Protein 5V6B (pdb70)

Organism: Mus musculus (NCBI:txid10090)

CATH classification: 2.30.42.10

InterPro domains:
  IPR001478 PDZ domain [PF00595] (134-206)
  IPR001478 PDZ domain [PS50106] (133-213)
  IPR001478 PDZ domain [SM00228] (141-215)
  IPR017379 PDZ domain-containing protein GIPC1/2/3 [PIRSF038083] (1-332)
  IPR017379 PDZ domain-containing protein GIPC1/2/3 [PTHR12259] (1-332)
  IPR036034 PDZ superfamily [G3DSA:2.30.42.10] (126-219)
  IPR036034 PDZ superfamily [SSF50156] (103-218)
  IPR055349 GIPC, GH2 [PF25082] (239-328)
  IPR055349 GIPC, GH2 [cd21180] (261-325)
  IPR056814 GIPC1-3, GH1 domain [PF25083] (59-125)

Secondary structure (DSSP, 8-state):
--SGGGS-S---EEEEETTS---EEE---SSHHHHHHHHHHHTT--GGGEEEEEES-SS--GGGB--SEEEPPPPEEEEEEEEEEEEEEE--SS---EEEEE-SSS-EEEEEE-TTSTTTT-TT--TT-EEEEETTEE-TT--HHHHHHHHHTSPTT-EEEEEEEEEP-------EEEEE-SSS-EEEEEPPPHHHHHHHHHHHHHHHHHHSB--HHHHHHHHHHHTT-SSHHHHHHHHHHHHTTT---HHHHHHHHHHT--/--GGGS-S---EEEEETTS---EEE---SSHHHHHHHHHHHTT--GGGEEEEEES-SS--GGGB--SEEEPPPPEEEEEEEEEEEEEEE--SS---EEEEE-SSS-EEEEEE-TTSHHHH-TT--TT-EEEEETTEE-TT--HHHHHHHHHTS-TTSEEEEEEEEEP-------EEEE--TTS--EEEEPPPHHHHHHHHHHHHHHHHHHSB--HHHHHHHHHHHTT--SHHHHHHHHHHHHGGG---HHHHHHHHHHT--

Radius of gyration: 27.92 Å; Cα contacts (8 Å, |Δi|>4): 1097; chains: 2; bounding box: 44×64×89 Å

Sequence (523 aa):
GPHMAALRPRLVFHTQLAHGSPTGRRIEGFTNVKELYGKIAEAFRLPAAEVMFCTLNTHKVDMDKLLGGQIGLEDFIFAHVKGQRRKEVEVFKSEEALGLTITDNGAGYAFIKRIKEGSVIDHIQLISVGDMIEAINGQSLLGCRHYEVARLLKELPPRGRTFTLKLTEPRKAFGTGRGTLRLRSRGPATVEDLPSAFEEKAIEKVDDLLESYMGIRDTELAATMVELGKDKRNPDELAEALDERLGDFAFPDEFVFDVWGAIGDPHMAALRPRLVFHTQLAHGSPTGRIEGFTNVKELYGKIAEAFRLPAAEVMFCTLNTHKVDMDKLLGGQIGLEDFIFAHVKGQRKEVEVFKSEEALGLTITDNGAGYAFIKRIKEGSVIDHIQLISSVGDMIEAINGQSLLGCRHYEVARLLKELPRGRTFTLKLTEPRRKALGTGRGTLRLRSRGPATVEDLPSAFEEKAIEKVDDLLESYMGIRDTELAATMVELGKDKRNPDELAEALDERLGDFAFPDEFVFDVWGAIGD

Structure (mmCIF, N/CA/C/O backbone):
data_5V6B
#
_entry.id   5V6B
#
_cell.length_a   45.396
_cell.length_b   77.625
_cell.length_c   80.346
_cell.angle_alpha   90.00
_cell.angle_beta   89.95
_cell.angle_gamma   90.00
#
_symmetry.space_group_name_H-M   'P 1 21 1'
#
loop_
_entity.id
_entity.type
_entity.pdbx_description
1 polymer 'PDZ domain-containing protein GIPC1'
2 water water
#
loop_
_atom_site.group_PDB
_atom_site.id
_atom_site.type_symbol
_atom_site.label_atom_id
_atom_site.label_alt_id
_atom_site.label_comp_id
_atom_site.label_asym_id
_atom_site.label_entity_id
_atom_site.label_seq_id
_atom_site.pdbx_PDB_ins_code
_atom_site.Cartn_x
_atom_site.Cartn_y
_atom_site.Cartn_z
_atom_site.occupancy
_atom_site.B_iso_or_equiv
_atom_site.auth_seq_id
_atom_site.auth_comp_id
_atom_site.auth_asym_id
_atom_site.auth_atom_id
_atom_site.pdbx_PDB_model_num
ATOM 1 N N . GLY A 1 1 ? -28.697 18.615 -35.608 1.00 26.75 48 GLY A N 1
ATOM 2 C CA . GLY A 1 1 ? -27.305 18.820 -35.972 1.00 25.06 48 GLY A CA 1
ATOM 3 C C . GLY A 1 1 ? -26.338 18.463 -34.862 1.00 17.94 48 GLY A C 1
ATOM 4 O O . GLY A 1 1 ? -26.746 18.338 -33.712 1.00 18.43 48 GLY A O 1
ATOM 5 N N . PRO A 1 2 ? -25.048 18.298 -35.203 1.00 15.82 49 PRO A N 1
ATOM 6 C CA . PRO A 1 2 ? -24.036 17.834 -34.247 1.00 15.78 49 PRO A CA 1
ATOM 7 C C . PRO A 1 2 ? -23.401 18.940 -33.402 1.00 16.63 49 PRO A C 1
ATOM 8 O O . PRO A 1 2 ? -22.478 18.649 -32.631 1.00 11.30 49 PRO A O 1
ATOM 12 N N . HIS A 1 3 ? -23.884 20.173 -33.530 1.00 14.26 50 HIS A N 1
ATOM 13 C CA . HIS A 1 3 ? -23.397 21.243 -32.661 1.00 15.50 50 HIS A CA 1
ATOM 14 C C . HIS A 1 3 ? -23.702 20.878 -31.210 1.00 16.93 50 HIS A C 1
ATOM 15 O O . HIS A 1 3 ? -24.783 20.379 -30.900 1.00 16.01 50 HIS A O 1
ATOM 22 N N . MET A 1 4 ? -22.740 21.111 -30.329 1.00 15.65 51 MET A N 1
ATOM 23 C CA . MET A 1 4 ? -22.873 20.726 -28.929 1.00 17.64 51 MET A CA 1
ATOM 24 C C . MET A 1 4 ? -24.195 21.217 -28.337 1.00 17.23 51 MET A C 1
ATOM 25 O O . MET A 1 4 ? -24.802 20.536 -27.516 1.00 17.33 51 MET A O 1
ATOM 30 N N . ALA A 1 5 ? -24.651 22.388 -28.774 1.00 15.57 52 ALA A N 1
ATOM 31 C CA . ALA A 1 5 ? -25.860 22.985 -28.217 1.00 14.95 52 ALA A CA 1
ATOM 32 C C . ALA A 1 5 ? -27.140 22.319 -28.740 1.00 17.60 52 ALA A C 1
ATOM 33 O O . ALA A 1 5 ? -28.188 22.393 -28.095 1.00 21.59 52 ALA A O 1
ATOM 35 N N . ALA A 1 6 ? -27.048 21.666 -29.896 1.00 14.52 53 ALA A N 1
ATOM 36 C CA . ALA A 1 6 ? -28.219 21.084 -30.544 1.00 16.62 53 ALA A CA 1
ATOM 37 C C . ALA A 1 6 ? -28.321 19.567 -30.362 1.00 18.77 53 ALA A C 1
ATOM 38 O O . ALA A 1 6 ? -29.107 18.917 -31.054 1.00 20.45 53 ALA A O 1
ATOM 40 N N . LEU A 1 7 ? -27.540 19.010 -29.436 1.00 16.44 54 LEU A N 1
ATOM 41 C CA . LEU A 1 7 ? -27.476 17.558 -29.268 1.00 14.28 54 LEU A CA 1
ATOM 42 C C . LEU A 1 7 ? -28.664 16.991 -28.488 1.00 14.29 54 LEU A C 1
ATOM 43 O O . LEU A 1 7 ? -29.355 16.102 -28.971 1.00 16.83 54 LEU A O 1
ATOM 48 N N . ARG A 1 8 ? -28.901 17.508 -27.287 1.00 16.17 55 ARG A N 1
ATOM 49 C CA . ARG A 1 8 ? -29.977 17.006 -26.435 1.00 14.34 55 ARG A CA 1
ATOM 50 C C . ARG A 1 8 ? -30.902 18.114 -25.977 1.00 15.84 55 ARG A C 1
ATOM 51 O O . ARG A 1 8 ? -30.452 19.173 -25.531 1.00 16.17 55 ARG A O 1
ATOM 59 N N . PRO A 1 9 ? -32.209 17.871 -26.064 1.00 17.10 56 PRO A N 1
ATOM 60 C CA . PRO A 1 9 ? -33.154 18.869 -25.570 1.00 18.45 56 PRO A CA 1
ATOM 61 C C . PRO A 1 9 ? -33.150 18.940 -24.048 1.00 17.75 56 PRO A C 1
ATOM 62 O O . PRO A 1 9 ? -33.317 20.029 -23.501 1.00 18.39 56 PRO A O 1
ATOM 66 N N . ARG A 1 10 ? -32.971 17.797 -23.386 1.00 13.43 57 ARG A N 1
ATOM 67 C CA . ARG A 1 10 ? -32.987 17.720 -21.923 1.00 14.50 57 ARG A CA 1
ATOM 68 C C . ARG A 1 10 ? -31.892 16.791 -21.431 1.00 12.40 57 ARG A C 1
ATOM 69 O O . ARG A 1 10 ? -31.504 15.851 -22.125 1.00 15.42 57 ARG A O 1
ATOM 77 N N . LEU A 1 11 ? -31.401 17.054 -20.224 1.00 11.17 58 LEU A N 1
ATOM 78 C CA . LEU A 1 11 ? -30.421 16.188 -19.581 1.00 10.46 58 LEU A CA 1
ATOM 79 C C . LEU A 1 11 ? -31.052 15.513 -18.374 1.00 15.31 58 LEU A C 1
ATOM 80 O O . LEU A 1 11 ? -31.175 16.117 -17.306 1.00 13.49 58 LEU A O 1
ATOM 85 N N . VAL A 1 12 ? -31.456 14.264 -18.557 1.00 14.01 59 VAL A N 1
ATOM 86 C CA . VAL A 1 12 ? -32.087 13.478 -17.507 1.00 14.83 59 VAL A CA 1
ATOM 87 C C . VAL A 1 12 ? -31.048 12.592 -16.834 1.00 13.58 59 VAL A C 1
ATOM 88 O O . VAL A 1 12 ? -30.306 11.888 -17.508 1.00 10.29 59 VAL A O 1
ATOM 92 N N . PHE A 1 13 ? -31.014 12.622 -15.506 1.00 14.74 60 PHE A N 1
ATOM 93 C CA . PHE A 1 13 ? -30.134 11.762 -14.726 1.00 13.38 60 PHE A CA 1
ATOM 94 C C . PHE A 1 13 ? -30.890 10.844 -13.769 1.00 13.35 60 PHE A C 1
ATOM 95 O O . PHE A 1 13 ? -31.989 11.166 -13.320 1.00 16.57 60 PHE A O 1
ATOM 103 N N . HIS A 1 14 ? -30.300 9.691 -13.473 1.00 12.73 61 HIS A N 1
ATOM 104 C CA . HIS A 1 14 ? -30.875 8.757 -12.517 1.00 14.38 61 HIS A CA 1
ATOM 105 C C . HIS A 1 14 ? -30.215 8.956 -11.169 1.00 14.00 61 HIS A C 1
ATOM 106 O O . HIS A 1 14 ? -29.042 9.355 -11.097 1.00 13.55 61 HIS A O 1
ATOM 113 N N . THR A 1 15 ? -30.965 8.677 -10.107 1.00 11.31 62 THR A N 1
ATOM 114 C CA . THR A 1 15 ? -30.469 8.865 -8.744 1.00 11.35 62 THR A CA 1
ATOM 115 C C . THR A 1 15 ? -31.067 7.861 -7.744 1.00 16.53 62 THR A C 1
ATOM 116 O O . THR A 1 15 ? -32.209 7.403 -7.889 1.00 12.69 62 THR A O 1
ATOM 120 N N . GLN A 1 16 ? -30.263 7.501 -6.747 1.00 14.24 63 GLN A N 1
ATOM 121 C CA . GLN A 1 16 ? -30.713 6.719 -5.595 1.00 12.63 63 GLN A CA 1
ATOM 122 C C . GLN A 1 16 ? -30.197 7.361 -4.314 1.00 12.65 63 GLN A C 1
ATOM 123 O O . GLN A 1 16 ? -29.180 8.040 -4.335 1.00 15.99 63 GLN A O 1
ATOM 129 N N . LEU A 1 17 ? -30.904 7.171 -3.210 1.00 13.43 64 LEU A N 1
ATOM 130 C CA . LEU A 1 17 ? -30.353 7.523 -1.909 1.00 13.51 64 LEU A CA 1
ATOM 131 C C . LEU A 1 17 ? -29.290 6.493 -1.564 1.00 13.30 64 LEU A C 1
ATOM 132 O O . LEU A 1 17 ? -29.473 5.309 -1.812 1.00 13.59 64 LEU A O 1
ATOM 137 N N . ALA A 1 18 ? -28.176 6.934 -1.001 1.00 15.12 65 ALA A N 1
ATOM 138 C CA . ALA A 1 18 ? -27.024 6.052 -0.855 1.00 18.24 65 ALA A CA 1
ATOM 139 C C . ALA A 1 18 ? -27.245 4.914 0.141 1.00 19.88 65 ALA A C 1
ATOM 140 O O . ALA A 1 18 ? -26.556 3.895 0.079 1.00 18.89 65 ALA A O 1
ATOM 142 N N . HIS A 1 19 ? -28.205 5.079 1.049 1.00 20.88 66 HIS A N 1
ATOM 143 C CA . HIS A 1 19 ? -28.501 4.058 2.052 1.00 20.77 66 HIS A CA 1
ATOM 144 C C . HIS A 1 19 ? -29.554 3.050 1.568 1.00 19.73 66 HIS A C 1
ATOM 145 O O . HIS A 1 19 ? -29.953 2.156 2.308 1.00 19.82 66 HIS A O 1
ATOM 152 N N . GLY A 1 20 ? -30.002 3.214 0.328 1.00 17.99 67 GLY A N 1
ATOM 153 C CA . GLY A 1 20 ? -30.952 2.302 -0.279 1.00 18.59 67 GLY A CA 1
ATOM 154 C C . GLY A 1 20 ? -32.254 2.967 -0.681 1.00 19.09 67 GLY A C 1
ATOM 155 O O . GLY A 1 20 ? -32.982 3.514 0.159 1.00 19.42 67 GLY A O 1
ATOM 156 N N . SER A 1 21 ? -32.558 2.917 -1.971 1.00 16.25 68 SER A N 1
ATOM 157 C CA . SER A 1 21 ? -33.829 3.433 -2.448 1.00 16.37 68 SER A CA 1
ATOM 158 C C . SER A 1 21 ? -34.125 2.897 -3.827 1.00 23.34 68 SER A C 1
ATOM 159 O O . SER A 1 21 ? -33.254 2.326 -4.478 1.00 23.10 68 SER A O 1
ATOM 162 N N . PRO A 1 22 ? -35.367 3.065 -4.276 1.00 23.23 69 PRO A N 1
ATOM 163 C CA . PRO A 1 22 ? -35.624 2.865 -5.700 1.00 22.45 69 PRO A CA 1
ATOM 164 C C . PRO A 1 22 ? -34.931 3.945 -6.504 1.00 20.06 69 PRO A C 1
ATOM 165 O O . PRO A 1 22 ? -34.434 4.907 -5.931 1.00 19.76 69 PRO A O 1
ATOM 169 N N . THR A 1 23 ? -34.911 3.795 -7.818 1.00 15.03 70 THR A N 1
ATOM 170 C CA . THR A 1 23 ? -34.284 4.785 -8.673 1.00 19.91 70 THR A CA 1
ATOM 171 C C . THR A 1 23 ? -35.264 5.880 -9.060 1.00 21.95 70 THR A C 1
ATOM 172 O O . THR A 1 23 ? -36.398 5.598 -9.446 1.00 23.56 70 THR A O 1
ATOM 176 N N . GLY A 1 24 ? -34.829 7.130 -8.948 1.00 17.80 71 GLY A N 1
ATOM 177 C CA . GLY A 1 24 ? -35.633 8.251 -9.392 1.00 16.81 71 GLY A CA 1
ATOM 178 C C . GLY A 1 24 ? -34.989 8.951 -10.567 1.00 18.32 71 GLY A C 1
ATOM 179 O O . GLY A 1 24 ? -33.785 8.816 -10.788 1.00 20.67 71 GLY A O 1
ATOM 180 N N . ARG A 1 25 ? -35.780 9.704 -11.324 1.00 18.90 72 ARG A N 1
ATOM 181 C CA A ARG A 1 25 ? -35.255 10.450 -12.462 0.59 18.66 72 ARG A CA 1
ATOM 182 C CA B ARG A 1 25 ? -35.265 10.450 -12.468 0.41 18.67 72 ARG A CA 1
ATOM 183 C C . ARG A 1 25 ? -35.442 11.948 -12.263 1.00 17.60 72 ARG A C 1
ATOM 184 O O . ARG A 1 25 ? -36.539 12.413 -11.963 1.00 18.51 72 ARG A O 1
ATOM 199 N N . ILE A 1 26 ? -34.359 12.701 -12.424 1.00 15.92 73 ILE A N 1
ATOM 200 C CA . ILE A 1 26 ? -34.403 14.144 -12.227 1.00 16.95 73 ILE A CA 1
ATOM 201 C C . ILE A 1 26 ? -33.902 14.942 -13.439 1.00 17.28 73 ILE A C 1
ATOM 202 O O . ILE A 1 26 ? -33.055 14.480 -14.208 1.00 13.42 73 ILE A O 1
ATOM 207 N N . GLU A 1 27 ? -34.416 16.158 -13.582 1.00 16.19 74 GLU A N 1
ATOM 208 C CA . GLU A 1 27 ? -34.047 17.035 -14.681 1.00 17.16 74 GLU A CA 1
ATOM 209 C C . GLU A 1 27 ? -34.361 18.474 -14.294 1.00 17.13 74 GLU A C 1
ATOM 210 O O . GLU A 1 27 ? -35.268 18.712 -13.505 1.00 17.44 74 GLU A O 1
ATOM 216 N N . GLY A 1 28 ? -33.598 19.426 -14.823 1.00 21.26 75 GLY A N 1
ATOM 217 C CA . GLY A 1 28 ? -33.948 20.832 -14.693 1.00 26.78 75 GLY A CA 1
ATOM 218 C C . GLY A 1 28 ? -33.058 21.701 -13.820 1.00 28.39 75 GLY A C 1
ATOM 219 O O . GLY A 1 28 ? -33.183 22.924 -13.842 1.00 32.12 75 GLY A O 1
ATOM 220 N N . PHE A 1 29 ? -32.164 21.083 -13.053 1.00 25.71 76 PHE A N 1
ATOM 221 C CA . PHE A 1 29 ? -31.266 21.811 -12.154 1.00 20.50 76 PHE A CA 1
ATOM 222 C C . PHE A 1 29 ? -30.139 22.497 -12.902 1.00 18.34 76 PHE A C 1
ATOM 223 O O . PHE A 1 29 ? -29.629 21.973 -13.888 1.00 22.07 76 PHE A O 1
ATOM 231 N N . THR A 1 30 ? -29.751 23.675 -12.425 1.00 18.28 77 THR A N 1
ATOM 232 C CA . THR A 1 30 ? -28.681 24.442 -13.049 1.00 17.83 77 THR A CA 1
ATOM 233 C C . THR A 1 30 ? -27.550 24.721 -12.059 1.00 16.90 77 THR A C 1
ATOM 234 O O . THR A 1 30 ? -26.566 25.381 -12.398 1.00 14.71 77 THR A O 1
ATOM 238 N N . ASN A 1 31 ? -27.712 24.225 -10.832 1.00 17.81 78 ASN A N 1
ATOM 239 C CA . ASN A 1 31 ? -26.673 24.286 -9.805 1.00 17.55 78 ASN A CA 1
ATOM 240 C C . ASN A 1 31 ? -26.864 23.161 -8.779 1.00 15.75 78 ASN A C 1
ATOM 241 O O . ASN A 1 31 ? -27.866 22.448 -8.831 1.00 15.09 78 ASN A O 1
ATOM 246 N N . VAL A 1 32 ? -25.906 22.995 -7.865 1.00 16.29 79 VAL A N 1
ATOM 247 C CA . VAL A 1 32 ? -25.994 21.962 -6.820 1.00 16.22 79 VAL A CA 1
ATOM 248 C C . VAL A 1 32 ? -27.188 22.117 -5.887 1.00 15.11 79 VAL A C 1
ATOM 249 O O . VAL A 1 32 ? -27.797 21.119 -5.501 1.00 15.16 79 VAL A O 1
ATOM 253 N N . LYS A 1 33 ? -27.503 23.355 -5.504 1.00 15.91 80 LYS A N 1
ATOM 254 C CA . LYS A 1 33 ? -28.682 23.613 -4.694 1.00 16.22 80 LYS A CA 1
ATOM 255 C C . LYS A 1 33 ? -29.902 23.009 -5.374 1.00 15.73 80 LYS A C 1
ATOM 256 O O . LYS A 1 33 ? -30.623 22.225 -4.771 1.00 13.57 80 LYS A O 1
ATOM 262 N N . GLU A 1 34 ? -30.095 23.344 -6.646 1.00 18.87 81 GLU A N 1
ATOM 263 C CA . GLU A 1 34 ? -31.244 22.871 -7.404 1.00 15.14 81 GLU A CA 1
ATOM 264 C C . GLU A 1 34 ? -31.191 21.373 -7.624 1.00 12.65 81 GLU A C 1
ATOM 265 O O . GLU A 1 34 ? -32.212 20.713 -7.658 1.00 13.11 81 GLU A O 1
ATOM 271 N N . LEU A 1 35 ? -29.992 20.839 -7.773 1.00 11.88 82 LEU A N 1
ATOM 272 C CA . LEU A 1 35 ? -29.831 19.399 -7.866 1.00 15.25 82 LEU A CA 1
ATOM 273 C C . LEU A 1 35 ? -30.286 18.704 -6.580 1.00 11.85 82 LEU A C 1
ATOM 274 O O . LEU A 1 35 ? -31.012 17.724 -6.635 1.00 13.08 82 LEU A O 1
ATOM 279 N N . TYR A 1 36 ? -29.867 19.218 -5.430 1.00 11.87 83 TYR A N 1
ATOM 280 C CA . TYR A 1 36 ? -30.231 18.602 -4.162 1.00 12.22 83 TYR A CA 1
ATOM 281 C C . TYR A 1 36 ? -31.735 18.690 -3.946 1.00 13.12 83 TYR A C 1
ATOM 282 O O . TYR A 1 36 ? -32.339 17.770 -3.415 1.00 15.96 83 TYR A O 1
ATOM 291 N N . GLY A 1 37 ? -32.322 19.802 -4.375 1.00 13.51 84 GLY A N 1
ATOM 292 C CA . GLY A 1 37 ? -33.759 20.004 -4.310 1.00 14.46 84 GLY A CA 1
ATOM 293 C C . GLY A 1 37 ? -34.522 19.015 -5.168 1.00 14.69 84 GLY A C 1
ATOM 294 O O . GLY A 1 37 ? -35.506 18.440 -4.715 1.00 15.40 84 GLY A O 1
ATOM 295 N N . LYS A 1 38 ? -34.075 18.814 -6.405 1.00 17.93 85 LYS A N 1
ATOM 296 C CA . LYS A 1 38 ? -34.732 17.871 -7.314 1.00 17.12 85 LYS A CA 1
ATOM 297 C C . LYS A 1 38 ? -34.650 16.438 -6.810 1.00 15.49 85 LYS A C 1
ATOM 298 O O . LYS A 1 38 ? -35.555 15.642 -7.030 1.00 18.61 85 LYS A O 1
ATOM 304 N N . ILE A 1 39 ? -33.547 16.104 -6.153 1.00 16.35 86 ILE A N 1
ATOM 305 C CA . ILE A 1 39 ? -33.374 14.775 -5.584 1.00 15.68 86 ILE A CA 1
ATOM 306 C C . ILE A 1 39 ? -34.275 14.597 -4.373 1.00 16.09 86 ILE A C 1
ATOM 307 O O . ILE A 1 39 ? -34.921 13.566 -4.220 1.00 18.53 86 ILE A O 1
ATOM 312 N N . ALA A 1 40 ? -34.306 15.603 -3.506 1.00 18.93 87 ALA A N 1
ATOM 313 C CA . ALA A 1 40 ? -35.166 15.566 -2.334 1.00 21.06 87 ALA A CA 1
ATOM 314 C C . ALA A 1 40 ? -36.620 15.433 -2.763 1.00 24.46 87 ALA A C 1
ATOM 315 O O . ALA A 1 40 ? -37.365 14.626 -2.208 1.00 26.19 87 ALA A O 1
ATOM 317 N N . GLU A 1 41 ? -37.013 16.222 -3.759 1.00 24.79 88 GLU A N 1
ATOM 318 C CA . GLU A 1 41 ? -38.359 16.152 -4.310 1.00 25.74 88 GLU A CA 1
ATOM 319 C C . GLU A 1 41 ? -38.714 14.735 -4.761 1.00 25.27 88 GLU A C 1
ATOM 320 O O . GLU A 1 41 ? -39.786 14.220 -4.448 1.00 23.36 88 GLU A O 1
ATOM 326 N N . ALA A 1 42 ? -37.799 14.110 -5.494 1.00 26.36 89 ALA A N 1
ATOM 327 C CA . ALA A 1 42 ? -38.031 12.787 -6.075 1.00 23.84 89 ALA A CA 1
ATOM 328 C C . ALA A 1 42 ? -38.296 11.729 -5.006 1.00 23.63 89 ALA A C 1
ATOM 329 O O . ALA A 1 42 ? -39.029 10.768 -5.240 1.00 22.74 89 ALA A O 1
ATOM 331 N N . PHE A 1 43 ? -37.699 11.906 -3.833 1.00 23.80 90 PHE A N 1
ATOM 332 C CA . PHE A 1 43 ? -37.856 10.926 -2.768 1.00 23.72 90 PHE A CA 1
ATOM 333 C C . PHE A 1 43 ? -38.715 11.432 -1.605 1.00 25.47 90 PHE A C 1
ATOM 334 O O . PHE A 1 43 ? -38.777 10.797 -0.554 1.00 26.57 90 PHE A O 1
ATOM 342 N N . ARG A 1 44 ? -39.378 12.566 -1.813 1.00 19.06 91 ARG A N 1
ATOM 343 C CA . ARG A 1 44 ? -40.310 13.137 -0.842 1.00 22.49 91 ARG A CA 1
ATOM 344 C C . ARG A 1 44 ? -39.623 13.472 0.470 1.00 25.13 91 ARG A C 1
ATOM 345 O O . ARG A 1 44 ? -40.073 13.064 1.536 1.00 25.30 91 ARG A O 1
ATOM 353 N N . LEU A 1 45 ? -38.522 14.207 0.385 1.00 26.02 92 LEU A N 1
ATOM 354 C CA . LEU A 1 45 ? -37.788 14.620 1.570 1.00 26.22 92 LEU A CA 1
ATOM 355 C C . LEU A 1 45 ? -37.681 16.138 1.599 1.00 24.88 92 LEU A C 1
ATOM 356 O O . LEU A 1 45 ? -37.791 16.790 0.558 1.00 27.93 92 LEU A O 1
ATOM 361 N N . PRO A 1 46 ? -37.483 16.708 2.791 1.00 22.25 93 PRO A N 1
ATOM 362 C CA . PRO A 1 46 ? -37.076 18.110 2.871 1.00 23.67 93 PRO A CA 1
ATOM 363 C C . PRO A 1 46 ? -35.739 18.266 2.175 1.00 27.58 93 PRO A C 1
ATOM 364 O O . PRO A 1 46 ? -34.930 17.336 2.235 1.00 27.44 93 PRO A O 1
ATOM 368 N N . ALA A 1 47 ? -35.517 19.397 1.512 1.00 29.09 94 ALA A N 1
ATOM 369 C CA . ALA A 1 47 ? -34.271 19.621 0.786 1.00 25.17 94 ALA A CA 1
ATOM 370 C C . ALA A 1 47 ? -33.072 19.634 1.728 1.00 22.21 94 ALA A C 1
ATOM 371 O O . ALA A 1 47 ? -31.970 19.248 1.344 1.00 18.52 94 ALA A O 1
ATOM 373 N N . ALA A 1 48 ? -33.291 20.067 2.965 1.00 20.50 95 ALA A N 1
ATOM 374 C CA . ALA A 1 48 ? -32.208 20.156 3.934 1.00 21.01 95 ALA A CA 1
ATOM 375 C C . ALA A 1 48 ? -31.666 18.786 4.346 1.00 21.07 95 ALA A C 1
ATOM 376 O O . ALA A 1 48 ? -30.621 18.702 4.991 1.00 23.61 95 ALA A O 1
ATOM 378 N N . GLU A 1 49 ? -32.366 17.715 3.980 1.00 21.41 96 GLU A N 1
ATOM 379 C CA . GLU A 1 49 ? -31.913 16.363 4.327 1.00 21.75 96 GLU A CA 1
ATOM 380 C C . GLU A 1 49 ? -30.730 15.868 3.469 1.00 20.74 96 GLU A C 1
ATOM 381 O O . GLU A 1 49 ? -29.943 15.037 3.911 1.00 14.18 96 GLU A O 1
ATOM 387 N N . VAL A 1 50 ? -30.612 16.377 2.246 1.00 19.32 97 VAL A N 1
ATOM 388 C CA . VAL A 1 50 ? -29.533 15.968 1.350 1.00 18.03 97 VAL A CA 1
ATOM 389 C C . VAL A 1 50 ? -28.209 16.580 1.787 1.00 17.88 97 VAL A C 1
ATOM 390 O O . VAL A 1 50 ? -28.093 17.801 1.897 1.00 17.36 97 VAL A O 1
ATOM 394 N N . MET A 1 51 ? -27.216 15.734 2.036 1.00 12.17 98 MET A N 1
ATOM 395 C CA . MET A 1 51 ? -25.911 16.214 2.463 1.00 17.35 98 MET A CA 1
ATOM 396 C C . MET A 1 51 ? -24.974 16.421 1.278 1.00 14.84 98 MET A C 1
ATOM 397 O O . MET A 1 51 ? -24.501 17.529 1.037 1.00 11.44 98 MET A O 1
ATOM 402 N N . PHE A 1 52 ? -24.701 15.346 0.547 1.00 14.76 99 PHE A N 1
ATOM 403 C CA . PHE A 1 52 ? -23.855 15.420 -0.633 1.00 16.29 99 PHE A CA 1
ATOM 404 C C . PHE A 1 52 ? -24.120 14.256 -1.579 1.00 10.02 99 PHE A C 1
ATOM 405 O O . PHE A 1 52 ? -24.838 13.321 -1.237 1.00 10.42 99 PHE A O 1
ATOM 413 N N . CYS A 1 53 ? -23.528 14.330 -2.767 1.00 9.91 100 CYS A N 1
ATOM 414 C CA . CYS A 1 53 ? -23.695 13.310 -3.800 1.00 9.37 100 CYS A CA 1
ATOM 415 C C . CYS A 1 53 ? -22.373 12.659 -4.189 1.00 8.92 100 CYS A C 1
ATOM 416 O O . CYS A 1 53 ? -21.356 13.330 -4.311 1.00 8.60 100 CYS A O 1
ATOM 419 N N . THR A 1 54 ? -22.392 11.347 -4.386 1.00 13.13 101 THR A N 1
ATOM 420 C CA . THR A 1 54 ? -21.250 10.655 -4.972 1.00 11.42 101 THR A CA 1
ATOM 421 C C . THR A 1 54 ? -21.652 10.149 -6.357 1.00 12.00 101 THR A C 1
ATOM 422 O O . THR A 1 54 ? -22.830 9.936 -6.612 1.00 8.69 101 THR A O 1
ATOM 426 N N . LEU A 1 55 ? -20.691 9.988 -7.261 1.00 8.01 102 LEU A N 1
ATOM 427 C CA . LEU A 1 55 ? -21.018 9.513 -8.601 1.00 7.83 102 LEU A CA 1
ATOM 428 C C . LEU A 1 55 ? -20.665 8.041 -8.770 1.00 11.60 102 LEU A C 1
ATOM 429 O O . LEU A 1 55 ? -19.533 7.641 -8.503 1.00 11.85 102 LEU A O 1
ATOM 434 N N . ASN A 1 56 ? -21.653 7.254 -9.186 1.00 10.51 103 ASN A N 1
ATOM 435 C CA . ASN A 1 56 ? -21.459 5.858 -9.598 1.00 11.52 103 ASN A CA 1
ATOM 436 C C . ASN A 1 56 ? -21.080 4.893 -8.474 1.00 11.84 103 ASN A C 1
ATOM 437 O O . ASN A 1 56 ? -20.684 3.754 -8.732 1.00 11.68 103 ASN A O 1
ATOM 442 N N . THR A 1 57 ? -21.208 5.356 -7.232 1.00 12.88 104 THR A N 1
ATOM 443 C CA . THR A 1 57 ? -21.080 4.504 -6.053 1.00 11.18 104 THR A CA 1
ATOM 444 C C . THR A 1 57 ? -21.953 5.038 -4.930 1.00 15.16 104 THR A C 1
ATOM 445 O O . THR A 1 57 ? -22.137 6.244 -4.788 1.00 14.81 104 THR A O 1
ATOM 449 N N . HIS A 1 58 ? -22.502 4.123 -4.139 1.00 15.75 105 HIS A N 1
ATOM 450 C CA . HIS A 1 58 ? -23.309 4.471 -2.976 1.00 15.39 105 HIS A CA 1
ATOM 451 C C . HIS A 1 58 ? -22.430 4.688 -1.738 1.00 13.38 105 HIS A C 1
ATOM 452 O O . HIS A 1 58 ? -22.881 5.192 -0.711 1.00 11.99 105 HIS A O 1
ATOM 459 N N . LYS A 1 59 ? -21.169 4.293 -1.839 1.00 14.43 106 LYS A N 1
ATOM 460 C CA . LYS A 1 59 ? -20.273 4.354 -0.698 1.00 11.98 106 LYS A CA 1
ATOM 461 C C . LYS A 1 59 ? -19.827 5.791 -0.447 1.00 12.21 106 LYS A C 1
ATOM 462 O O . LYS A 1 59 ? -19.874 6.618 -1.355 1.00 12.12 106 LYS A O 1
ATOM 468 N N . VAL A 1 60 ? -19.402 6.098 0.777 1.00 12.26 107 VAL A N 1
ATOM 469 C CA . VAL A 1 60 ? -18.775 7.399 1.033 1.00 12.87 107 VAL A CA 1
ATOM 470 C C . VAL A 1 60 ? -17.346 7.402 0.469 1.00 13.05 107 VAL A C 1
ATOM 471 O O . VAL A 1 60 ? -16.369 7.260 1.198 1.00 14.43 107 VAL A O 1
ATOM 475 N N . ASP A 1 61 ? -17.251 7.551 -0.849 1.00 13.27 108 ASP A N 1
ATOM 476 C CA . ASP A 1 61 ? -15.990 7.505 -1.577 1.00 14.16 108 ASP A CA 1
ATOM 477 C C . ASP A 1 61 ? -15.692 8.911 -2.069 1.00 14.42 108 ASP A C 1
ATOM 478 O O . ASP A 1 61 ? -16.314 9.375 -3.024 1.00 15.91 108 ASP A O 1
ATOM 483 N N . MET A 1 62 ? -14.753 9.596 -1.424 1.00 17.15 109 MET A N 1
ATOM 484 C CA . MET A 1 62 ? -14.524 11.006 -1.741 1.00 13.99 109 MET A CA 1
ATOM 485 C C . MET A 1 62 ? -13.832 11.207 -3.086 1.00 14.93 109 MET A C 1
ATOM 486 O O . MET A 1 62 ? -13.906 12.290 -3.657 1.00 15.15 109 MET A O 1
ATOM 491 N N . ASP A 1 63 ? -13.181 10.167 -3.605 1.00 16.18 110 ASP A N 1
ATOM 492 C CA . ASP A 1 63 ? -12.603 10.215 -4.952 1.00 16.68 110 ASP A CA 1
ATOM 493 C C . ASP A 1 63 ? -13.687 10.321 -6.009 1.00 17.36 110 ASP A C 1
ATOM 494 O O . ASP A 1 63 ? -13.427 10.680 -7.159 1.00 14.86 110 ASP A O 1
ATOM 499 N N . LYS A 1 64 ? -14.904 9.962 -5.622 1.00 13.59 111 LYS A N 1
ATOM 500 C CA . LYS A 1 64 ? -16.009 9.947 -6.557 1.00 10.55 111 LYS A CA 1
ATOM 501 C C . LYS A 1 64 ? -17.082 10.902 -6.097 1.00 11.13 111 LYS A C 1
ATOM 502 O O . LYS A 1 64 ? -18.235 10.797 -6.489 1.00 13.41 111 LYS A O 1
ATOM 508 N N . LEU A 1 65 ? -16.685 11.832 -5.245 1.00 11.88 112 LEU A N 1
ATOM 509 C CA . LEU A 1 65 ? -17.579 12.869 -4.791 1.00 11.33 112 LEU A CA 1
ATOM 510 C C . LEU A 1 65 ? -17.876 13.790 -5.957 1.00 7.61 112 LEU A C 1
ATOM 511 O O . LEU A 1 65 ? -16.980 14.089 -6.744 1.00 7.87 112 LEU A O 1
ATOM 516 N N . LEU A 1 66 ? -19.123 14.229 -6.074 1.00 7.76 113 LEU A N 1
ATOM 517 C CA . LEU A 1 66 ? -19.475 15.267 -7.042 1.00 9.18 113 LEU A CA 1
ATOM 518 C C . LEU A 1 66 ? -18.478 16.426 -6.979 1.00 9.05 113 LEU A C 1
ATOM 519 O O . LEU A 1 66 ? -18.218 16.975 -5.915 1.00 10.88 113 LEU A O 1
ATOM 524 N N . GLY A 1 67 ? -17.913 16.797 -8.114 1.00 8.00 114 GLY A N 1
ATOM 525 C CA . GLY A 1 67 ? -16.948 17.873 -8.110 1.00 12.34 114 GLY A CA 1
ATOM 526 C C . GLY A 1 67 ? -17.072 18.780 -9.314 1.00 14.54 114 GLY A C 1
ATOM 527 O O . GLY A 1 67 ? -16.063 19.152 -9.911 1.00 12.82 114 GLY A O 1
ATOM 528 N N . GLY A 1 68 ? -18.304 19.128 -9.679 1.00 8.75 115 GLY A N 1
ATOM 529 C CA . GLY A 1 68 ? -18.530 20.076 -10.757 1.00 7.70 115 GLY A CA 1
ATOM 530 C C . GLY A 1 68 ? -18.811 19.479 -12.122 1.00 7.57 115 GLY A C 1
ATOM 531 O O . GLY A 1 68 ? -19.086 20.209 -13.076 1.00 8.90 115 GLY A O 1
ATOM 532 N N . GLN A 1 69 ? -18.744 18.153 -12.218 1.00 7.31 116 GLN A N 1
ATOM 533 C CA . GLN A 1 69 ? -18.941 17.460 -13.488 1.00 10.62 116 GLN A CA 1
ATOM 534 C C . GLN A 1 69 ? -19.928 16.305 -13.349 1.00 11.38 116 GLN A C 1
ATOM 535 O O . GLN A 1 69 ? -19.812 15.492 -12.440 1.00 10.32 116 GLN A O 1
ATOM 541 N N . ILE A 1 70 ? -20.904 16.228 -14.245 1.00 7.28 117 ILE A N 1
ATOM 542 C CA . ILE A 1 70 ? -21.736 15.029 -14.339 1.00 7.29 117 ILE A CA 1
ATOM 543 C C . ILE A 1 70 ? -21.727 14.539 -15.780 1.00 7.14 117 ILE A C 1
ATOM 544 O O . ILE A 1 70 ? -22.302 15.182 -16.657 1.00 7.32 117 ILE A O 1
ATOM 549 N N . GLY A 1 71 ? -21.073 13.401 -16.009 1.00 6.86 118 GLY A N 1
ATOM 550 C CA . GLY A 1 71 ? -20.832 12.892 -17.348 1.00 6.70 118 GLY A CA 1
ATOM 551 C C . GLY A 1 71 ? -22.071 12.392 -18.057 1.00 6.85 118 GLY A C 1
ATOM 552 O O . GLY A 1 71 ? -22.992 11.880 -17.428 1.00 8.89 118 GLY A O 1
ATOM 553 N N . LEU A 1 72 ? -22.100 12.538 -19.374 1.00 8.02 119 LEU A N 1
ATOM 554 C CA . LEU A 1 72 ? -23.237 12.053 -20.142 1.00 7.02 119 LEU A CA 1
ATOM 555 C C . LEU A 1 72 ? -22.919 10.726 -20.822 1.00 6.77 119 LEU A C 1
ATOM 556 O O . LEU A 1 72 ? -21.762 10.297 -20.890 1.00 7.26 119 LEU A O 1
ATOM 561 N N . GLU A 1 73 ? -23.970 10.083 -21.315 1.00 9.03 120 GLU A N 1
ATOM 562 C CA . GLU A 1 73 ? -23.862 8.889 -22.147 1.00 8.70 120 GLU A CA 1
ATOM 563 C C . GLU A 1 73 ? -23.320 9.212 -23.548 1.00 11.64 120 GLU A C 1
ATOM 564 O O . GLU A 1 73 ? -23.366 10.363 -23.990 1.00 11.32 120 GLU A O 1
ATOM 570 N N . ASP A 1 74 ? -22.822 8.188 -24.240 1.00 10.29 121 ASP A N 1
ATOM 571 C CA . ASP A 1 74 ? -22.338 8.329 -25.611 1.00 8.05 121 ASP A CA 1
ATOM 572 C C . ASP A 1 74 ? -23.450 8.735 -26.561 1.00 8.89 121 ASP A C 1
ATOM 573 O O . ASP A 1 74 ? -24.579 8.228 -26.471 1.00 9.46 121 ASP A O 1
ATOM 578 N N . PHE A 1 75 ? -23.127 9.645 -27.476 1.00 7.98 122 PHE A N 1
ATOM 579 C CA . PHE A 1 75 ? -24.067 10.083 -28.511 1.00 8.04 122 PHE A CA 1
ATOM 580 C C . PHE A 1 75 ? -23.826 9.252 -29.757 1.00 6.92 122 PHE A C 1
ATOM 581 O O . PHE A 1 75 ? -22.690 9.070 -30.176 1.00 7.22 122 PHE A O 1
ATOM 589 N N . ILE A 1 76 ? -24.899 8.742 -30.343 1.00 8.43 123 ILE A N 1
ATOM 590 C CA . ILE A 1 76 ? -24.782 7.780 -31.430 1.00 7.04 123 ILE A CA 1
ATOM 591 C C . ILE A 1 76 ? -25.070 8.439 -32.781 1.00 8.64 123 ILE A C 1
ATOM 592 O O . ILE A 1 76 ? -26.179 8.909 -33.017 1.00 7.79 123 ILE A O 1
ATOM 597 N N . PHE A 1 77 ? -24.072 8.477 -33.662 1.00 7.17 124 PHE A N 1
ATOM 598 C CA . PHE A 1 77 ? -24.294 8.956 -35.027 1.00 12.23 124 PHE A CA 1
ATOM 599 C C . PHE A 1 77 ? -24.381 7.778 -35.980 1.00 10.90 124 PHE A C 1
ATOM 600 O O . PHE A 1 77 ? -23.475 6.954 -36.047 1.00 12.37 124 PHE A O 1
ATOM 608 N N . ALA A 1 78 ? -25.488 7.715 -36.708 1.00 9.23 125 ALA A N 1
ATOM 609 C CA . ALA A 1 78 ? -25.730 6.652 -37.661 1.00 8.65 125 ALA A CA 1
ATOM 610 C C . ALA A 1 78 ? -25.349 7.100 -39.064 1.00 8.23 125 ALA A C 1
ATOM 611 O O . ALA A 1 78 ? -25.838 8.113 -39.561 1.00 8.40 125 ALA A O 1
ATOM 613 N N . HIS A 1 79 ? -24.475 6.337 -39.707 1.00 7.83 126 HIS A N 1
ATOM 614 C CA . HIS A 1 79 ? -24.094 6.622 -41.083 1.00 8.04 126 HIS A CA 1
ATOM 615 C C . HIS A 1 79 ? -24.934 5.786 -42.020 1.00 8.02 126 HIS A C 1
ATOM 616 O O . HIS A 1 79 ? -25.004 4.573 -41.862 1.00 11.52 126 HIS A O 1
ATOM 623 N N . VAL A 1 80 ? -25.571 6.437 -42.994 1.00 9.00 127 VAL A N 1
ATOM 624 C CA . VAL A 1 80 ? -26.523 5.759 -43.864 1.00 10.14 127 VAL A CA 1
ATOM 625 C C . VAL A 1 80 ? -26.087 5.761 -45.321 1.00 8.99 127 VAL A C 1
ATOM 626 O O . VAL A 1 80 ? -25.271 6.577 -45.729 1.00 11.49 127 VAL A O 1
ATOM 630 N N . LYS A 1 81 ? -26.636 4.831 -46.091 1.00 9.07 128 LYS A N 1
ATOM 631 C CA . LYS A 1 81 ? -26.218 4.621 -47.466 1.00 9.21 128 LYS A CA 1
ATOM 632 C C . LYS A 1 81 ? -26.323 5.878 -48.320 1.00 13.00 128 LYS A C 1
ATOM 633 O O . LYS A 1 81 ? -27.364 6.531 -48.365 1.00 12.70 128 LYS A O 1
ATOM 639 N N . GLY A 1 82 ? -25.241 6.196 -49.017 1.00 13.20 129 GLY A N 1
ATOM 640 C CA . GLY A 1 82 ? -25.215 7.342 -49.903 1.00 13.90 129 GLY A CA 1
ATOM 641 C C . GLY A 1 82 ? -24.875 6.932 -51.314 1.00 14.18 129 GLY A C 1
ATOM 642 O O . GLY A 1 82 ? -25.498 6.026 -51.855 1.00 15.26 129 GLY A O 1
ATOM 643 N N . GLN A 1 83 ? -23.869 7.584 -51.893 1.00 14.32 130 GLN A N 1
ATOM 644 C CA . GLN A 1 83 ? -23.555 7.439 -53.312 1.00 14.58 130 GLN A CA 1
ATOM 645 C C . GLN A 1 83 ? -23.004 6.065 -53.679 1.00 10.94 130 GLN A C 1
ATOM 646 O O . GLN A 1 83 ? -22.126 5.533 -53.014 1.00 11.66 130 GLN A O 1
ATOM 652 N N . ARG A 1 84 ? -23.527 5.487 -54.748 1.00 15.39 131 ARG A N 1
ATOM 653 C CA A ARG A 1 84 ? -23.038 4.202 -55.226 0.48 16.51 131 ARG A CA 1
ATOM 654 C CA B ARG A 1 84 ? -23.028 4.203 -55.215 0.52 16.50 131 ARG A CA 1
ATOM 655 C C . ARG A 1 84 ? -21.923 4.389 -56.257 1.00 16.65 131 ARG A C 1
ATOM 656 O O . ARG A 1 84 ? -21.984 5.290 -57.097 1.00 17.39 131 ARG A O 1
ATOM 671 N N . LYS A 1 85 ? -20.907 3.536 -56.179 1.00 13.88 132 LYS A N 1
ATOM 672 C CA . LYS A 1 85 ? -19.756 3.579 -57.075 1.00 16.40 132 LYS A CA 1
ATOM 673 C C . LYS A 1 85 ? -19.415 2.184 -57.574 1.00 14.40 132 LYS A C 1
ATOM 674 O O . LYS A 1 85 ? -19.569 1.209 -56.842 1.00 16.37 132 LYS A O 1
ATOM 680 N N . GLU A 1 86 ? -18.953 2.099 -58.819 1.00 15.21 133 GLU A N 1
ATOM 681 C CA . GLU A 1 86 ? -18.320 0.888 -59.328 1.00 18.17 133 GLU A CA 1
ATOM 682 C C . GLU A 1 86 ? -16.875 1.207 -59.692 1.00 15.47 133 GLU A C 1
ATOM 683 O O . GLU A 1 86 ? -16.606 2.176 -60.407 1.00 19.51 133 GLU A O 1
ATOM 689 N N . VAL A 1 87 ? -15.948 0.400 -59.188 1.00 14.75 134 VAL A N 1
ATOM 690 C CA . VAL A 1 87 ? -14.524 0.667 -59.345 1.00 18.29 134 VAL A CA 1
ATOM 691 C C . VAL A 1 87 ? -13.770 -0.573 -59.819 1.00 18.39 134 VAL A C 1
ATOM 692 O O . VAL A 1 87 ? -13.766 -1.590 -59.145 1.00 17.13 134 VAL A O 1
ATOM 696 N N . GLU A 1 88 ? -13.133 -0.481 -60.980 1.00 19.21 135 GLU A N 1
ATOM 697 C CA . GLU A 1 88 ? -12.367 -1.599 -61.524 1.00 23.19 135 GLU A CA 1
ATOM 698 C C . GLU A 1 88 ? -10.889 -1.504 -61.149 1.00 22.41 135 GLU A C 1
ATOM 699 O O . GLU A 1 88 ? -10.267 -0.447 -61.286 1.00 22.89 135 GLU A O 1
ATOM 705 N N . VAL A 1 89 ? -10.333 -2.617 -60.678 1.00 20.38 136 VAL A N 1
ATOM 706 C CA . VAL A 1 89 ? -8.974 -2.642 -60.152 1.00 16.43 136 VAL A CA 1
ATOM 707 C C . VAL A 1 89 ? -8.207 -3.859 -60.659 1.00 17.30 136 VAL A C 1
ATOM 708 O O . VAL A 1 89 ? -8.757 -4.947 -60.766 1.00 22.45 136 VAL A O 1
ATOM 712 N N . PHE A 1 90 ? -6.935 -3.669 -60.985 1.00 18.05 137 PHE A N 1
ATOM 713 C CA . PHE A 1 90 ? -6.070 -4.791 -61.317 1.00 22.76 137 PHE A CA 1
ATOM 714 C C . PHE A 1 90 ? -5.573 -5.453 -60.055 1.00 21.86 137 PHE A C 1
ATOM 715 O O . PHE A 1 90 ? -5.008 -4.791 -59.189 1.00 24.75 137 PHE A O 1
ATOM 723 N N . LYS A 1 91 ? -5.782 -6.758 -59.948 1.00 21.02 138 LYS A N 1
ATOM 724 C CA . LYS A 1 91 ? -5.191 -7.515 -58.862 1.00 18.46 138 LYS A CA 1
ATOM 725 C C . LYS A 1 91 ? -3.765 -7.867 -59.257 1.00 20.53 138 LYS A C 1
ATOM 726 O O . LYS A 1 91 ? -3.524 -8.448 -60.310 1.00 24.31 138 LYS A O 1
ATOM 732 N N . SER A 1 92 ? -2.825 -7.481 -58.409 1.00 21.66 139 SER A N 1
ATOM 733 C CA . SER A 1 92 ? -1.418 -7.792 -58.607 1.00 24.36 139 SER A CA 1
ATOM 734 C C . SER A 1 92 ? -0.996 -8.788 -57.539 1.00 23.37 139 SER A C 1
ATOM 735 O O . SER A 1 92 ? -1.805 -9.182 -56.706 1.00 20.33 139 SER A O 1
ATOM 738 N N . GLU A 1 93 ? 0.261 -9.207 -57.569 1.00 22.54 140 GLU A N 1
ATOM 739 C CA . GLU A 1 93 ? 0.760 -10.130 -56.565 1.00 25.73 140 GLU A CA 1
ATOM 740 C C . GLU A 1 93 ? 0.675 -9.529 -55.172 1.00 27.38 140 GLU A C 1
ATOM 741 O O . GLU A 1 93 ? 0.276 -10.199 -54.225 1.00 32.66 140 GLU A O 1
ATOM 747 N N . GLU A 1 94 ? 1.049 -8.265 -55.039 1.00 25.65 141 GLU A N 1
ATOM 748 C CA . GLU A 1 94 ? 1.145 -7.671 -53.714 1.00 24.37 141 GLU A CA 1
ATOM 749 C C . GLU A 1 94 ? -0.237 -7.418 -53.112 1.00 26.24 141 GLU A C 1
ATOM 750 O O . GLU A 1 94 ? -1.238 -7.373 -53.831 1.00 28.24 14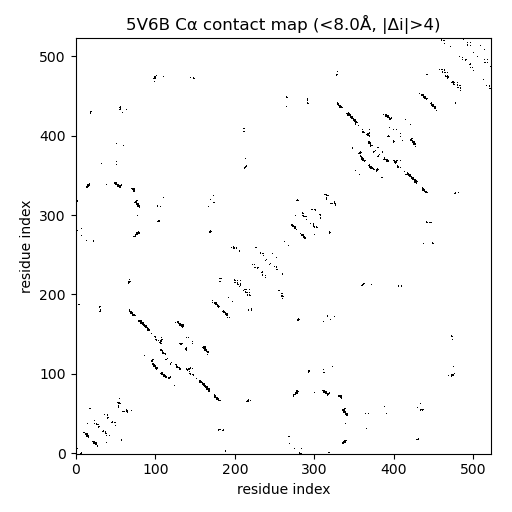1 GLU A O 1
ATOM 756 N N . ALA A 1 95 ? -0.281 -7.268 -51.788 1.00 24.39 142 ALA A N 1
ATOM 757 C CA . ALA A 1 95 ? -1.518 -6.977 -51.066 1.00 21.75 142 ALA A CA 1
ATOM 758 C C . ALA A 1 95 ? -2.108 -5.646 -51.503 1.00 19.52 142 ALA A C 1
ATOM 759 O O . ALA A 1 95 ? -1.382 -4.686 -51.748 1.00 20.83 142 ALA A O 1
ATOM 761 N N . LEU A 1 96 ? -3.429 -5.590 -51.589 1.00 15.44 143 LEU A N 1
ATOM 762 C CA . LEU A 1 96 ? -4.109 -4.388 -52.032 1.00 14.69 143 LEU A CA 1
ATOM 763 C C . LEU A 1 96 ? -3.882 -3.214 -51.080 1.00 14.51 143 LEU A C 1
ATOM 764 O O . LEU A 1 96 ? -3.901 -2.069 -51.512 1.00 19.28 143 LEU A O 1
ATOM 769 N N . GLY A 1 97 ? -3.655 -3.504 -49.799 1.00 14.43 144 GLY A N 1
ATOM 770 C CA . GLY A 1 97 ? -3.411 -2.473 -48.796 1.00 14.40 144 GLY A CA 1
ATOM 771 C C . GLY A 1 97 ? -4.694 -1.990 -48.125 1.00 14.21 144 GLY A C 1
ATOM 772 O O . GLY A 1 97 ? -4.890 -0.797 -47.896 1.00 15.19 144 GLY A O 1
ATOM 773 N N . LEU A 1 98 ? -5.556 -2.940 -47.796 1.00 16.02 145 LEU A N 1
ATOM 774 C CA . LEU A 1 98 ? -6.918 -2.666 -47.352 1.00 18.39 145 LEU A CA 1
ATOM 775 C C . LEU A 1 98 ? -7.215 -3.393 -46.045 1.00 17.74 145 LEU A C 1
ATOM 776 O O . LEU A 1 98 ? -6.910 -4.580 -45.927 1.00 17.03 145 LEU A O 1
ATOM 781 N N . THR A 1 99 ? -7.804 -2.702 -45.069 1.00 14.47 146 THR A N 1
ATOM 782 C CA . THR A 1 99 ? -8.266 -3.368 -43.847 1.00 11.31 146 THR A CA 1
ATOM 783 C C . THR A 1 99 ? -9.790 -3.282 -43.734 1.00 10.41 146 THR A C 1
ATOM 784 O O . THR A 1 99 ? -10.375 -2.193 -43.785 1.00 9.97 146 THR A O 1
ATOM 788 N N . ILE A 1 100 ? -10.423 -4.443 -43.595 1.00 11.46 147 ILE A N 1
ATOM 789 C CA . ILE A 1 100 ? -11.874 -4.563 -43.634 1.00 9.66 147 ILE A CA 1
ATOM 790 C C . ILE A 1 100 ? -12.467 -4.737 -42.244 1.00 12.89 147 ILE A C 1
ATOM 791 O O . ILE A 1 100 ? -11.912 -5.449 -41.414 1.00 11.17 147 ILE A O 1
ATOM 796 N N . THR A 1 101 ? -13.588 -4.075 -41.982 1.00 9.14 148 THR A N 1
ATOM 797 C CA . THR A 1 101 ? -14.342 -4.330 -40.765 1.00 9.23 148 THR A CA 1
ATOM 798 C C . THR A 1 101 ? -15.789 -4.597 -41.181 1.00 8.75 148 THR A C 1
ATOM 799 O O . THR A 1 101 ? -16.068 -4.716 -42.375 1.00 8.49 148 THR A O 1
ATOM 803 N N . ASP A 1 102 ? -16.698 -4.737 -40.224 1.00 8.81 149 ASP A N 1
ATOM 804 C CA . ASP A 1 102 ? -18.113 -4.828 -40.578 1.00 8.49 149 ASP A CA 1
ATOM 805 C C . ASP A 1 102 ? -18.988 -4.284 -39.464 1.00 11.63 149 ASP A C 1
ATOM 806 O O . ASP A 1 102 ? -18.510 -3.999 -38.364 1.00 14.02 149 ASP A O 1
ATOM 811 N N . ASN A 1 103 ? -20.271 -4.129 -39.752 1.00 11.20 150 ASN A N 1
ATOM 812 C CA . ASN A 1 103 ? -21.157 -3.503 -38.795 1.00 11.24 150 ASN A CA 1
ATOM 813 C C . ASN A 1 103 ? -21.800 -4.516 -37.860 1.00 12.22 150 ASN A C 1
ATOM 814 O O . ASN A 1 103 ? -22.719 -4.192 -37.133 1.00 13.56 150 ASN A O 1
ATOM 819 N N . GLY A 1 104 ? -21.303 -5.749 -37.896 1.00 11.02 151 GLY A N 1
ATOM 820 C CA . GLY A 1 104 ? -21.789 -6.807 -37.032 1.00 10.06 151 GLY A CA 1
ATOM 821 C C . GLY A 1 104 ? -23.155 -7.313 -37.434 1.00 14.76 151 GLY A C 1
ATOM 822 O O . GLY A 1 104 ? -23.755 -8.116 -36.718 1.00 17.08 151 GLY A O 1
ATOM 823 N N . ALA A 1 105 ? -23.627 -6.858 -38.594 1.00 13.01 152 ALA A N 1
ATOM 824 C CA . ALA A 1 105 ? -24.956 -7.189 -39.089 1.00 15.41 152 ALA A CA 1
ATOM 825 C C . ALA A 1 105 ? -25.006 -7.376 -40.605 1.00 15.86 152 ALA A C 1
ATOM 826 O O . ALA A 1 105 ? -26.053 -7.175 -41.207 1.00 15.29 152 ALA A O 1
ATOM 828 N N . GLY A 1 106 ? -23.893 -7.740 -41.229 1.00 14.42 153 GLY A N 1
ATOM 829 C CA . GLY A 1 106 ? -23.942 -8.126 -42.630 1.00 15.00 153 GLY A CA 1
ATOM 830 C C . GLY A 1 106 ? -23.383 -7.152 -43.649 1.00 13.76 153 GLY A C 1
ATOM 831 O O . GLY A 1 106 ? -23.393 -7.435 -44.847 1.00 14.74 153 GLY A O 1
ATOM 832 N N . TYR A 1 107 ? -22.911 -6.001 -43.191 1.00 12.31 154 TYR A N 1
ATOM 833 C CA . TYR A 1 107 ? -22.257 -5.052 -44.084 1.00 8.87 154 TYR A CA 1
ATOM 834 C C . TYR A 1 107 ? -20.786 -4.949 -43.790 1.00 9.45 154 TYR A C 1
ATOM 835 O O . TYR A 1 107 ? -20.426 -4.542 -42.695 1.00 10.62 154 TYR A O 1
ATOM 844 N N . ALA A 1 108 ? -19.941 -5.276 -44.762 1.00 8.01 155 ALA A N 1
ATOM 845 C CA . ALA A 1 108 ? -18.506 -5.088 -44.618 1.00 7.74 155 ALA A CA 1
ATOM 846 C C . ALA A 1 108 ? -18.099 -3.740 -45.199 1.00 8.92 155 ALA A C 1
ATOM 847 O O . ALA A 1 108 ? -18.588 -3.336 -46.250 1.00 14.10 155 ALA A O 1
ATOM 849 N N . PHE A 1 109 ? -17.189 -3.044 -44.532 1.00 9.10 156 PHE A N 1
ATOM 850 C CA . PHE A 1 109 ? -16.740 -1.776 -45.069 1.00 7.07 156 PHE A CA 1
ATOM 851 C C . PHE A 1 109 ? -15.265 -1.530 -44.779 1.00 7.26 156 PHE A C 1
ATOM 852 O O . PHE A 1 109 ? -14.638 -2.243 -43.992 1.00 8.78 156 PHE A O 1
ATOM 860 N N . ILE A 1 110 ? -14.707 -0.543 -45.467 1.00 7.77 157 ILE A N 1
ATOM 861 C CA . ILE A 1 110 ? -13.280 -0.275 -45.405 1.00 7.70 157 ILE A CA 1
ATOM 862 C C . ILE A 1 110 ? -12.939 0.563 -44.180 1.00 8.88 157 ILE A C 1
ATOM 863 O O . ILE A 1 110 ? -13.430 1.678 -44.020 1.00 8.51 157 ILE A O 1
ATOM 868 N N . LYS A 1 111 ? -12.109 0.021 -43.300 1.00 9.74 158 LYS A N 1
ATOM 869 C CA . LYS A 1 111 ? -11.727 0.764 -42.098 1.00 11.20 158 LYS A CA 1
ATOM 870 C C . LYS A 1 111 ? -10.391 1.501 -42.269 1.00 12.66 158 LYS A C 1
ATOM 871 O O . LYS A 1 111 ? -10.192 2.583 -41.720 1.00 17.23 158 LYS A O 1
ATOM 877 N N . ARG A 1 112 ? -9.470 0.896 -43.009 1.00 10.10 159 ARG A N 1
ATOM 878 C CA . ARG A 1 112 ? -8.161 1.495 -43.251 1.00 11.00 159 ARG A CA 1
ATOM 879 C C . ARG A 1 112 ? -7.707 1.279 -44.692 1.00 17.49 159 ARG A C 1
ATOM 880 O O . ARG A 1 112 ? -8.074 0.286 -45.326 1.00 10.23 159 ARG A O 1
ATOM 888 N N . ILE A 1 113 ? -6.921 2.226 -45.204 1.00 13.96 160 ILE A N 1
ATOM 889 C CA . ILE A 1 113 ? -6.223 2.079 -46.479 1.00 12.19 160 ILE A CA 1
ATOM 890 C C . ILE A 1 113 ? -4.765 2.486 -46.300 1.00 13.62 160 ILE A C 1
ATOM 891 O O . ILE A 1 113 ? -4.474 3.589 -45.853 1.00 14.55 160 ILE A O 1
ATOM 896 N N . LYS A 1 114 ? -3.859 1.584 -46.644 1.00 15.67 161 LYS A N 1
ATOM 897 C CA . LYS A 1 114 ? -2.428 1.801 -46.477 1.00 17.22 161 LYS A CA 1
ATOM 898 C C . LYS A 1 114 ? -1.937 2.842 -47.469 1.00 16.69 161 LYS A C 1
ATOM 899 O O . LYS A 1 114 ? -2.166 2.712 -48.668 1.00 19.12 161 LYS A O 1
ATOM 905 N N . GLU A 1 115 ? -1.294 3.891 -46.962 1.00 24.75 162 GLU A N 1
ATOM 906 C CA . GLU A 1 115 ? -0.648 4.885 -47.821 1.00 31.03 162 GLU A CA 1
ATOM 907 C C . GLU A 1 115 ? 0.307 4.211 -48.789 1.00 20.54 162 GLU A C 1
ATOM 908 O O . GLU A 1 115 ? 1.127 3.399 -48.382 1.00 20.89 162 GLU A O 1
ATOM 914 N N . GLY A 1 116 ? 0.190 4.546 -50.067 1.00 21.04 163 GLY A N 1
ATOM 915 C CA . GLY A 1 116 ? 1.105 4.027 -51.069 1.00 22.93 163 GLY A CA 1
ATOM 916 C C . GLY A 1 116 ? 0.641 2.722 -51.682 1.00 20.83 163 GLY A C 1
ATOM 917 O O . GLY A 1 116 ? 1.265 2.197 -52.598 1.00 23.92 163 GLY A O 1
ATOM 918 N N . SER A 1 117 ? -0.474 2.203 -51.184 1.00 21.35 164 SER A N 1
ATOM 919 C CA . SER A 1 117 ? -0.980 0.922 -51.656 1.00 19.80 164 SER A CA 1
ATOM 920 C C . SER A 1 117 ? -1.656 1.022 -53.011 1.00 19.70 164 SER A C 1
ATOM 921 O O . SER A 1 117 ? -1.962 2.112 -53.487 1.00 19.90 164 SER A O 1
ATOM 924 N N . VAL A 1 118 ? -1.872 -0.136 -53.626 1.00 20.41 165 VAL A N 1
ATOM 925 C CA . VAL A 1 118 ? -2.720 -0.256 -54.806 1.00 16.82 165 VAL A CA 1
ATOM 926 C C . VAL A 1 118 ? -4.026 0.512 -54.611 1.00 17.64 165 VAL A C 1
ATOM 927 O O . VAL A 1 118 ? -4.464 1.249 -55.490 1.00 18.36 165 VAL A O 1
ATOM 931 N N . ILE A 1 119 ? -4.637 0.351 -53.445 1.00 18.04 166 ILE A N 1
ATOM 932 C CA . ILE A 1 119 ? -5.929 0.974 -53.176 1.00 17.62 166 ILE A CA 1
ATOM 933 C C . ILE A 1 119 ? -5.792 2.478 -52.921 1.00 16.59 166 ILE A C 1
ATOM 934 O O . ILE A 1 119 ? -6.618 3.265 -53.372 1.00 19.18 166 ILE A O 1
ATOM 939 N N . ASP A 1 120 ? -4.737 2.877 -52.222 1.00 16.84 167 ASP A N 1
ATOM 940 C CA . ASP A 1 120 ? -4.501 4.287 -51.928 1.00 17.56 167 ASP A CA 1
ATOM 941 C C . ASP A 1 120 ? -4.297 5.107 -53.195 1.00 19.95 167 ASP A C 1
ATOM 942 O O . ASP A 1 120 ? -4.616 6.287 -53.229 1.00 22.57 167 ASP A O 1
ATOM 947 N N . HIS A 1 121 ? -3.777 4.470 -54.239 1.00 19.79 168 HIS A N 1
ATOM 948 C CA . HIS A 1 121 ? -3.501 5.153 -55.492 1.00 25.39 168 HIS A CA 1
ATOM 949 C C . HIS A 1 121 ? -4.707 5.132 -56.421 1.00 27.67 168 HIS A C 1
ATOM 950 O O . HIS A 1 121 ? -4.620 5.534 -57.580 1.00 31.70 168 HIS A O 1
ATOM 957 N N . ILE A 1 122 ? -5.832 4.665 -55.894 1.00 27.98 169 ILE A N 1
ATOM 958 C CA . ILE A 1 122 ? -7.114 4.725 -56.587 1.00 28.76 169 ILE A CA 1
ATOM 959 C C . ILE A 1 122 ? -8.049 5.595 -55.760 1.00 31.36 169 ILE A C 1
ATOM 960 O O . ILE A 1 122 ? -8.774 5.102 -54.895 1.00 30.12 169 ILE A O 1
ATOM 965 N N . GLN A 1 123 ? -8.035 6.896 -56.009 1.00 34.75 170 GLN A N 1
ATOM 966 C CA . GLN A 1 123 ? -8.711 7.817 -55.103 1.00 38.16 170 GLN A CA 1
ATOM 967 C C . GLN A 1 123 ? -10.232 7.648 -55.100 1.00 34.03 170 GLN A C 1
ATOM 968 O O . GLN A 1 123 ? -10.918 8.234 -54.265 1.00 37.72 170 GLN A O 1
ATOM 974 N N . LEU A 1 124 ? -10.751 6.828 -56.010 1.00 27.13 171 LEU A N 1
ATOM 975 C CA . LEU A 1 124 ? -12.184 6.523 -56.068 1.00 23.83 171 LEU A CA 1
ATOM 976 C C . LEU A 1 124 ? -12.692 5.704 -54.879 1.00 22.29 171 LEU A C 1
ATOM 977 O O . LEU A 1 124 ? -13.904 5.599 -54.656 1.00 22.77 171 LEU A O 1
ATOM 982 N N . ILE A 1 125 ? -11.761 5.117 -54.131 1.00 16.43 172 ILE A N 1
ATOM 983 C CA . ILE A 1 125 ? -12.085 4.264 -52.987 1.00 11.82 172 ILE A CA 1
ATOM 984 C C . ILE A 1 125 ? -11.757 4.990 -51.688 1.00 12.40 172 ILE A C 1
ATOM 985 O O . ILE A 1 125 ? -10.678 5.575 -51.563 1.00 15.85 172 ILE A O 1
ATOM 990 N N . SER A 1 126 ? -12.685 4.974 -50.732 1.00 12.20 173 SER A N 1
ATOM 991 C CA . SER A 1 126 ? -12.486 5.690 -49.471 1.00 14.96 173 SER A CA 1
ATOM 992 C C . SER A 1 126 ? -12.762 4.839 -48.231 1.00 12.93 173 SER A C 1
ATOM 993 O O . SER A 1 126 ? -13.576 3.911 -48.258 1.00 11.51 173 SER A O 1
ATOM 996 N N . VAL A 1 127 ? -12.089 5.183 -47.137 1.00 13.37 174 VAL A N 1
ATOM 997 C CA . VAL A 1 127 ? -12.441 4.657 -45.815 1.00 12.19 174 VAL A CA 1
ATOM 998 C C . VAL A 1 127 ? -13.923 4.931 -45.529 1.00 9.99 174 VAL A C 1
ATOM 999 O O . VAL A 1 127 ? -14.409 6.037 -45.749 1.00 10.74 174 VAL A O 1
ATOM 1003 N N . GLY A 1 128 ? -14.642 3.915 -45.064 1.00 9.17 175 GLY A N 1
ATOM 1004 C CA . GLY A 1 128 ? -16.061 4.056 -44.781 1.00 9.09 175 GLY A CA 1
ATOM 1005 C C . GLY A 1 128 ? -16.949 3.455 -45.847 1.00 10.04 175 GLY A C 1
ATOM 1006 O O . GLY A 1 128 ? -18.119 3.165 -45.600 1.00 9.76 175 GLY A O 1
ATOM 1007 N N . ASP A 1 129 ? -16.398 3.284 -47.045 1.00 12.17 176 ASP A N 1
ATOM 1008 C CA . ASP A 1 129 ? -17.128 2.658 -48.137 1.00 11.99 176 ASP A CA 1
ATOM 1009 C C . ASP A 1 129 ? -17.448 1.218 -47.799 1.00 7.57 176 ASP A C 1
ATOM 1010 O O . ASP A 1 129 ? -16.552 0.466 -47.416 1.00 7.66 176 ASP A O 1
ATOM 1015 N N . MET A 1 130 ? -18.704 0.817 -47.965 1.00 7.38 177 MET A N 1
ATOM 1016 C CA . MET A 1 130 ? -19.046 -0.592 -47.804 1.00 9.85 177 MET A CA 1
ATOM 1017 C C . MET A 1 130 ? -18.985 -1.305 -49.140 1.00 7.27 177 MET A C 1
ATOM 1018 O O . MET A 1 130 ? -19.259 -0.721 -50.192 1.00 7.26 177 MET A O 1
ATOM 1023 N N . ILE A 1 131 ? -18.601 -2.572 -49.086 1.00 9.45 178 ILE A N 1
ATOM 1024 C CA . ILE A 1 131 ? -18.437 -3.355 -50.292 1.00 9.24 178 ILE A CA 1
ATOM 1025 C C . ILE A 1 131 ? -19.662 -4.217 -50.518 1.00 9.58 178 ILE A C 1
ATOM 1026 O O . ILE A 1 131 ? -19.895 -5.175 -49.797 1.00 8.38 178 ILE A O 1
ATOM 1031 N N . GLU A 1 132 ? -20.445 -3.869 -51.525 1.00 7.79 179 GLU A N 1
ATOM 1032 C CA . GLU A 1 132 ? -21.678 -4.585 -51.774 1.00 13.07 179 GLU A CA 1
ATOM 1033 C C . GLU A 1 132 ? -21.448 -5.795 -52.668 1.00 15.79 179 GLU A C 1
ATOM 1034 O O . GLU A 1 132 ? -22.170 -6.790 -52.560 1.00 15.09 179 GLU A O 1
ATOM 1040 N N . ALA A 1 133 ? -20.454 -5.704 -53.552 1.00 13.30 180 ALA A N 1
ATOM 1041 C CA . ALA A 1 133 ? -20.150 -6.784 -54.496 1.00 10.21 180 ALA A CA 1
ATOM 1042 C C . ALA A 1 133 ? -18.689 -6.801 -54.936 1.00 10.22 180 ALA A C 1
ATOM 1043 O O . ALA A 1 133 ? -18.028 -5.765 -54.984 1.00 10.41 180 ALA A O 1
ATOM 1045 N N . ILE A 1 134 ? -18.196 -7.999 -55.247 1.00 12.21 181 ILE A N 1
ATOM 1046 C CA . ILE A 1 134 ? -16.933 -8.183 -55.955 1.00 9.75 181 ILE A CA 1
ATOM 1047 C C . ILE A 1 134 ? -17.248 -8.943 -57.224 1.00 12.93 181 ILE A C 1
ATOM 1048 O O . ILE A 1 134 ? -17.820 -10.038 -57.158 1.00 14.70 181 ILE A O 1
ATOM 1053 N N . ASN A 1 135 ? -16.885 -8.368 -58.367 1.00 11.26 182 ASN A N 1
ATOM 1054 C CA . ASN A 1 135 ? -17.193 -8.960 -59.663 1.00 15.10 182 ASN A CA 1
ATOM 1055 C C . ASN A 1 135 ? -18.687 -9.302 -59.807 1.00 15.97 182 ASN A C 1
ATOM 1056 O O . ASN A 1 135 ? -19.055 -10.315 -60.402 1.00 17.02 182 ASN A O 1
ATOM 1061 N N . GLY A 1 136 ? -19.542 -8.450 -59.249 1.00 12.10 183 GLY A N 1
ATOM 1062 C CA . GLY A 1 136 ? -20.984 -8.655 -59.318 1.00 15.52 183 GLY A CA 1
ATOM 1063 C C . GLY A 1 136 ? -21.580 -9.610 -58.290 1.00 14.11 183 GLY A C 1
ATOM 1064 O O . GLY A 1 136 ? -22.794 -9.665 -58.129 1.00 16.00 183 GLY A O 1
ATOM 1065 N N . GLN A 1 137 ? -20.735 -10.360 -57.591 1.00 12.21 184 GLN A N 1
ATOM 1066 C CA . GLN A 1 137 ? -21.200 -11.293 -56.570 1.00 12.43 184 GLN A CA 1
ATOM 1067 C C . GLN A 1 137 ? -21.475 -10.558 -55.271 1.00 11.44 184 GLN A C 1
ATOM 1068 O O . GLN A 1 137 ? -20.575 -9.959 -54.696 1.00 11.77 184 GLN A O 1
ATOM 1074 N N . SER A 1 138 ? -22.720 -10.609 -54.813 1.00 13.03 185 SER A N 1
ATOM 1075 C CA . SER A 1 138 ? -23.138 -9.880 -53.618 1.00 14.30 185 SER A CA 1
ATOM 1076 C C . SER A 1 138 ? -22.399 -10.340 -52.368 1.00 12.72 185 SER A C 1
ATOM 1077 O O . SER A 1 138 ? -22.205 -11.534 -52.147 1.00 13.67 185 SER A O 1
ATOM 1080 N N . LEU A 1 139 ? -21.985 -9.373 -51.557 1.00 11.60 186 LEU A N 1
ATOM 1081 C CA . LEU A 1 139 ? -21.266 -9.645 -50.321 1.00 11.77 186 LEU A CA 1
ATOM 1082 C C . LEU A 1 139 ? -22.105 -9.230 -49.135 1.00 16.11 186 LEU A C 1
ATOM 1083 O O . LEU A 1 139 ? -21.639 -9.217 -48.000 1.00 18.33 186 LEU A O 1
ATOM 1088 N N . LEU A 1 140 ? -23.349 -8.877 -49.413 1.00 18.93 187 LEU A N 1
ATOM 1089 C CA . LEU A 1 140 ? -24.285 -8.544 -48.367 1.00 18.02 187 LEU A CA 1
ATOM 1090 C C . LEU A 1 140 ? -24.482 -9.790 -47.510 1.00 17.82 187 LEU A C 1
ATOM 1091 O O . LEU A 1 140 ? -24.774 -10.868 -48.033 1.00 18.67 187 LEU A O 1
ATOM 1096 N N . GLY A 1 141 ? -24.294 -9.646 -46.200 1.00 15.75 188 GLY A N 1
ATOM 1097 C CA . GLY A 1 141 ? -24.391 -10.772 -45.282 1.00 17.50 188 GLY A CA 1
ATOM 1098 C C . GLY A 1 141 ? -23.053 -11.436 -44.969 1.00 17.35 188 GLY A C 1
ATOM 1099 O O . GLY A 1 141 ? -22.971 -12.293 -44.096 1.00 18.72 188 GLY A O 1
ATOM 1100 N N . CYS A 1 142 ? -22.005 -11.043 -45.685 1.00 15.78 189 CYS A N 1
ATOM 1101 C CA . CYS A 1 142 ? -20.657 -11.533 -45.417 1.00 15.15 189 CYS A CA 1
ATOM 1102 C C . CYS A 1 142 ? -20.065 -10.889 -44.188 1.00 15.84 189 CYS A C 1
ATOM 1103 O O . CYS A 1 142 ? -20.433 -9.770 -43.821 1.00 14.28 189 CYS A O 1
ATOM 1106 N N . ARG A 1 143 ? -19.143 -11.605 -43.554 1.00 13.16 190 ARG A N 1
ATOM 1107 C CA . ARG A 1 143 ? -18.365 -11.044 -42.464 1.00 16.76 190 ARG A CA 1
ATOM 1108 C C . ARG A 1 143 ? -17.071 -10.449 -43.004 1.00 14.28 190 ARG A C 1
ATOM 1109 O O . ARG A 1 143 ? -16.628 -10.818 -44.092 1.00 12.53 190 ARG A O 1
ATOM 1117 N N . HIS A 1 144 ? -16.493 -9.523 -42.242 1.00 13.92 191 HIS A N 1
ATOM 1118 C CA . HIS A 1 144 ? -15.249 -8.849 -42.604 1.00 14.94 191 HIS A CA 1
ATOM 1119 C C . HIS A 1 144 ? -14.105 -9.801 -42.985 1.00 14.00 191 HIS A C 1
ATOM 1120 O O . HIS A 1 144 ? -13.423 -9.579 -43.982 1.00 13.98 191 HIS A O 1
ATOM 1127 N N . TYR A 1 145 ? -13.909 -10.866 -42.216 1.00 15.51 192 TYR A N 1
ATOM 1128 C CA . TYR A 1 145 ? -12.788 -11.774 -42.464 1.00 17.57 192 TYR A CA 1
ATOM 1129 C C . TYR A 1 145 ? -13.000 -12.554 -43.751 1.00 17.29 192 TYR A C 1
ATOM 1130 O O . TYR A 1 145 ? -12.044 -12.996 -44.381 1.00 14.98 192 TYR A O 1
ATOM 1139 N N . GLU A 1 146 ? -14.262 -12.712 -44.133 1.00 13.19 193 GLU A N 1
ATOM 1140 C CA . GLU A 1 146 ? -14.611 -13.408 -45.359 1.00 15.24 193 GLU A CA 1
ATOM 1141 C C . GLU A 1 146 ? -14.353 -12.511 -46.562 1.00 15.51 193 GLU A C 1
ATOM 1142 O O . GLU A 1 146 ? -13.911 -12.977 -47.611 1.00 17.86 193 GLU A O 1
ATOM 1148 N N . VAL A 1 147 ? -14.641 -11.222 -46.417 1.00 13.70 194 VAL A N 1
ATOM 1149 C CA . VAL A 1 147 ? -14.381 -10.281 -47.494 1.00 11.56 194 VAL A CA 1
ATOM 1150 C C . VAL A 1 147 ? -12.872 -10.083 -47.639 1.00 13.68 194 VAL A C 1
ATOM 1151 O O . VAL A 1 147 ? -12.347 -10.075 -48.755 1.00 12.19 194 VAL A O 1
ATOM 1155 N N . ALA A 1 148 ? -12.177 -9.953 -46.512 1.00 14.58 195 ALA A N 1
ATOM 1156 C CA . ALA A 1 148 ? -10.716 -9.821 -46.521 1.00 16.08 195 ALA A CA 1
ATOM 1157 C C . ALA A 1 148 ? -10.069 -10.989 -47.248 1.00 17.65 195 ALA A C 1
ATOM 1158 O O . ALA A 1 148 ? -9.137 -10.807 -48.028 1.00 17.81 195 ALA A O 1
ATOM 1160 N N . ARG A 1 149 ? -10.585 -12.187 -46.990 1.00 17.51 196 ARG A N 1
ATOM 1161 C CA . ARG A 1 149 ? -10.057 -13.408 -47.583 1.00 20.86 196 ARG A CA 1
ATOM 1162 C C . ARG A 1 149 ? -10.330 -13.463 -49.082 1.00 19.30 196 ARG A C 1
ATOM 1163 O O . ARG A 1 149 ? -9.470 -13.863 -49.856 1.00 21.35 196 ARG A O 1
ATOM 1171 N N . LEU A 1 150 ? -11.524 -13.061 -49.493 1.00 20.20 197 LEU A N 1
ATOM 1172 C CA . LEU A 1 150 ? -11.846 -13.019 -50.915 1.00 20.28 197 LEU A CA 1
ATOM 1173 C C . LEU A 1 150 ? -10.921 -12.063 -51.652 1.00 16.75 197 LEU A C 1
ATOM 1174 O O . LEU A 1 150 ? -10.435 -12.377 -5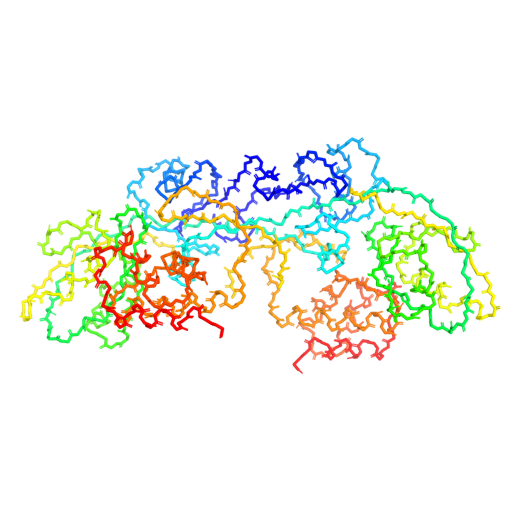2.733 1.00 16.78 197 LEU A O 1
ATOM 1179 N N . LEU A 1 151 ? -10.682 -10.900 -51.056 1.00 11.19 198 LEU A N 1
ATOM 1180 C CA . LEU A 1 151 ? -9.831 -9.890 -51.661 1.00 10.97 198 LEU A CA 1
ATOM 1181 C C . LEU A 1 151 ? -8.399 -10.402 -51.741 1.00 20.01 198 LEU A C 1
ATOM 1182 O O . LEU A 1 151 ? -7.712 -10.190 -52.738 1.00 19.62 198 LEU A O 1
ATOM 1187 N N . LYS A 1 152 ? -7.971 -11.111 -50.701 1.00 18.86 199 LYS A N 1
ATOM 1188 C CA . LYS A 1 152 ? -6.641 -11.701 -50.683 1.00 21.51 199 LYS A CA 1
ATOM 1189 C C . LYS A 1 152 ? -6.468 -12.726 -51.803 1.00 21.71 199 LYS A C 1
ATOM 1190 O O . LYS A 1 152 ? -5.430 -12.768 -52.452 1.00 23.07 199 LYS A O 1
ATOM 1196 N N . GLU A 1 153 ? -7.498 -13.529 -52.046 1.00 21.33 200 GLU A N 1
ATOM 1197 C CA . GLU A 1 153 ? -7.366 -14.678 -52.934 1.00 22.34 200 GLU A CA 1
ATOM 1198 C C . GLU A 1 153 ? -7.732 -14.389 -54.385 1.00 17.03 200 GLU A C 1
ATOM 1199 O O . GLU A 1 153 ? -7.763 -15.305 -55.215 1.00 19.47 200 GLU A O 1
ATOM 1205 N N . LEU A 1 154 ? -8.002 -13.128 -54.699 1.00 20.38 201 LEU A N 1
ATOM 1206 C CA . LEU A 1 154 ? -8.366 -12.761 -56.060 1.00 16.32 201 LEU A CA 1
ATOM 1207 C C . LEU A 1 154 ? -7.266 -13.158 -57.019 1.00 17.46 201 LEU A C 1
ATOM 1208 O O . LEU A 1 154 ? -6.093 -12.993 -56.705 1.00 23.37 201 LEU A O 1
ATOM 1213 N N A PRO A 1 155 ? -7.643 -13.686 -58.192 0.19 21.89 202 PRO A N 1
ATOM 1214 N N B PRO A 1 155 ? -7.641 -13.687 -58.193 0.81 22.11 202 PRO A N 1
ATOM 1215 C CA A PRO A 1 155 ? -6.671 -14.115 -59.202 0.19 22.81 202 PRO A CA 1
ATOM 1216 C CA B PRO A 1 155 ? -6.649 -14.136 -59.176 0.81 22.82 202 PRO A CA 1
ATOM 1217 C C A PRO A 1 155 ? -5.751 -12.978 -59.634 0.19 19.25 202 PRO A C 1
ATOM 1218 C C B PRO A 1 155 ? -5.752 -12.991 -59.627 0.81 19.25 202 PRO A C 1
ATOM 1219 O O A PRO A 1 155 ? -6.230 -11.923 -60.046 0.19 18.83 202 PRO A O 1
ATOM 1220 O O B PRO A 1 155 ? -6.245 -11.943 -60.034 0.81 18.69 202 PRO A O 1
ATOM 1227 N N . ARG A 1 156 ? -4.446 -13.197 -59.524 1.00 21.03 203 ARG A N 1
ATOM 1228 C CA . ARG A 1 156 ? -3.454 -12.201 -59.926 1.00 26.21 203 ARG A CA 1
ATOM 1229 C C . ARG A 1 156 ? -3.570 -11.812 -61.395 1.00 26.57 203 ARG A C 1
ATOM 1230 O O . ARG A 1 156 ? -3.773 -12.667 -62.255 1.00 24.42 203 ARG A O 1
ATOM 1238 N N . GLY A 1 157 ? -3.419 -10.523 -61.684 1.00 27.25 204 GLY A N 1
ATOM 1239 C CA . GLY A 1 157 ? -3.395 -10.055 -63.059 1.00 32.05 204 GLY A CA 1
ATOM 1240 C C . GLY A 1 157 ? -4.761 -9.736 -63.644 1.00 35.30 204 GLY A C 1
ATOM 1241 O O . GLY A 1 157 ? -4.878 -8.952 -64.589 1.00 38.23 204 GLY A O 1
ATOM 1242 N N . ARG A 1 158 ? -5.802 -10.351 -63.098 1.00 29.84 205 ARG A N 1
ATOM 1243 C CA .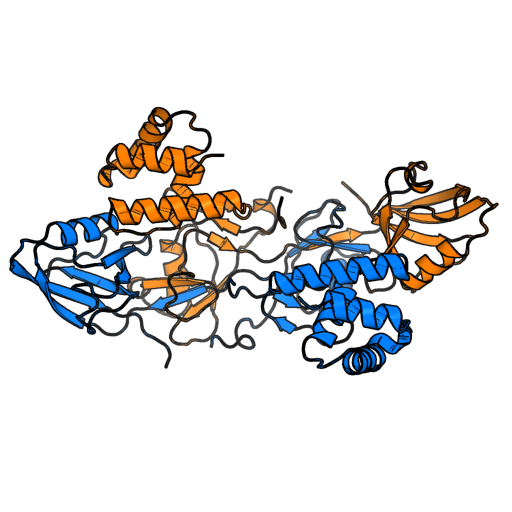 ARG A 1 158 ? -7.141 -10.086 -63.591 1.00 26.28 205 ARG A CA 1
ATOM 1244 C C . ARG A 1 158 ? -7.684 -8.829 -62.932 1.00 23.20 205 ARG A C 1
ATOM 1245 O O . ARG A 1 158 ? -7.391 -8.552 -61.767 1.00 20.01 205 ARG A O 1
ATOM 1253 N N . THR A 1 159 ? -8.459 -8.057 -63.684 1.00 23.20 206 THR A N 1
ATOM 1254 C CA . THR A 1 159 ? -9.198 -6.955 -63.087 1.00 24.08 206 THR A CA 1
ATOM 1255 C C . THR A 1 159 ? -10.305 -7.520 -62.229 1.00 23.31 206 THR A C 1
ATOM 1256 O O . THR A 1 159 ? -10.834 -8.591 -62.516 1.00 25.57 206 THR A O 1
ATOM 1260 N N . PHE A 1 160 ? -10.652 -6.805 -61.171 1.00 22.24 207 PHE A N 1
ATOM 1261 C CA . PHE A 1 160 ? -11.887 -7.089 -60.462 1.00 21.08 207 PHE A CA 1
ATOM 1262 C C . PHE A 1 160 ? -12.651 -5.795 -60.327 1.00 13.76 207 PHE A C 1
ATOM 1263 O O . PHE A 1 160 ? -12.065 -4.726 -60.368 1.00 15.14 207 PHE A O 1
ATOM 1271 N N . THR A 1 161 ? -13.964 -5.884 -60.206 1.00 13.20 208 THR A N 1
ATOM 1272 C CA . THR A 1 161 ? -14.760 -4.685 -60.007 1.00 15.76 208 THR A CA 1
ATOM 1273 C C . THR A 1 161 ? -15.423 -4.670 -58.621 1.00 14.27 208 THR A C 1
ATOM 1274 O O . THR A 1 161 ? -16.052 -5.646 -58.209 1.00 15.17 208 THR A O 1
ATOM 1278 N N . LEU A 1 162 ? -15.270 -3.558 -57.907 1.00 14.07 209 LEU A N 1
ATOM 1279 C CA . LEU A 1 162 ? -15.950 -3.356 -56.634 1.00 14.09 209 LEU A CA 1
ATOM 1280 C C . LEU A 1 162 ? -17.215 -2.510 -56.800 1.00 16.76 209 LEU A C 1
ATOM 1281 O O . LEU A 1 162 ? -17.178 -1.410 -57.349 1.00 17.55 209 LEU A O 1
ATOM 1286 N N . LYS A 1 163 ? -18.329 -3.050 -56.331 1.00 10.61 210 LYS A N 1
ATOM 1287 C CA . LYS A 1 163 ? -19.563 -2.297 -56.138 1.00 10.41 210 LYS A CA 1
ATOM 1288 C C . LYS A 1 163 ? -19.566 -1.726 -54.710 1.00 9.99 210 LYS A C 1
ATOM 1289 O O . LYS A 1 163 ? -19.613 -2.473 -53.731 1.00 9.64 210 LYS A O 1
ATOM 1295 N N . LEU A 1 164 ? -19.484 -0.405 -54.601 1.00 10.12 211 LEU A N 1
ATOM 1296 C CA . LEU A 1 164 ? -19.308 0.256 -53.311 1.00 12.54 211 LEU A CA 1
ATOM 1297 C C . LEU A 1 164 ? -20.416 1.263 -53.023 1.00 12.93 211 LEU A C 1
ATOM 1298 O O . LEU A 1 164 ? -20.982 1.864 -53.937 1.00 17.19 211 LEU A O 1
ATOM 1303 N N . THR A 1 165 ? -20.720 1.439 -51.742 1.00 9.49 212 THR A N 1
ATOM 1304 C CA . THR A 1 165 ? -21.657 2.466 -51.319 1.00 11.53 212 THR A CA 1
ATOM 1305 C C . THR A 1 165 ? -21.033 3.324 -50.239 1.00 10.69 212 THR A C 1
ATOM 1306 O O . THR A 1 165 ? -20.707 2.830 -49.161 1.00 9.15 212 THR A O 1
ATOM 1310 N N . GLU A 1 166 ? -20.843 4.603 -50.555 1.00 11.00 213 GLU A N 1
ATOM 1311 C CA . GLU A 1 166 ? -20.388 5.597 -49.581 1.00 11.13 213 GLU A CA 1
ATOM 1312 C C . GLU A 1 166 ? -21.476 5.966 -48.601 1.00 10.04 213 GLU A C 1
ATOM 1313 O O . GLU A 1 166 ? -22.620 6.146 -49.006 1.00 10.22 213 GLU A O 1
ATOM 1319 N N . PRO A 1 167 ? -21.119 6.146 -47.317 1.00 9.81 214 PRO A N 1
ATOM 1320 C CA . PRO A 1 167 ? -22.103 6.775 -46.432 1.00 9.85 214 PRO A CA 1
ATOM 1321 C C . PRO A 1 167 ? -22.385 8.213 -46.864 1.00 10.64 214 PRO A C 1
ATOM 1322 O O . PRO A 1 167 ? -21.497 8.876 -47.388 1.00 20.09 214 PRO A O 1
ATOM 1326 N N . ARG A 1 168 ? -23.609 8.684 -46.663 1.00 10.88 215 ARG A N 1
ATOM 1327 C CA . ARG A 1 168 ? -23.899 10.091 -46.856 1.00 11.74 215 ARG A CA 1
ATOM 1328 C C . ARG A 1 168 ? -23.059 10.893 -45.872 1.00 19.69 215 ARG A C 1
ATOM 1329 O O . ARG A 1 168 ? -22.973 10.543 -44.695 1.00 16.96 215 ARG A O 1
ATOM 1337 N N . LYS A 1 169 ? -22.431 11.961 -46.348 1.00 12.74 216 LYS A N 1
ATOM 1338 C CA . LYS A 1 169 ? -21.589 12.769 -45.483 1.00 15.78 216 LYS A CA 1
ATOM 1339 C C . LYS A 1 169 ? -22.111 14.199 -45.364 1.00 18.18 216 LYS A C 1
ATOM 1340 O O . LYS A 1 169 ? -22.814 14.674 -46.240 1.00 17.97 216 LYS A O 1
ATOM 1346 N N . ALA A 1 170 ? -21.779 14.861 -44.257 1.00 21.32 217 ALA A N 1
ATOM 1347 C CA . ALA A 1 170 ? -22.057 16.284 -44.071 1.00 27.12 217 ALA A CA 1
ATOM 1348 C C . ALA A 1 170 ? -21.053 17.141 -44.855 1.00 33.56 217 ALA A C 1
ATOM 1349 O O . ALA A 1 170 ? -19.909 16.732 -45.045 1.00 33.35 217 ALA A O 1
ATOM 1351 N N . PHE A 1 171 ? -21.480 18.324 -45.294 1.00 42.69 218 PHE A N 1
ATOM 1352 C CA . PHE A 1 171 ? -20.658 19.212 -46.136 1.00 48.90 218 PHE A CA 1
ATOM 1353 C C . PHE A 1 171 ? -19.197 19.324 -45.698 1.00 51.75 218 PHE A C 1
ATOM 1354 O O . PHE A 1 171 ? -18.495 20.264 -46.080 1.00 53.70 218 PHE A O 1
ATOM 1362 N N . GLY A 1 190 ? -9.437 12.883 -27.519 1.00 23.93 237 GLY A N 1
ATOM 1363 C CA . GLY A 1 190 ? -10.377 12.293 -26.581 1.00 22.87 237 GLY A CA 1
ATOM 1364 C C . GLY A 1 190 ? -11.523 11.580 -27.272 1.00 23.52 237 GLY A C 1
ATOM 1365 O O . GLY A 1 190 ? -11.537 11.451 -28.495 1.00 24.06 237 GLY A O 1
ATOM 1366 N N . THR A 1 191 ? -12.494 11.120 -26.491 1.00 23.23 238 THR A N 1
ATOM 1367 C CA . THR A 1 191 ? -13.652 10.417 -27.050 1.00 20.25 238 THR A CA 1
ATOM 1368 C C . THR A 1 191 ? -14.685 11.365 -27.642 1.00 18.52 238 THR A C 1
ATOM 1369 O O . THR A 1 191 ? -15.440 10.989 -28.529 1.00 20.73 238 THR A O 1
ATOM 1373 N N . GLY A 1 192 ? -14.733 12.588 -27.138 1.00 15.87 239 GLY A N 1
ATOM 1374 C CA . GLY A 1 192 ? -15.724 13.536 -27.599 1.00 17.20 239 GLY A CA 1
ATOM 1375 C C . GLY A 1 192 ? -17.020 13.418 -26.817 1.00 13.03 239 GLY A C 1
ATOM 1376 O O . GLY A 1 192 ? -17.972 14.139 -27.096 1.00 14.61 239 GLY A O 1
ATOM 1377 N N . ARG A 1 193 ? -17.053 12.512 -25.841 1.00 11.45 240 ARG A N 1
ATOM 1378 C CA . ARG A 1 193 ? -18.235 12.322 -24.992 1.00 13.82 240 ARG A CA 1
ATOM 1379 C C . ARG A 1 193 ? -18.466 13.548 -24.124 1.00 11.92 240 ARG A C 1
ATOM 1380 O O . ARG A 1 193 ? -17.518 14.123 -23.594 1.00 12.77 240 ARG A O 1
ATOM 1388 N N . GLY A 1 194 ? -19.724 13.959 -23.985 1.00 12.53 241 GLY A N 1
ATOM 1389 C CA . GLY A 1 194 ? -20.025 15.191 -23.290 1.00 10.16 241 GLY A CA 1
ATOM 1390 C C . GLY A 1 194 ? -20.108 15.050 -21.788 1.00 9.80 241 GLY A C 1
ATOM 1391 O O . GLY A 1 194 ? -20.165 13.950 -21.245 1.00 10.14 241 GLY A O 1
ATOM 1392 N N . THR A 1 195 ? -20.156 16.190 -21.117 1.00 10.62 242 THR A N 1
ATOM 1393 C CA . THR A 1 195 ? -20.237 16.227 -19.669 1.00 8.97 242 THR A CA 1
ATOM 1394 C C . THR A 1 195 ? -20.959 17.501 -19.266 1.00 11.55 242 THR A C 1
ATOM 1395 O O . THR A 1 195 ? -20.846 18.523 -19.940 1.00 14.05 242 THR A O 1
ATOM 1399 N N . LEU A 1 196 ? -21.726 17.437 -18.193 1.00 11.37 243 LEU A N 1
ATOM 1400 C CA . LEU A 1 196 ? -22.375 18.633 -17.679 1.00 8.04 243 LEU A CA 1
ATOM 1401 C C . LEU A 1 196 ? -21.487 19.300 -16.653 1.00 7.97 243 LEU A C 1
ATOM 1402 O O . LEU A 1 196 ? -21.210 18.749 -15.594 1.00 8.02 243 LEU A O 1
ATOM 1407 N N . ARG A 1 197 ? -21.027 20.495 -16.986 1.00 8.01 244 ARG A N 1
ATOM 1408 C CA . ARG A 1 197 ? -20.178 21.250 -16.097 1.00 8.08 244 ARG A CA 1
ATOM 1409 C C . ARG A 1 197 ? -21.046 22.115 -15.207 1.00 8.41 244 ARG A C 1
ATOM 1410 O O . ARG A 1 197 ? -21.653 23.074 -15.679 1.00 9.40 244 ARG A O 1
ATOM 1418 N N . LEU A 1 198 ? -21.111 21.770 -13.923 1.00 8.89 245 LEU A N 1
ATOM 1419 C CA . LEU A 1 198 ? -21.894 22.543 -12.972 1.00 11.82 245 LEU A CA 1
ATOM 1420 C C . LEU A 1 198 ? -21.018 23.569 -12.273 1.00 13.47 245 LEU A C 1
ATOM 1421 O O . LEU A 1 198 ? -20.483 23.295 -11.200 1.00 11.77 245 LEU A O 1
ATOM 1426 N N . ARG A 1 199 ? -20.891 24.745 -12.882 1.00 10.75 246 ARG A N 1
ATOM 1427 C CA . ARG A 1 199 ? -20.073 25.824 -12.345 1.00 13.52 246 ARG A CA 1
ATOM 1428 C C . ARG A 1 199 ? -20.712 26.492 -11.140 1.00 14.91 246 ARG A C 1
ATOM 1429 O O . ARG A 1 199 ? -21.915 26.756 -11.116 1.00 16.42 246 ARG A O 1
ATOM 1437 N N . SER A 1 200 ? -19.893 26.784 -10.144 1.00 15.09 247 SER A N 1
ATOM 1438 C CA . SER A 1 200 ? -20.356 27.543 -8.997 1.00 17.07 247 SER A CA 1
ATOM 1439 C C . SER A 1 200 ? -20.382 29.040 -9.320 1.00 22.37 247 SER A C 1
ATOM 1440 O O . SER A 1 200 ? -21.241 29.776 -8.829 1.00 23.43 247 SER A O 1
ATOM 1443 N N . ARG A 1 201 ? -19.446 29.488 -10.154 1.00 22.86 248 ARG A N 1
ATOM 1444 C CA . ARG A 1 201 ? -19.351 30.906 -10.504 1.00 24.92 248 ARG A CA 1
ATOM 1445 C C . ARG A 1 201 ? -19.580 31.137 -12.002 1.00 25.62 248 ARG A C 1
ATOM 1446 O O . ARG A 1 201 ? -18.810 31.834 -12.664 1.00 28.63 248 ARG A O 1
ATOM 1454 N N . GLY A 1 202 ? -20.654 30.558 -12.523 1.00 22.90 249 GLY A N 1
ATOM 1455 C CA . GLY A 1 202 ? -20.950 30.632 -13.940 1.00 19.90 249 GLY A CA 1
ATOM 1456 C C . GLY A 1 202 ? -22.100 29.702 -14.257 1.00 18.80 249 GLY A C 1
ATOM 1457 O O . GLY A 1 202 ? -22.681 29.099 -13.351 1.00 15.91 249 GLY A O 1
ATOM 1458 N N . PRO A 1 203 ? -22.439 29.572 -15.546 1.00 18.08 250 PRO A N 1
ATOM 1459 C CA . PRO A 1 203 ? -23.586 28.760 -15.959 1.00 17.93 250 PRO A CA 1
ATOM 1460 C C . PRO A 1 203 ? -23.298 27.277 -15.981 1.00 10.24 250 PRO A C 1
ATOM 1461 O O . PRO A 1 203 ? -22.156 26.875 -16.092 1.00 12.66 250 PRO A O 1
ATOM 1465 N N . ALA A 1 204 ? -24.342 26.470 -15.894 1.00 18.61 251 ALA A N 1
ATOM 1466 C CA . ALA A 1 204 ? -24.215 25.046 -16.158 1.00 16.41 251 ALA A CA 1
ATOM 1467 C C . ALA A 1 204 ? -24.314 24.816 -17.661 1.00 15.83 251 ALA A C 1
ATOM 1468 O O . ALA A 1 204 ? -25.312 25.169 -18.281 1.00 16.76 251 ALA A O 1
ATOM 1470 N N . THR A 1 205 ? -23.264 24.246 -18.251 1.00 16.47 252 THR A N 1
ATOM 1471 C CA . THR A 1 205 ? -23.211 24.037 -19.694 1.00 14.84 252 THR A CA 1
ATOM 1472 C C . THR A 1 205 ? -22.722 22.638 -20.015 1.00 11.56 252 THR A C 1
ATOM 1473 O O . THR A 1 205 ? -22.043 22.015 -19.196 1.00 10.16 252 THR A O 1
ATOM 1477 N N . VAL A 1 206 ? -23.058 22.159 -21.213 1.00 12.15 253 VAL A N 1
ATOM 1478 C CA . VAL A 1 206 ? -22.490 20.916 -21.731 1.00 10.84 253 VAL A CA 1
ATOM 1479 C C . VAL A 1 206 ? -21.144 21.203 -22.407 1.00 11.22 253 VAL A C 1
ATOM 1480 O O . VAL A 1 206 ? -21.058 22.020 -23.317 1.00 12.51 253 VAL A O 1
ATOM 1484 N N . GLU A 1 207 ? -20.098 20.530 -21.943 1.00 11.25 254 GLU A N 1
ATOM 1485 C CA . GLU A 1 207 ? -18.737 20.764 -22.407 1.00 13.15 254 GLU A CA 1
ATOM 1486 C C . GLU A 1 207 ? -18.095 19.453 -22.814 1.00 12.58 254 GLU A C 1
ATOM 1487 O O . GLU A 1 207 ? -18.668 18.385 -22.612 1.00 12.66 254 GLU A O 1
ATOM 1493 N N . ASP A 1 208 ? -16.897 19.545 -23.382 1.00 12.68 255 ASP A N 1
ATOM 1494 C CA . ASP A 1 208 ? -16.045 18.387 -23.579 1.00 14.44 255 ASP A CA 1
ATOM 1495 C C . ASP A 1 208 ? -15.417 17.992 -22.245 1.00 14.52 255 ASP A C 1
ATOM 1496 O O . ASP A 1 208 ? -15.330 18.803 -21.315 1.00 11.46 255 ASP A O 1
ATOM 1501 N N . LEU A 1 209 ? -14.999 16.735 -22.147 1.00 16.02 256 LEU A N 1
ATOM 1502 C CA . LEU A 1 209 ? -14.337 16.246 -20.947 1.00 19.14 256 LEU A CA 1
ATOM 1503 C C . LEU A 1 209 ? -13.010 16.980 -20.781 1.00 21.98 256 LEU A C 1
ATOM 1504 O O . LEU A 1 209 ? -12.393 17.378 -21.763 1.00 13.18 256 LEU A O 1
ATOM 1509 N N . PRO A 1 210 ? -12.583 17.186 -19.534 1.00 12.20 257 PRO A N 1
ATOM 1510 C CA . PRO A 1 210 ? -11.264 17.784 -19.341 1.00 12.97 257 PRO A CA 1
ATOM 1511 C C . PRO A 1 210 ? -10.171 16.890 -19.911 1.00 15.48 257 PRO A C 1
ATOM 1512 O O . PRO A 1 210 ? -10.288 15.660 -19.877 1.00 15.07 257 PRO A O 1
ATOM 1516 N N . SER A 1 211 ? -9.127 17.501 -20.450 1.00 17.51 258 SER A N 1
ATOM 1517 C CA . SER A 1 211 ? -7.997 16.740 -20.959 1.00 19.88 258 SER A CA 1
ATOM 1518 C C . SER A 1 211 ? -7.249 16.143 -19.781 1.00 20.78 258 SER A C 1
ATOM 1519 O O . SER A 1 211 ? -7.542 16.476 -18.643 1.00 17.12 258 SER A O 1
ATOM 1522 N N . ALA A 1 212 ? -6.287 15.260 -20.041 1.00 24.33 259 ALA A N 1
ATOM 1523 C CA . ALA A 1 212 ? -5.515 14.658 -18.954 1.00 22.76 259 ALA A CA 1
ATOM 1524 C C . ALA A 1 212 ? -4.702 15.724 -18.226 1.00 23.89 259 ALA A C 1
ATOM 1525 O O . ALA A 1 212 ? -4.513 15.654 -17.015 1.00 24.14 259 ALA A O 1
ATOM 1527 N N . PHE A 1 213 ? -4.222 16.701 -18.987 1.00 23.27 260 PHE A N 1
ATOM 1528 C CA . PHE A 1 213 ? -3.494 17.845 -18.452 1.00 24.01 260 PHE A CA 1
ATOM 1529 C C . PHE A 1 213 ? -4.356 18.639 -17.468 1.00 22.87 260 PHE A C 1
ATOM 1530 O O . PHE A 1 213 ? -3.911 18.999 -16.381 1.00 22.08 260 PHE A O 1
ATOM 1538 N N . GLU A 1 214 ? -5.598 18.908 -17.859 1.00 21.70 261 GLU A N 1
ATOM 1539 C CA . GLU A 1 214 ? -6.512 19.663 -17.010 1.00 20.35 261 GLU A CA 1
ATOM 1540 C C . GLU A 1 214 ? -6.848 18.917 -15.729 1.00 18.72 261 GLU A C 1
ATOM 1541 O O . GLU A 1 214 ? -6.877 19.515 -14.664 1.00 18.91 261 GLU A O 1
ATOM 1547 N N . GLU A 1 215 ? -7.091 17.615 -15.821 1.00 20.31 262 GLU A N 1
ATOM 1548 C CA . GLU A 1 215 ? -7.379 16.833 -14.620 1.00 22.22 262 GLU A CA 1
ATOM 1549 C C . GLU A 1 215 ? -6.194 16.865 -13.651 1.00 19.95 262 GLU A C 1
ATOM 1550 O O . GLU A 1 215 ? -6.368 16.909 -12.439 1.00 17.40 262 GLU A O 1
ATOM 1556 N N . LYS A 1 216 ? -4.986 16.862 -14.195 1.00 21.55 263 LYS A N 1
ATOM 1557 C CA . LYS A 1 216 ? -3.800 16.867 -13.358 1.00 26.61 263 LYS A CA 1
ATOM 1558 C C . LYS A 1 216 ? -3.612 18.240 -12.727 1.00 26.70 263 LYS A C 1
ATOM 1559 O O . LYS A 1 216 ? -3.177 18.347 -11.585 1.00 17.83 263 LYS A O 1
ATOM 1565 N N . ALA A 1 217 ? -3.958 19.282 -13.474 1.00 17.37 264 ALA A N 1
ATOM 1566 C CA . ALA A 1 217 ? -3.808 20.647 -12.991 1.00 22.42 264 ALA A CA 1
ATOM 1567 C C . ALA A 1 217 ? -4.795 20.905 -11.854 1.00 21.17 264 ALA A C 1
ATOM 1568 O O . ALA A 1 217 ? -4.461 21.539 -10.848 1.00 19.71 264 ALA A O 1
ATOM 1570 N N . ILE A 1 218 ? -6.006 20.389 -12.035 1.00 18.31 265 ILE A N 1
ATOM 1571 C CA . ILE A 1 218 ? -7.080 20.471 -11.053 1.00 13.59 265 ILE A CA 1
ATOM 1572 C C . ILE A 1 218 ? -6.649 19.823 -9.747 1.00 13.80 265 ILE A C 1
ATOM 1573 O O . ILE A 1 218 ? -6.754 20.420 -8.674 1.00 13.51 265 ILE A O 1
ATOM 1578 N N . GLU A 1 219 ? -6.144 18.601 -9.849 1.00 14.50 266 GLU A N 1
ATOM 1579 C CA . GLU A 1 219 ? -5.610 17.897 -8.690 1.00 19.90 266 GLU A CA 1
ATOM 1580 C C . GLU A 1 219 ? -4.503 18.687 -8.003 1.00 17.81 266 GLU A C 1
ATOM 1581 O O . GLU A 1 219 ? -4.409 18.687 -6.776 1.00 15.68 266 GLU A O 1
ATOM 1587 N N . LYS A 1 220 ? -3.681 19.375 -8.787 1.00 16.43 267 LYS A N 1
ATOM 1588 C CA . LYS A 1 220 ? -2.580 20.151 -8.214 1.00 17.30 267 LYS A CA 1
ATOM 1589 C C . LYS A 1 220 ? -3.098 21.386 -7.491 1.00 16.52 267 LYS A C 1
ATOM 1590 O O . LYS A 1 220 ? -2.601 21.753 -6.424 1.00 17.39 267 LYS A O 1
ATOM 1596 N N . VAL A 1 221 ? -4.090 22.032 -8.086 1.00 15.83 268 VAL A N 1
ATOM 1597 C CA . VAL A 1 221 ? -4.768 23.150 -7.446 1.00 15.00 268 VAL A CA 1
ATOM 1598 C C . VAL A 1 221 ? -5.497 22.712 -6.170 1.00 21.17 268 VAL A C 1
ATOM 1599 O O . VAL A 1 221 ? -5.488 23.437 -5.175 1.00 22.18 268 VAL A O 1
ATOM 1603 N N . ASP A 1 222 ? -6.115 21.531 -6.189 1.00 19.73 269 ASP A N 1
ATOM 1604 C CA . ASP A 1 222 ? -6.808 21.015 -5.005 1.00 17.34 269 ASP A CA 1
ATOM 1605 C C . ASP A 1 222 ? -5.808 20.839 -3.865 1.00 15.24 269 ASP A C 1
ATOM 1606 O O . ASP A 1 222 ? -6.106 21.132 -2.706 1.00 15.25 269 ASP A O 1
ATOM 1611 N N . ASP A 1 223 ? -4.617 20.362 -4.202 1.00 15.07 270 ASP A N 1
ATOM 1612 C CA . ASP A 1 223 ? -3.556 20.213 -3.216 1.00 16.01 270 ASP A CA 1
ATOM 1613 C C . ASP A 1 223 ? -3.225 21.552 -2.555 1.00 16.11 270 ASP A C 1
ATOM 1614 O O . ASP A 1 223 ? -2.994 21.618 -1.349 1.00 22.83 270 ASP A O 1
ATOM 1619 N N . LEU A 1 224 ? -3.224 22.618 -3.345 1.00 17.62 271 LEU A N 1
ATOM 1620 C CA . LEU A 1 224 ? -2.891 23.952 -2.858 1.00 18.72 271 LEU A CA 1
ATOM 1621 C C . LEU A 1 224 ? -3.977 24.517 -1.962 1.00 17.50 271 LEU A C 1
ATOM 1622 O O . LEU A 1 224 ? -3.697 25.264 -1.030 1.00 16.00 271 LEU A O 1
ATOM 1627 N N . LEU A 1 225 ? -5.222 24.164 -2.261 1.00 14.60 272 LEU A N 1
ATOM 1628 C CA . LEU A 1 225 ? -6.343 24.568 -1.428 1.00 17.62 272 LEU A CA 1
ATOM 1629 C C . LEU A 1 225 ? -6.184 23.958 -0.042 1.00 17.81 272 LEU A C 1
ATOM 1630 O O . LEU A 1 225 ? -6.548 24.564 0.961 1.00 19.31 272 LEU A O 1
ATOM 1635 N N . GLU A 1 226 ? -5.626 22.757 0.010 1.00 15.71 273 GLU A N 1
ATOM 1636 C CA . GLU A 1 226 ? -5.460 22.062 1.279 1.00 14.98 273 GLU A CA 1
ATOM 1637 C C . GLU A 1 226 ? -4.303 22.643 2.088 1.00 27.25 273 GLU A C 1
ATOM 1638 O O . GLU A 1 226 ? -4.402 22.791 3.305 1.00 16.13 273 GLU A O 1
ATOM 1644 N N . SER A 1 227 ? -3.212 22.991 1.406 1.00 29.13 274 SER A N 1
ATOM 1645 C CA . SER A 1 227 ? -2.007 23.456 2.085 1.00 27.13 274 SER A CA 1
ATOM 1646 C C . SER A 1 227 ? -2.184 24.881 2.599 1.00 26.00 274 SER A C 1
ATOM 1647 O O . SER A 1 227 ? -1.685 25.219 3.668 1.00 22.83 274 SER A O 1
ATOM 1650 N N . TYR A 1 228 ? -2.927 25.700 1.855 1.00 26.13 275 TYR A N 1
ATOM 1651 C CA . TYR A 1 228 ? -3.181 27.086 2.246 1.00 25.84 275 TYR A CA 1
ATOM 1652 C C . TYR A 1 228 ? -4.426 27.277 3.115 1.00 21.93 275 TYR A C 1
ATOM 1653 O O . TYR A 1 228 ? -4.444 28.134 3.995 1.00 22.20 275 TYR A O 1
ATOM 1662 N N . MET A 1 229 ? -5.473 26.498 2.872 1.00 17.21 276 MET A N 1
ATOM 1663 C CA . MET A 1 229 ? -6.741 26.735 3.553 1.00 17.08 276 MET A CA 1
ATOM 1664 C C . MET A 1 229 ? -7.264 25.571 4.377 1.00 20.16 276 MET A C 1
ATOM 1665 O O . MET A 1 229 ? -8.268 25.715 5.072 1.00 22.62 276 MET A O 1
ATOM 1670 N N . GLY A 1 230 ? -6.611 24.419 4.281 1.00 20.24 277 GLY A N 1
ATOM 1671 C CA . GLY A 1 230 ? -7.068 23.245 4.997 1.00 22.07 277 GLY A CA 1
ATOM 1672 C C . GLY A 1 230 ? -8.376 22.696 4.450 1.00 14.63 277 GLY A C 1
ATOM 1673 O O . GLY A 1 230 ? -9.133 22.034 5.161 1.00 14.79 277 GLY A O 1
ATOM 1674 N N . ILE A 1 231 ? -8.641 22.970 3.178 1.00 13.99 278 ILE A N 1
ATOM 1675 C CA . ILE A 1 231 ? -9.859 22.502 2.539 1.00 15.14 278 ILE A CA 1
ATOM 1676 C C . ILE A 1 231 ? -9.566 21.776 1.234 1.00 13.02 278 ILE A C 1
ATOM 1677 O O . ILE A 1 231 ? -8.477 21.874 0.689 1.00 13.28 278 ILE A O 1
ATOM 1682 N N . ARG A 1 232 ? -10.549 21.034 0.747 1.00 13.90 279 ARG A N 1
ATOM 1683 C CA . ARG A 1 232 ? -10.554 20.556 -0.630 1.00 15.13 279 ARG A CA 1
ATOM 1684 C C . ARG A 1 232 ? -11.902 20.837 -1.290 1.00 15.86 279 ARG A C 1
ATOM 1685 O O . ARG A 1 232 ? -12.935 20.830 -0.638 1.00 12.81 279 ARG A O 1
ATOM 1693 N N . ASP A 1 233 ? -11.880 21.096 -2.591 1.00 17.59 280 ASP A N 1
ATOM 1694 C CA . ASP A 1 233 ? -13.080 21.511 -3.298 1.00 15.73 280 ASP A CA 1
ATOM 1695 C C . ASP A 1 233 ? -12.805 21.380 -4.776 1.00 12.72 280 ASP A C 1
ATOM 1696 O O . ASP A 1 233 ? -12.347 22.324 -5.394 1.00 15.06 280 ASP A O 1
ATOM 1701 N N . THR A 1 234 ? -13.084 20.213 -5.341 1.00 12.92 281 THR A N 1
ATOM 1702 C CA . THR A 1 234 ? -12.642 19.914 -6.703 1.00 11.94 281 THR A CA 1
ATOM 1703 C C . THR A 1 234 ? -13.271 20.849 -7.719 1.00 9.79 281 THR A C 1
ATOM 1704 O O . THR A 1 234 ? -12.659 21.190 -8.723 1.00 9.93 281 THR A O 1
ATOM 1708 N N . GLU A 1 235 ? -14.501 21.264 -7.455 1.00 13.49 282 GLU A N 1
ATOM 1709 C CA . GLU A 1 235 ? -15.188 22.162 -8.368 1.00 10.68 282 GLU A CA 1
ATOM 1710 C C . GLU A 1 235 ? -14.531 23.531 -8.361 1.00 10.53 282 GLU A C 1
ATOM 1711 O O . GLU A 1 235 ? -14.378 24.158 -9.410 1.00 11.31 282 GLU A O 1
ATOM 1717 N N . LEU A 1 236 ? -14.168 24.006 -7.179 1.00 11.95 283 LEU A N 1
ATOM 1718 C CA . LEU A 1 236 ? -13.463 25.277 -7.057 1.00 13.34 283 LEU A CA 1
ATOM 1719 C C . LEU A 1 236 ? -12.106 25.207 -7.759 1.00 12.43 283 LEU A C 1
ATOM 1720 O O . LEU A 1 236 ? -11.669 26.165 -8.387 1.00 11.28 283 LEU A O 1
ATOM 1725 N N . ALA A 1 237 ? -11.437 24.068 -7.649 1.00 11.26 284 ALA A N 1
ATOM 1726 C CA . ALA A 1 237 ? -10.175 23.868 -8.356 1.00 11.34 284 ALA A CA 1
ATOM 1727 C C . ALA A 1 237 ? -10.387 23.937 -9.871 1.00 11.34 284 ALA A C 1
ATOM 1728 O O . ALA A 1 237 ? -9.632 24.581 -10.584 1.00 17.92 284 ALA A O 1
ATOM 1730 N N . ALA A 1 238 ? -11.423 23.266 -10.360 1.00 10.69 285 ALA A N 1
ATOM 1731 C CA . ALA A 1 238 ? -11.756 23.318 -11.782 1.00 12.68 285 ALA A CA 1
ATOM 1732 C C . ALA A 1 238 ? -12.013 24.748 -12.236 1.00 12.23 285 ALA A C 1
ATOM 1733 O O . ALA A 1 238 ? -11.610 25.152 -13.327 1.00 12.55 285 ALA A O 1
ATOM 1735 N N . THR A 1 239 ? -12.692 25.510 -11.389 1.00 11.71 286 THR A N 1
ATOM 1736 C CA . THR A 1 239 ? -13.009 26.891 -11.694 1.00 11.30 286 THR A CA 1
ATOM 1737 C C . THR A 1 239 ? -11.733 27.710 -11.860 1.00 13.94 286 THR A C 1
ATOM 1738 O O . THR A 1 239 ? -11.589 28.446 -12.833 1.00 16.35 286 THR A O 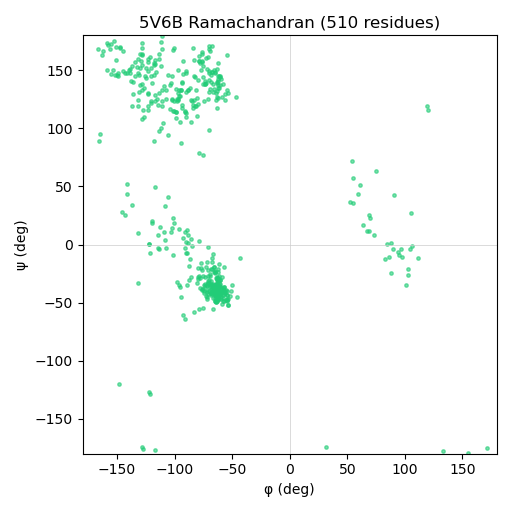1
ATOM 1742 N N . MET A 1 240 ? -10.800 27.552 -10.926 1.00 13.37 287 MET A N 1
ATOM 1743 C CA . MET A 1 240 ? -9.530 28.277 -10.986 1.00 15.08 287 MET A CA 1
ATOM 1744 C C . MET A 1 240 ? -8.734 27.884 -12.224 1.00 14.44 287 MET A C 1
ATOM 1745 O O . MET A 1 240 ? -8.104 28.726 -12.852 1.00 18.05 287 MET A O 1
ATOM 1750 N N . VAL A 1 241 ? -8.771 26.606 -12.580 1.00 13.84 288 VAL A N 1
ATOM 1751 C CA . VAL A 1 241 ? -8.030 26.128 -13.738 1.00 18.86 288 VAL A CA 1
ATOM 1752 C C . VAL A 1 241 ? -8.624 26.709 -15.022 1.00 14.81 288 VAL A C 1
ATOM 1753 O O . VAL A 1 241 ? -7.896 27.081 -15.946 1.00 16.00 288 VAL A O 1
ATOM 1757 N N . GLU A 1 242 ? -9.948 26.813 -15.056 1.00 13.87 289 GLU A N 1
ATOM 1758 C CA . GLU A 1 242 ? -10.668 27.386 -16.186 1.00 15.28 289 GLU A CA 1
ATOM 1759 C C . GLU A 1 242 ? -10.488 28.906 -16.277 1.00 16.71 289 GLU A C 1
ATOM 1760 O O . GLU A 1 242 ? -10.339 29.464 -17.371 1.00 16.27 289 GLU A O 1
ATOM 1766 N N . LEU A 1 243 ? -10.494 29.572 -15.128 1.00 15.30 290 LEU A N 1
ATOM 1767 C CA . LEU A 1 243 ? -10.194 31.002 -15.073 1.00 19.64 290 LEU A CA 1
ATOM 1768 C C . LEU A 1 243 ? -8.786 31.336 -15.561 1.00 22.03 290 LEU A C 1
ATOM 1769 O O . LEU A 1 243 ? -8.544 32.440 -16.038 1.00 22.55 290 LEU A O 1
ATOM 1774 N N . GLY A 1 244 ? -7.857 30.395 -15.448 1.00 18.11 291 GLY A N 1
ATOM 1775 C CA . GLY A 1 244 ? -6.468 30.699 -15.747 1.00 19.77 291 GLY A CA 1
ATOM 1776 C C . GLY A 1 244 ? -5.963 30.226 -17.095 1.00 26.25 291 GLY A C 1
ATOM 1777 O O . GLY A 1 244 ? -4.866 30.595 -17.498 1.00 22.31 291 GLY A O 1
ATOM 1778 N N . LYS A 1 245 ? -6.768 29.428 -17.792 1.00 26.89 292 LYS A N 1
ATOM 1779 C CA . LYS A 1 245 ? -6.348 28.757 -19.031 1.00 32.12 292 LYS A CA 1
ATOM 1780 C C . LYS A 1 245 ? -5.868 29.695 -20.136 1.00 31.29 292 LYS A C 1
ATOM 1781 O O . LYS A 1 245 ? -4.910 29.390 -20.851 1.00 31.47 292 LYS A O 1
ATOM 1787 N N . ASP A 1 246 ? -6.545 30.826 -20.279 1.00 30.20 293 ASP A N 1
ATOM 1788 C CA . ASP A 1 246 ? -6.245 31.780 -21.344 1.00 31.40 293 ASP A CA 1
ATOM 1789 C C . ASP A 1 246 ? -5.457 32.995 -20.848 1.00 25.78 293 ASP A C 1
ATOM 1790 O O . ASP A 1 246 ? -5.298 33.975 -21.568 1.00 29.41 293 ASP A O 1
ATOM 1795 N N . LYS A 1 247 ? -4.964 32.923 -19.617 1.00 21.68 294 LYS A N 1
ATOM 1796 C CA . LYS A 1 247 ? -4.255 34.037 -18.990 1.00 24.01 294 LYS A CA 1
ATOM 1797 C C . LYS A 1 247 ? -2.766 34.030 -19.333 1.00 23.29 294 LYS A C 1
ATOM 1798 O O . LYS A 1 247 ? -2.117 32.991 -19.282 1.00 19.09 294 LYS A O 1
ATOM 1804 N N . ARG A 1 248 ? -2.231 35.196 -19.679 1.00 20.17 295 ARG A N 1
ATOM 1805 C CA . ARG A 1 248 ? -0.861 35.295 -20.169 1.00 20.73 295 ARG A CA 1
ATOM 1806 C C . ARG A 1 248 ? 0.176 35.222 -19.052 1.00 21.21 295 ARG A C 1
ATOM 1807 O O . ARG A 1 248 ? 1.303 34.775 -19.271 1.00 21.62 295 ARG A O 1
ATOM 1815 N N . ASN A 1 249 ? -0.208 35.667 -17.860 1.00 21.46 296 ASN A N 1
ATOM 1816 C CA . ASN A 1 249 ? 0.718 35.781 -16.735 1.00 22.45 296 ASN A CA 1
ATOM 1817 C C . ASN A 1 249 ? -0.040 35.737 -15.399 1.00 23.01 296 ASN A C 1
ATOM 1818 O O . ASN A 1 249 ? -1.271 35.807 -15.397 1.00 22.15 296 ASN A O 1
ATOM 1823 N N . PRO A 1 250 ? 0.680 35.588 -14.263 1.00 25.33 297 PRO A N 1
ATOM 1824 C CA . PRO A 1 250 ? 0.048 35.535 -12.933 1.00 24.75 297 PRO A CA 1
ATOM 1825 C C . PRO A 1 250 ? -0.836 36.738 -12.594 1.00 26.65 297 PRO A C 1
ATOM 1826 O O . PRO A 1 250 ? -1.891 36.566 -11.979 1.00 24.92 297 PRO A O 1
ATOM 1830 N N . ASP A 1 251 ? -0.404 37.936 -12.979 1.00 28.35 298 ASP A N 1
ATOM 1831 C CA . ASP A 1 251 ? -1.199 39.139 -12.760 1.00 28.44 298 ASP A CA 1
ATOM 1832 C C . ASP A 1 251 ? -2.576 39.025 -13.415 1.00 28.09 298 ASP A C 1
ATOM 1833 O O . ASP A 1 251 ? -3.585 39.410 -12.822 1.00 29.36 298 ASP A O 1
ATOM 1838 N N . GLU A 1 252 ? -2.618 38.494 -14.634 1.00 25.98 299 GLU A N 1
ATOM 1839 C CA . GLU A 1 252 ? -3.892 38.273 -15.310 1.00 22.86 299 GLU A CA 1
ATOM 1840 C C . GLU A 1 252 ? -4.726 37.238 -14.569 1.00 21.78 299 GLU A C 1
ATOM 1841 O O . GLU A 1 252 ? -5.946 37.360 -14.463 1.00 21.72 299 GLU A O 1
ATOM 1847 N N . LEU A 1 253 ? -4.065 36.211 -14.058 1.00 23.41 300 LEU A N 1
ATOM 1848 C CA . LEU A 1 253 ? -4.753 35.219 -13.247 1.00 22.95 300 LEU A CA 1
ATOM 1849 C C . LEU A 1 253 ? -5.305 35.881 -11.987 1.00 25.38 300 LEU A C 1
ATOM 1850 O O . LEU A 1 253 ? -6.484 35.715 -11.665 1.00 23.67 300 LEU A O 1
ATOM 1855 N N . ALA A 1 254 ? -4.459 36.651 -11.299 1.00 25.78 301 ALA A N 1
ATOM 1856 C CA . ALA A 1 254 ? -4.839 37.293 -10.041 1.00 24.15 301 ALA A CA 1
ATOM 1857 C C . ALA A 1 254 ? -6.031 38.222 -10.220 1.00 24.64 301 ALA A C 1
ATOM 1858 O O . ALA A 1 254 ? -6.814 38.428 -9.295 1.00 32.54 301 ALA A O 1
ATOM 1860 N N . GLU A 1 255 ? -6.165 38.762 -11.425 1.00 25.02 302 GLU A N 1
ATOM 1861 C CA . GLU A 1 255 ? -7.265 39.650 -11.780 1.00 27.19 302 GLU A CA 1
ATOM 1862 C C . GLU A 1 255 ? -8.578 38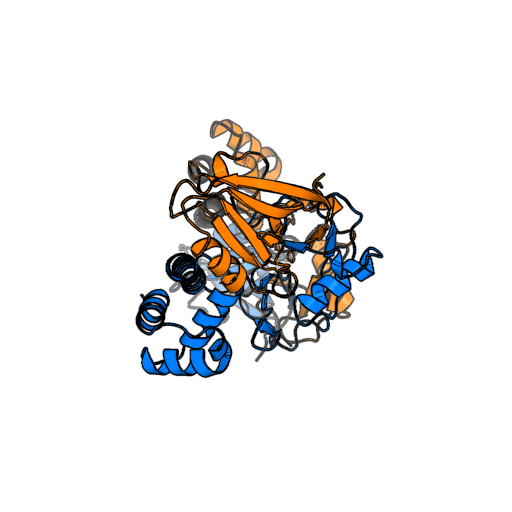.892 -11.961 1.00 24.24 302 GLU A C 1
ATOM 1863 O O . GLU A 1 255 ? -9.640 39.361 -11.557 1.00 25.50 302 GLU A O 1
ATOM 1869 N N . ALA A 1 256 ? -8.505 37.717 -12.574 1.00 23.51 303 ALA A N 1
ATOM 1870 C CA . ALA A 1 256 ? -9.692 36.902 -12.780 1.00 23.33 303 ALA A CA 1
ATOM 1871 C C . ALA A 1 256 ? -10.180 36.336 -11.457 1.00 21.74 303 ALA A C 1
ATOM 1872 O O . ALA A 1 256 ? -11.384 36.278 -11.204 1.00 23.37 303 ALA A O 1
ATOM 1874 N N . LEU A 1 257 ? -9.242 35.917 -10.614 1.00 21.56 304 LEU A N 1
ATOM 1875 C CA . LEU A 1 257 ? -9.582 35.389 -9.297 1.00 22.38 304 LEU A CA 1
ATOM 1876 C C . LEU A 1 257 ? -10.292 36.439 -8.448 1.00 23.25 304 LEU A C 1
ATOM 1877 O O . LEU A 1 257 ? -11.215 36.124 -7.699 1.00 23.46 304 LEU A O 1
ATOM 1882 N N . ASP A 1 258 ? -9.867 37.691 -8.573 1.00 24.56 305 ASP A N 1
ATOM 1883 C CA . ASP A 1 258 ? -10.483 38.773 -7.815 1.00 31.14 305 ASP A CA 1
ATOM 1884 C C . ASP A 1 258 ? -11.900 39.073 -8.287 1.00 31.14 305 ASP A C 1
ATOM 1885 O O . ASP A 1 258 ? -12.758 39.430 -7.486 1.00 31.46 305 ASP A O 1
ATOM 1890 N N . GLU A 1 259 ? -12.142 38.944 -9.586 1.00 31.46 306 GLU A N 1
ATOM 1891 C CA . GLU A 1 259 ? -13.477 39.142 -10.140 1.00 35.11 306 GLU A CA 1
ATOM 1892 C C . GLU A 1 259 ? -14.431 38.067 -9.651 1.00 36.14 306 GLU A C 1
ATOM 1893 O O . GLU A 1 259 ? -15.476 38.366 -9.070 1.00 38.28 306 GLU A O 1
ATOM 1899 N N . ARG A 1 260 ? -14.054 36.813 -9.884 1.00 34.67 307 ARG A N 1
ATOM 1900 C CA . ARG A 1 260 ? -14.929 35.671 -9.630 1.00 34.34 307 ARG A CA 1
ATOM 1901 C C . ARG A 1 260 ? -14.878 35.151 -8.202 1.00 23.44 307 ARG A C 1
ATOM 1902 O O . ARG A 1 260 ? -15.843 34.577 -7.718 1.00 23.97 307 ARG A O 1
ATOM 1910 N N . LEU A 1 261 ? -13.746 35.336 -7.538 1.00 23.40 308 LEU A N 1
ATOM 1911 C CA . LEU A 1 261 ? -13.492 34.673 -6.263 1.00 26.04 308 LEU A CA 1
ATOM 1912 C C . LEU A 1 261 ? -12.863 35.636 -5.250 1.00 28.32 308 LEU A C 1
ATOM 1913 O O . LEU A 1 261 ? -12.045 35.241 -4.422 1.00 25.08 308 LEU A O 1
ATOM 1918 N N . GLY A 1 262 ? -13.255 36.904 -5.328 1.00 31.23 309 GLY A N 1
ATOM 1919 C CA . GLY A 1 262 ? -12.722 37.939 -4.455 1.00 31.67 309 GLY A CA 1
ATOM 1920 C C . GLY A 1 262 ? -13.074 37.747 -2.994 1.00 33.14 309 GLY A C 1
ATOM 1921 O O . GLY A 1 262 ? -12.381 38.246 -2.108 1.00 37.39 309 GLY A O 1
ATOM 1922 N N . ASP A 1 263 ? -14.159 37.022 -2.736 1.00 30.70 310 ASP A N 1
ATOM 1923 C CA . ASP A 1 263 ? -14.561 36.711 -1.372 1.00 31.59 310 ASP A CA 1
ATOM 1924 C C . ASP A 1 263 ? -13.553 35.816 -0.643 1.00 31.34 310 ASP A C 1
ATOM 1925 O O . ASP A 1 263 ? -13.511 35.793 0.588 1.00 33.97 310 ASP A O 1
ATOM 1930 N N . PHE A 1 264 ? -12.745 35.083 -1.400 1.00 27.90 311 PHE A N 1
ATOM 1931 C CA . PHE A 1 264 ? -11.766 34.169 -0.819 1.00 29.69 311 PHE A CA 1
ATOM 1932 C C . PHE A 1 264 ? -10.510 34.881 -0.329 1.00 34.59 311 PHE A C 1
ATOM 1933 O O . PHE A 1 264 ? -9.854 34.418 0.605 1.00 37.78 311 PHE A O 1
ATOM 1941 N N . ALA A 1 265 ? -10.180 35.996 -0.975 1.00 35.23 312 ALA A N 1
ATOM 1942 C CA . ALA A 1 265 ? -9.013 36.795 -0.619 1.00 41.83 312 ALA A CA 1
ATOM 1943 C C . ALA A 1 265 ? -7.746 35.944 -0.612 1.00 44.02 312 ALA A C 1
ATOM 1944 O O . ALA A 1 265 ? -7.202 35.627 0.448 1.00 48.07 312 ALA A O 1
ATOM 1946 N N . PHE A 1 266 ? -7.290 35.570 -1.803 1.00 40.08 313 PHE A N 1
ATOM 1947 C CA . PHE A 1 266 ? -6.126 34.703 -1.947 1.00 37.94 313 PHE A CA 1
ATOM 1948 C C . PHE A 1 266 ? -4.816 35.476 -1.833 1.00 39.93 313 PHE A C 1
ATOM 1949 O O . PHE A 1 266 ? -4.653 36.528 -2.452 1.00 42.37 313 PHE A O 1
ATOM 1957 N N . PRO A 1 267 ? -3.875 34.952 -1.038 1.00 39.82 314 PRO A N 1
ATOM 1958 C CA . PRO A 1 267 ? -2.526 35.528 -0.954 1.00 42.40 314 PRO A CA 1
ATOM 1959 C C . PRO A 1 267 ? -1.821 35.462 -2.311 1.00 43.88 314 PRO A C 1
ATOM 1960 O O . PRO A 1 267 ? -2.182 34.621 -3.137 1.00 43.55 314 PRO A O 1
ATOM 1964 N N . ASP A 1 268 ? -0.835 36.325 -2.545 1.00 43.85 315 ASP A N 1
ATOM 1965 C CA . ASP A 1 268 ? -0.188 36.377 -3.852 1.00 43.32 315 ASP A CA 1
ATOM 1966 C C . ASP A 1 268 ? 0.682 35.160 -4.153 1.00 40.23 315 ASP A C 1
ATOM 1967 O O . ASP A 1 268 ? 0.829 34.779 -5.312 1.00 38.66 315 ASP A O 1
ATOM 1972 N N . GLU A 1 269 ? 1.257 34.555 -3.119 1.00 40.81 316 GLU A N 1
ATOM 1973 C CA . GLU A 1 269 ? 2.060 33.349 -3.293 1.00 40.06 316 GLU A CA 1
ATOM 1974 C C . GLU A 1 269 ? 1.182 32.164 -3.682 1.00 36.38 316 GLU A C 1
ATOM 1975 O O . GLU A 1 269 ? 1.647 31.229 -4.329 1.00 34.15 316 GLU A O 1
ATOM 1981 N N . PHE A 1 270 ? -0.086 32.209 -3.278 1.00 35.26 317 PHE A N 1
ATOM 1982 C CA . PHE A 1 270 ? -1.048 31.182 -3.653 1.00 29.37 317 PHE A CA 1
ATOM 1983 C C . PHE A 1 270 ? -1.385 31.347 -5.122 1.00 29.91 317 PHE A C 1
ATOM 1984 O O . PHE A 1 270 ? -1.383 30.381 -5.881 1.00 28.36 317 PHE A O 1
ATOM 1992 N N . VAL A 1 271 ? -1.666 32.585 -5.514 1.00 31.49 318 VAL A N 1
ATOM 1993 C CA . VAL A 1 271 ? -1.977 32.908 -6.899 1.00 30.59 318 VAL A CA 1
ATOM 1994 C C . VAL A 1 271 ? -0.822 32.540 -7.831 1.00 29.01 318 VAL A C 1
ATOM 1995 O O . VAL A 1 271 ? -1.034 32.013 -8.922 1.00 27.37 318 VAL A O 1
ATOM 1999 N N . PHE A 1 272 ? 0.403 32.806 -7.393 1.00 31.17 319 PHE A N 1
ATOM 2000 C CA . PHE A 1 272 ? 1.574 32.422 -8.170 1.00 31.83 319 PHE A CA 1
ATOM 2001 C C . PHE A 1 272 ? 1.707 30.898 -8.212 1.00 31.33 319 PHE A C 1
ATOM 2002 O O . PHE A 1 272 ? 1.996 30.325 -9.261 1.00 28.93 319 PHE A O 1
ATO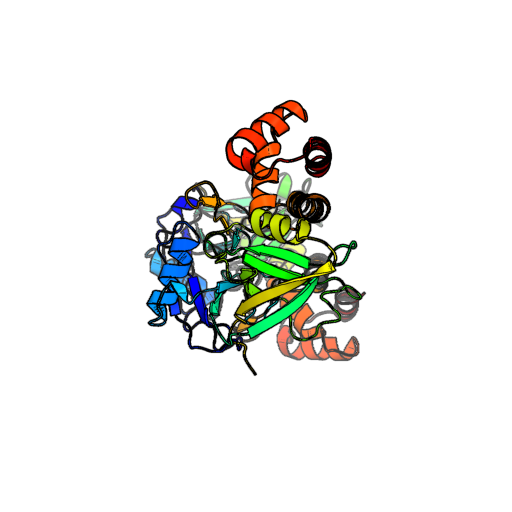M 2010 N N . ASP A 1 273 ? 1.480 30.246 -7.073 1.00 31.52 320 ASP A N 1
ATOM 2011 C CA . ASP A 1 273 ? 1.554 28.789 -6.989 1.00 30.19 320 ASP A CA 1
ATOM 2012 C C . ASP A 1 273 ? 0.477 28.106 -7.807 1.00 29.66 320 ASP A C 1
ATOM 2013 O O . ASP A 1 273 ? 0.694 27.027 -8.345 1.00 25.58 320 ASP A O 1
ATOM 2018 N N . VAL A 1 274 ? -0.696 28.728 -7.869 1.00 30.75 321 VAL A N 1
ATOM 2019 C CA . VAL A 1 274 ? -1.768 28.244 -8.727 1.00 29.87 321 VAL A CA 1
ATOM 2020 C C . VAL A 1 274 ? -1.351 28.377 -10.192 1.00 27.70 321 VAL A C 1
ATOM 2021 O O . VAL A 1 274 ? -1.589 27.477 -10.999 1.00 25.21 321 VAL A O 1
ATOM 2025 N N . TRP A 1 275 ? -0.713 29.495 -10.528 1.00 28.27 322 TRP A N 1
ATOM 2026 C CA . TRP A 1 275 ? -0.234 29.717 -11.891 1.00 26.42 322 TRP A CA 1
ATOM 2027 C C . TRP A 1 275 ? 0.705 28.596 -12.323 1.00 26.49 322 TRP A C 1
ATOM 2028 O O . TRP A 1 275 ? 0.691 28.170 -13.474 1.00 29.19 322 TRP A O 1
ATOM 2039 N N . GLY A 1 276 ? 1.507 28.104 -11.389 1.00 24.66 323 GLY A N 1
ATOM 2040 C CA . GLY A 1 276 ? 2.416 27.010 -11.679 1.00 27.92 323 GLY A CA 1
ATOM 2041 C C . GLY A 1 276 ? 1.684 25.689 -11.812 1.00 27.67 323 GLY A C 1
ATOM 2042 O O . GLY A 1 276 ? 2.056 24.824 -12.607 1.00 27.91 323 GLY A O 1
ATOM 2043 N N . ALA A 1 277 ? 0.627 25.536 -11.026 1.00 28.75 324 ALA A N 1
ATOM 2044 C CA . ALA A 1 277 ? -0.161 24.314 -11.054 1.00 26.15 324 ALA A CA 1
ATOM 2045 C C . ALA A 1 277 ? -0.760 24.067 -12.439 1.00 23.89 324 ALA A C 1
ATOM 2046 O O . ALA A 1 277 ? -0.869 22.923 -12.872 1.00 23.04 324 ALA A O 1
ATOM 2048 N N . ILE A 1 278 ? -1.118 25.135 -13.145 1.00 22.48 325 ILE A N 1
ATOM 2049 C CA . ILE A 1 278 ? -1.847 24.987 -14.405 1.00 27.25 325 ILE A CA 1
ATOM 2050 C C . ILE A 1 278 ? -0.951 25.018 -15.640 1.00 29.82 325 ILE A C 1
ATOM 2051 O O . ILE A 1 278 ? -1.436 25.143 -16.758 1.00 30.54 325 ILE A O 1
ATOM 2056 N N . GLY A 1 279 ? 0.354 24.891 -15.440 1.00 34.17 326 GLY A N 1
ATOM 2057 C CA . GLY A 1 279 ? 1.283 24.847 -16.554 1.00 34.58 326 GLY A CA 1
ATOM 2058 C C . GLY A 1 279 ? 2.049 23.539 -16.668 1.00 35.21 326 GLY A C 1
ATOM 2059 O O . GLY A 1 279 ? 1.819 22.605 -15.895 1.00 29.45 326 GLY A O 1
ATOM 2060 N N . ASP A 1 280 ? 2.962 23.484 -17.639 1.00 38.10 327 ASP A N 1
ATOM 2061 C CA . ASP A 1 280 ? 3.823 22.319 -17.862 1.00 45.14 327 ASP A CA 1
ATOM 2062 C C . ASP A 1 280 ? 4.938 22.237 -16.821 1.00 51.03 327 ASP A C 1
ATOM 2063 O O . ASP A 1 280 ? 5.507 23.263 -16.439 1.00 53.83 327 ASP A O 1
ATOM 2069 N N . PRO B 1 2 ? -26.269 -2.387 -4.654 1.00 44.32 49 PRO B N 1
ATOM 2070 C CA . PRO B 1 2 ? -27.009 -2.396 -5.922 1.00 41.39 49 PRO B CA 1
ATOM 2071 C C . PRO B 1 2 ? -26.194 -2.988 -7.066 1.00 36.07 49 PRO B C 1
ATOM 2072 O O . PRO B 1 2 ? -25.107 -2.493 -7.358 1.00 35.55 49 PRO B O 1
ATOM 2076 N N . HIS B 1 3 ? -26.705 -4.041 -7.695 1.00 48.26 50 HIS B N 1
ATOM 2077 C CA . HIS B 1 3 ? -26.114 -4.535 -8.932 1.00 42.30 50 HIS B CA 1
ATOM 2078 C C . HIS B 1 3 ? -26.402 -3.524 -10.034 1.00 35.75 50 HIS B C 1
ATOM 2079 O O . HIS B 1 3 ? -27.492 -2.949 -10.093 1.00 32.27 50 HIS B O 1
ATOM 2086 N N . MET B 1 4 ? -25.420 -3.319 -10.904 1.00 32.50 51 MET B N 1
ATOM 2087 C CA . MET B 1 4 ? -25.453 -2.240 -11.884 1.00 29.06 51 MET B CA 1
ATOM 2088 C C . MET B 1 4 ? -26.661 -2.273 -12.820 1.00 30.05 51 MET B C 1
ATOM 2089 O O . MET B 1 4 ? -27.209 -1.225 -13.162 1.00 29.89 51 MET B O 1
ATOM 2094 N N . ALA B 1 5 ? -27.080 -3.469 -13.224 1.00 30.29 52 ALA B N 1
ATOM 2095 C CA . ALA B 1 5 ? -28.170 -3.608 -14.192 1.00 31.65 52 ALA B CA 1
ATOM 2096 C C . ALA B 1 5 ? -29.532 -3.253 -13.603 1.00 31.92 52 ALA B C 1
ATOM 2097 O O . ALA B 1 5 ? -30.493 -3.047 -14.338 1.00 33.30 52 ALA B O 1
ATOM 2099 N N . ALA B 1 6 ? -29.611 -3.176 -12.279 1.00 31.11 53 ALA B N 1
ATOM 2100 C CA . ALA B 1 6 ? -30.874 -2.895 -11.603 1.00 29.41 53 ALA B CA 1
ATOM 2101 C C . ALA B 1 6 ? -31.118 -1.396 -11.417 1.00 28.17 53 ALA B C 1
ATOM 2102 O O . ALA B 1 6 ? -32.199 -0.986 -10.975 1.00 29.08 53 ALA B O 1
ATOM 2104 N N . LEU B 1 7 ? -30.110 -0.592 -11.751 1.00 24.86 54 LEU B N 1
ATOM 2105 C CA . LEU B 1 7 ? -30.127 0.843 -11.481 1.00 20.84 54 LEU B CA 1
ATOM 2106 C C . LEU B 1 7 ? -31.056 1.618 -12.415 1.00 21.36 54 LEU B C 1
ATOM 2107 O O . LEU B 1 7 ? -31.753 2.527 -11.978 1.00 24.06 54 LEU B O 1
ATOM 2112 N N . ARG B 1 8 ? -31.055 1.273 -13.697 1.00 16.92 55 ARG B N 1
ATOM 2113 C CA . ARG B 1 8 ? -31.861 1.992 -14.684 1.00 16.12 55 ARG B CA 1
ATOM 2114 C C . ARG B 1 8 ? -32.848 1.064 -15.359 1.00 21.50 55 ARG B C 1
ATOM 2115 O O . ARG B 1 8 ? -32.445 0.075 -15.970 1.00 26.71 55 ARG B O 1
ATOM 2123 N N . PRO B 1 9 ? -34.147 1.382 -15.262 1.00 23.35 56 PRO B N 1
ATOM 2124 C CA . PRO B 1 9 ? -35.178 0.582 -15.923 1.00 22.86 56 PRO B CA 1
ATOM 2125 C C . PRO B 1 9 ? -35.110 0.705 -17.445 1.00 22.31 56 PRO B C 1
ATOM 2126 O O . PRO B 1 9 ? -35.456 -0.241 -18.156 1.00 22.82 56 PRO B O 1
ATOM 2130 N N . ARG B 1 10 ? -34.677 1.866 -17.929 1.00 16.67 57 ARG B N 1
ATOM 2131 C CA . ARG B 1 10 ? -34.538 2.110 -19.359 1.00 16.63 57 ARG B CA 1
ATOM 2132 C C . ARG B 1 10 ? -33.138 2.634 -19.644 1.00 13.87 57 ARG B C 1
ATOM 2133 O O . ARG B 1 10 ? -32.623 3.460 -18.898 1.00 14.83 57 ARG B O 1
ATOM 2141 N N . LEU B 1 11 ? -32.526 2.140 -20.715 1.00 14.67 58 LEU B N 1
ATOM 2142 C CA . LEU B 1 11 ? -31.286 2.713 -21.212 1.00 14.97 58 LEU B CA 1
ATOM 2143 C C . LEU B 1 11 ? -31.601 3.485 -22.474 1.00 16.63 58 LEU B C 1
ATOM 2144 O O . LEU B 1 11 ? -31.667 2.911 -23.567 1.00 14.82 58 LEU B O 1
ATOM 2149 N N . VAL B 1 12 ? -31.823 4.784 -22.324 1.00 15.36 59 VAL B N 1
ATOM 2150 C CA . VAL B 1 12 ? -32.221 5.609 -23.458 1.00 16.31 59 VAL B CA 1
ATOM 2151 C C . VAL B 1 12 ? -31.019 6.349 -24.020 1.00 13.28 59 VAL B C 1
ATOM 2152 O O . VAL B 1 12 ? -30.227 6.921 -23.271 1.00 11.35 59 VAL B O 1
ATOM 2156 N N . PHE B 1 13 ? -30.879 6.323 -25.342 1.00 8.88 60 PHE B N 1
ATOM 2157 C CA . PHE B 1 13 ? -29.790 7.026 -25.991 1.00 11.89 60 PHE B CA 1
ATOM 2158 C C . PHE B 1 13 ? -30.320 8.042 -26.988 1.00 12.25 60 PHE B C 1
ATOM 2159 O O . PHE B 1 13 ? -31.480 7.974 -27.389 1.00 10.97 60 PHE B O 1
ATOM 2167 N N . HIS B 1 14 ? -29.464 8.999 -27.348 1.00 13.38 61 HIS B N 1
ATOM 2168 C CA . HIS B 1 14 ? -29.773 10.010 -28.349 1.00 13.41 61 HIS B CA 1
ATOM 2169 C C . HIS B 1 14 ? -29.023 9.693 -29.618 1.00 11.33 61 HIS B C 1
ATOM 2170 O O . HIS B 1 14 ? -27.906 9.196 -29.572 1.00 7.36 61 HIS B O 1
ATOM 2177 N N . THR B 1 15 ? -29.631 9.991 -30.756 1.00 11.83 62 THR B N 1
ATOM 2178 C CA . THR B 1 15 ? -29.017 9.634 -32.016 1.00 10.88 62 THR B CA 1
ATOM 2179 C C . THR B 1 15 ? -29.303 10.690 -33.067 1.00 12.11 62 THR B C 1
ATOM 2180 O O . THR B 1 15 ? -30.332 11.368 -33.016 1.00 12.44 62 THR B O 1
ATOM 2184 N N . GLN B 1 16 ? -28.366 10.843 -33.997 1.00 11.01 63 GLN B N 1
ATOM 2185 C CA . GLN B 1 16 ? -28.563 11.670 -35.189 1.00 11.17 63 GLN B CA 1
ATOM 2186 C C . GLN B 1 16 ? -28.016 10.956 -36.417 1.00 8.88 63 GLN B C 1
ATOM 2187 O O . GLN B 1 16 ? -27.113 10.139 -36.305 1.00 8.32 63 GLN B O 1
ATOM 2193 N N . LEU B 1 17 ? -28.549 11.267 -37.589 1.00 9.49 64 LEU B N 1
ATOM 2194 C CA . LEU B 1 17 ? -27.920 10.791 -38.813 1.00 16.39 64 LEU B CA 1
ATOM 2195 C C . LEU B 1 17 ? -26.639 11.591 -39.047 1.00 15.32 64 LEU B C 1
ATOM 2196 O O . LEU B 1 17 ? -26.628 12.813 -38.868 1.00 12.86 64 LEU B O 1
ATOM 2201 N N . ALA B 1 18 ? -25.572 10.906 -39.454 1.00 8.91 65 ALA B N 1
ATOM 2202 C CA . ALA B 1 18 ? -24.248 11.522 -39.534 1.00 8.85 65 ALA B CA 1
ATOM 2203 C C . ALA B 1 18 ? -24.186 12.691 -40.528 1.00 12.51 65 ALA B C 1
ATOM 2204 O O . ALA B 1 18 ? -23.413 13.624 -40.345 1.00 11.92 65 ALA B O 1
ATOM 2206 N N . HIS B 1 19 ? -25.001 12.637 -41.575 1.00 14.99 66 HIS B N 1
ATOM 2207 C CA . HIS B 1 19 ? -24.998 13.678 -42.600 1.00 15.81 66 HIS B CA 1
ATOM 2208 C C . HIS B 1 19 ? -25.889 14.858 -42.215 1.00 17.09 66 HIS B C 1
ATOM 2209 O O . HIS B 1 19 ? -26.004 15.841 -42.957 1.00 14.57 66 HIS B O 1
ATOM 2216 N N . GLY B 1 20 ? -26.529 14.760 -41.057 1.00 11.41 67 GLY B N 1
ATOM 2217 C CA . GLY B 1 20 ? -27.324 15.869 -40.561 1.00 12.12 67 GLY B CA 1
ATOM 2218 C C . GLY B 1 20 ? -28.792 15.544 -40.362 1.00 18.29 67 GLY B C 1
ATOM 2219 O O . GLY B 1 20 ? -29.509 15.250 -41.313 1.00 20.36 67 GLY B O 1
ATOM 2220 N N . SER B 1 21 ? -29.232 15.602 -39.110 1.00 17.86 68 SER B N 1
ATOM 2221 C CA . SER B 1 21 ? -30.630 15.400 -38.759 1.00 12.65 68 SER B CA 1
ATOM 2222 C C . SER B 1 21 ? -30.878 15.933 -37.361 1.00 13.66 68 SER B C 1
ATOM 2223 O O . SER B 1 21 ? -29.937 16.154 -36.598 1.00 12.51 68 SER B O 1
ATOM 2226 N N . PRO B 1 22 ? -32.150 16.156 -37.016 1.00 17.22 69 PRO B N 1
ATOM 2227 C CA . PRO B 1 22 ? -32.432 16.427 -35.607 1.00 19.29 69 PRO B CA 1
ATOM 2228 C C . PRO B 1 22 ? -32.210 15.169 -34.756 1.00 16.78 69 PRO B C 1
ATOM 2229 O O . PRO B 1 22 ? -32.067 14.064 -35.290 1.00 11.68 69 PRO B O 1
ATOM 2233 N N . THR B 1 23 ? -32.165 15.353 -33.444 1.00 11.78 70 THR B N 1
ATOM 2234 C CA . THR B 1 23 ? -31.958 14.255 -32.519 1.00 10.96 70 THR B CA 1
ATOM 2235 C C . THR B 1 23 ? -33.217 13.396 -32.366 1.00 12.73 70 THR B C 1
ATOM 2236 O O . THR B 1 23 ? -34.330 13.916 -32.302 1.00 16.43 70 THR B O 1
ATOM 2240 N N . GLY B 1 24 ? -33.037 12.080 -32.335 1.00 13.61 71 GLY B N 1
ATOM 2241 C CA . GLY B 1 24 ? -34.103 11.156 -31.989 1.00 11.29 71 GLY B CA 1
ATOM 2242 C C . GLY B 1 24 ? -33.686 10.414 -30.731 1.00 10.64 71 GLY B C 1
ATOM 2243 O O . GLY B 1 24 ? -32.501 10.329 -30.431 1.00 10.31 71 GLY B O 1
ATOM 2244 N N . ARG B 1 25 ? -34.641 9.900 -29.972 1.00 12.39 72 ARG B N 1
ATOM 2245 C CA . ARG B 1 25 ? -34.303 9.084 -28.808 1.00 15.19 72 ARG B CA 1
ATOM 2246 C C . ARG B 1 25 ? -34.663 7.625 -29.086 1.00 15.25 72 ARG B C 1
ATOM 2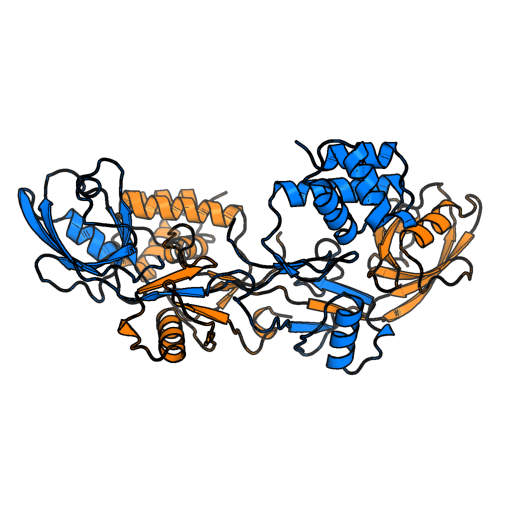247 O O . ARG B 1 25 ? -35.723 7.330 -29.643 1.00 12.54 72 ARG B O 1
ATOM 2255 N N . ILE B 1 26 ? -33.768 6.718 -28.711 1.00 14.73 73 ILE B N 1
ATOM 2256 C CA . ILE B 1 26 ? -33.998 5.298 -28.922 1.00 13.15 73 ILE B CA 1
ATOM 2257 C C . ILE B 1 26 ? -33.761 4.537 -27.630 1.00 11.76 73 ILE B C 1
ATOM 2258 O O . ILE B 1 26 ? -33.080 5.027 -26.726 1.00 10.07 73 ILE B O 1
ATOM 2263 N N . GLU B 1 27 ? -34.352 3.349 -27.548 1.00 11.99 74 GLU B N 1
ATOM 2264 C CA . GLU B 1 27 ? -34.180 2.449 -26.413 1.00 14.97 74 GLU B CA 1
ATOM 2265 C C . GLU B 1 27 ? -34.716 1.090 -26.810 1.00 15.22 74 GLU B C 1
ATOM 2266 O O . GLU B 1 27 ? -35.383 0.959 -27.824 1.00 17.09 74 GLU B O 1
ATOM 2272 N N . GLY B 1 28 ? -34.429 0.077 -26.005 1.00 17.58 75 GLY B N 1
ATOM 2273 C CA . GLY B 1 28 ? -34.945 -1.254 -26.258 1.00 16.15 75 GLY B CA 1
ATOM 2274 C C . GLY B 1 28 ? -34.224 -1.947 -27.393 1.00 18.57 75 GLY B C 1
ATOM 2275 O O . GLY B 1 28 ? -34.813 -2.229 -28.430 1.00 22.49 75 GLY B O 1
ATOM 2276 N N . PHE B 1 29 ? -32.932 -2.193 -27.216 1.00 19.31 76 PHE B N 1
ATOM 2277 C CA . PHE B 1 29 ? -32.211 -3.057 -28.139 1.00 18.44 76 PHE B CA 1
ATOM 2278 C C . PHE B 1 29 ? -31.204 -3.878 -27.345 1.00 16.92 76 PHE B C 1
ATOM 2279 O O . PHE B 1 29 ? -30.708 -3.433 -26.316 1.00 15.51 76 PHE B O 1
ATOM 2287 N N . THR B 1 30 ? -30.945 -5.097 -27.807 1.00 17.60 77 THR B N 1
ATOM 2288 C CA . THR B 1 30 ? -30.036 -6.002 -27.110 1.00 18.78 77 THR B CA 1
ATOM 2289 C C . THR B 1 30 ? -28.885 -6.445 -28.001 1.00 14.87 77 THR B C 1
ATOM 2290 O O . THR B 1 30 ? -28.040 -7.226 -27.584 1.00 16.19 77 THR B O 1
ATOM 2294 N N . ASN B 1 31 ? -28.869 -5.963 -29.239 1.00 15.13 78 ASN B N 1
ATOM 2295 C CA . ASN B 1 31 ? -27.769 -6.229 -30.154 1.00 15.20 78 ASN B CA 1
ATOM 2296 C C . ASN B 1 31 ? -27.751 -5.166 -31.240 1.00 16.60 78 ASN B C 1
ATOM 2297 O O . ASN B 1 31 ? -28.665 -4.334 -31.299 1.00 13.79 78 ASN B O 1
ATOM 2302 N N . VAL B 1 32 ? -26.724 -5.189 -32.092 1.00 15.28 79 VAL B N 1
ATOM 2303 C CA . VAL B 1 32 ? -26.514 -4.100 -33.050 1.00 13.40 79 VAL B CA 1
ATOM 2304 C C . VAL B 1 32 ? -27.580 -4.069 -34.123 1.00 10.66 79 VAL B C 1
ATOM 2305 O O . VAL B 1 32 ? -27.962 -2.998 -34.588 1.00 10.86 79 VAL B O 1
ATOM 2309 N N . LYS B 1 33 ? -28.073 -5.243 -34.498 1.00 12.18 80 LYS B N 1
ATOM 2310 C CA . LYS B 1 33 ? -29.157 -5.341 -35.463 1.00 15.21 80 LYS B CA 1
ATOM 2311 C C . LYS B 1 33 ? -30.402 -4.619 -34.952 1.00 14.68 80 LYS B C 1
ATOM 2312 O O . LYS B 1 33 ? -31.055 -3.887 -35.692 1.00 12.56 80 LYS B O 1
ATOM 2318 N N . GLU B 1 34 ? -30.717 -4.816 -33.678 1.00 18.78 81 GLU B N 1
ATOM 2319 C CA . GLU B 1 34 ? -31.853 -4.134 -33.070 1.00 16.87 81 GLU B CA 1
ATOM 2320 C C . GLU B 1 34 ? -31.549 -2.655 -32.882 1.00 15.47 81 GLU B C 1
ATOM 2321 O O . GLU B 1 34 ? -32.435 -1.820 -33.020 1.00 11.17 81 GLU B O 1
ATOM 2327 N N . LEU B 1 35 ? -30.293 -2.332 -32.579 1.00 10.24 82 LEU B N 1
ATOM 2328 C CA . LEU B 1 35 ? -29.875 -0.931 -32.511 1.00 9.53 82 LEU B CA 1
ATOM 2329 C C . LEU B 1 35 ? -30.124 -0.238 -33.839 1.00 9.43 82 LEU B C 1
ATOM 2330 O O . LEU B 1 35 ? -30.690 0.841 -33.889 1.00 9.43 82 LEU B O 1
ATOM 2335 N N . TYR B 1 36 ? -29.694 -0.868 -34.916 1.00 9.43 83 TYR B N 1
ATOM 2336 C CA . TYR B 1 36 ? -29.855 -0.273 -36.233 1.00 9.40 83 TYR B CA 1
ATOM 2337 C C . TYR B 1 36 ? -31.340 -0.143 -36.531 1.00 10.13 83 TYR B C 1
ATOM 2338 O O . TYR B 1 36 ? -31.788 0.866 -37.060 1.00 22.67 83 TYR B O 1
ATOM 2347 N N . GLY B 1 37 ? -32.105 -1.163 -36.166 1.00 10.85 84 GLY B N 1
ATOM 2348 C CA . GLY B 1 37 ? -33.543 -1.126 -36.357 1.00 11.70 84 GLY B CA 1
ATOM 2349 C C . GLY B 1 37 ? -34.164 0.096 -35.714 1.00 13.33 84 GLY B C 1
ATOM 2350 O O . GLY B 1 37 ? -34.942 0.818 -36.332 1.00 12.43 84 GLY B O 1
ATOM 2351 N N . LYS B 1 38 ? -33.803 0.330 -34.462 1.00 13.45 85 LYS B N 1
ATOM 2352 C CA . LYS B 1 38 ? -34.388 1.411 -33.685 1.00 14.86 85 LYS B CA 1
ATOM 2353 C C . LYS B 1 38 ? -34.051 2.776 -34.268 1.00 11.12 85 LYS B C 1
ATOM 2354 O O . LYS B 1 38 ? -34.899 3.656 -34.306 1.00 11.64 85 LYS B O 1
ATOM 2360 N N . ILE B 1 39 ? -32.810 2.948 -34.720 1.00 13.14 86 ILE B N 1
ATOM 2361 C CA . ILE B 1 39 ? -32.387 4.217 -35.309 1.00 13.01 86 ILE B CA 1
ATOM 2362 C C . ILE B 1 39 ? -33.145 4.497 -36.611 1.00 11.21 86 ILE B C 1
ATOM 2363 O O . ILE B 1 39 ? -33.693 5.574 -36.793 1.00 11.18 86 ILE B O 1
ATOM 2368 N N . ALA B 1 40 ? -33.197 3.506 -37.495 1.00 10.87 87 ALA B N 1
ATOM 2369 C CA . ALA B 1 40 ? -33.974 3.615 -38.732 1.00 14.42 87 ALA B CA 1
ATOM 2370 C C . ALA B 1 40 ? -35.435 3.981 -38.454 1.00 16.06 87 ALA B C 1
ATOM 2371 O O . ALA B 1 40 ? -35.994 4.887 -39.070 1.00 14.18 87 ALA B O 1
ATOM 2373 N N . GLU B 1 41 ? -36.043 3.277 -37.510 1.00 18.66 88 GLU B N 1
ATOM 2374 C CA . GLU B 1 41 ? -37.405 3.570 -37.102 1.00 21.87 88 GLU B CA 1
ATOM 2375 C C . GLU B 1 41 ? -37.574 5.027 -36.681 1.00 19.51 88 GLU B C 1
ATOM 2376 O O . GLU B 1 41 ? -38.545 5.684 -37.044 1.00 18.75 88 GLU B O 1
ATOM 2382 N N . ALA B 1 42 ? -36.615 5.528 -35.915 1.00 18.07 89 ALA B N 1
ATOM 2383 C CA . ALA B 1 42 ? -36.698 6.884 -35.393 1.00 20.61 89 ALA B CA 1
ATOM 2384 C C . ALA B 1 42 ? -36.698 7.914 -36.525 1.00 21.91 89 ALA B C 1
ATOM 2385 O O . ALA B 1 42 ? -37.298 8.981 -36.394 1.00 22.73 89 ALA B O 1
ATOM 2387 N N . PHE B 1 43 ? -36.054 7.580 -37.642 1.00 16.92 90 PHE B N 1
ATOM 2388 C CA . PHE B 1 43 ? -35.886 8.531 -38.735 1.00 17.90 90 PHE B CA 1
ATOM 2389 C C . PHE B 1 43 ? -36.654 8.144 -39.996 1.00 18.54 90 PHE B C 1
ATOM 2390 O O . PHE B 1 43 ? -36.400 8.688 -41.068 1.00 21.98 90 PHE B O 1
ATOM 2398 N N . ARG B 1 44 ? -37.597 7.216 -39.858 1.00 19.24 91 ARG B N 1
ATOM 2399 C CA . ARG B 1 44 ? -38.486 6.824 -40.952 1.00 20.03 91 ARG B CA 1
ATOM 2400 C C . ARG B 1 44 ? -37.710 6.288 -42.134 1.00 17.81 91 ARG B C 1
ATOM 2401 O O . ARG B 1 44 ? -38.008 6.610 -43.290 1.00 19.09 91 ARG B O 1
ATOM 2409 N N . LEU B 1 45 ? -36.728 5.449 -41.822 1.00 14.58 92 LEU B N 1
ATOM 2410 C CA . LEU B 1 45 ? -35.870 4.805 -42.804 1.00 16.38 92 LEU B CA 1
ATOM 2411 C C . LEU B 1 45 ? -36.023 3.293 -42.806 1.00 16.86 92 LEU B C 1
ATOM 2412 O O . LEU B 1 45 ? -36.286 2.687 -41.764 1.00 18.76 92 LEU B O 1
ATOM 2417 N N . PRO B 1 46 ? -35.842 2.674 -43.979 1.00 15.80 93 PRO B N 1
ATOM 2418 C CA . PRO B 1 46 ? -35.645 1.226 -43.986 1.00 18.37 93 PRO B CA 1
ATOM 2419 C C . PRO B 1 46 ? -34.405 0.882 -43.159 1.00 19.98 93 PRO B C 1
ATOM 2420 O O . PRO B 1 46 ? -33.427 1.630 -43.189 1.00 15.77 93 PRO B O 1
ATOM 2424 N N . ALA B 1 47 ? -34.454 -0.224 -42.426 1.00 20.93 94 ALA B N 1
ATOM 2425 C CA . ALA B 1 47 ? -33.339 -0.630 -41.591 1.00 19.71 94 ALA B CA 1
ATOM 2426 C C . ALA B 1 47 ? -32.112 -0.967 -42.431 1.00 18.05 94 ALA B C 1
ATOM 2427 O O . ALA B 1 47 ? -30.980 -0.891 -41.949 1.00 16.29 94 ALA B O 1
ATOM 2429 N N . ALA B 1 48 ? -32.340 -1.337 -43.686 1.00 16.18 95 ALA B N 1
ATOM 2430 C CA . ALA B 1 48 ? -31.257 -1.697 -44.583 1.00 15.12 95 ALA B CA 1
ATOM 2431 C C . ALA B 1 48 ? -30.343 -0.508 -44.895 1.00 15.71 95 ALA B C 1
ATOM 2432 O O . ALA B 1 48 ? -29.203 -0.689 -45.309 1.00 14.79 95 ALA B O 1
ATOM 2434 N N . GLU B 1 49 ? -30.833 0.705 -44.670 1.00 10.97 96 GLU B N 1
ATOM 2435 C CA . GLU B 1 49 ? -30.072 1.902 -45.021 1.00 12.25 96 GLU B CA 1
ATOM 2436 C C . GLU B 1 49 ? -28.951 2.231 -44.044 1.00 9.86 96 GLU B C 1
ATOM 2437 O O . GLU B 1 49 ? -28.026 2.954 -44.376 1.00 9.58 96 GLU B O 1
ATOM 2443 N N . VAL B 1 50 ? -29.025 1.699 -42.836 1.00 10.83 97 VAL B N 1
ATOM 2444 C CA . VAL B 1 50 ? -28.022 2.017 -41.828 1.00 14.07 97 VAL B CA 1
ATOM 2445 C C . VAL B 1 50 ? -26.738 1.196 -42.061 1.00 12.76 97 VAL B C 1
ATOM 2446 O O . VAL B 1 50 ? -26.773 -0.031 -42.084 1.00 12.93 97 VAL B O 1
ATOM 2450 N N . MET B 1 51 ? -25.618 1.889 -42.254 1.00 8.33 98 MET B N 1
ATOM 2451 C CA . MET B 1 51 ? -24.349 1.241 -42.550 1.00 9.27 98 MET B CA 1
ATOM 2452 C C . MET B 1 51 ? -23.578 0.941 -41.277 1.00 11.37 98 MET B C 1
ATOM 2453 O O . MET B 1 51 ? -23.340 -0.218 -40.955 1.00 11.96 98 MET B O 1
ATOM 2458 N N . PHE B 1 52 ? -23.190 1.987 -40.557 1.00 10.79 99 PHE B N 1
ATOM 2459 C CA . PHE B 1 52 ? -22.528 1.816 -39.271 1.00 7.35 99 PHE B CA 1
ATOM 2460 C C . PHE B 1 52 ? -22.776 3.016 -38.366 1.00 9.12 99 PHE B C 1
ATOM 2461 O O . PHE B 1 52 ? -23.388 4.009 -38.775 1.00 7.65 99 PHE B O 1
ATOM 2469 N N . CYS B 1 53 ? -22.302 2.917 -37.129 1.00 6.97 100 CYS B N 1
ATOM 2470 C CA . CYS B 1 53 ? -22.414 4.008 -36.171 1.00 10.20 100 CYS B CA 1
ATOM 2471 C C . CYS B 1 53 ? -21.047 4.469 -35.679 1.00 6.68 100 CYS B C 1
ATOM 2472 O O . CYS B 1 53 ? -20.123 3.669 -35.527 1.00 6.80 100 CYS B O 1
ATOM 2475 N N . THR B 1 54 ? -20.933 5.769 -35.432 1.00 6.64 101 THR B N 1
ATOM 2476 C CA . THR B 1 54 ? -19.789 6.316 -34.729 1.00 6.62 101 THR B CA 1
ATOM 2477 C C . THR B 1 54 ? -20.275 6.933 -33.424 1.00 7.14 101 THR B C 1
ATOM 2478 O O . THR B 1 54 ? -21.436 7.337 -33.307 1.00 11.31 101 THR B O 1
ATOM 2482 N N . LEU B 1 55 ? -19.391 7.020 -32.443 1.00 6.45 102 LEU B N 1
ATOM 2483 C CA . LEU B 1 55 ? -19.778 7.537 -31.136 1.00 6.32 102 LEU B CA 1
ATOM 2484 C C . LEU B 1 55 ? -19.199 8.926 -30.930 1.00 6.44 102 LEU B C 1
ATOM 2485 O O . LEU B 1 55 ? -18.000 9.112 -31.075 1.00 6.65 102 LEU B O 1
ATOM 2490 N N . ASN B 1 56 ? -20.072 9.887 -30.626 1.00 6.42 103 ASN B N 1
ATOM 2491 C CA . ASN B 1 56 ? -19.700 11.254 -30.247 1.00 9.14 103 ASN B CA 1
ATOM 2492 C C . ASN B 1 56 ? -19.057 12.078 -31.375 1.00 9.27 103 ASN B C 1
ATOM 2493 O O . ASN B 1 56 ? -18.534 13.164 -31.145 1.00 8.17 103 ASN B O 1
ATOM 2498 N N . THR B 1 57 ? -19.118 11.576 -32.602 1.00 12.20 104 THR B N 1
ATOM 2499 C CA . THR B 1 57 ? -18.760 12.378 -33.771 1.00 12.04 104 THR B CA 1
ATOM 2500 C C . THR B 1 57 ? -19.572 11.939 -34.977 1.00 11.68 104 THR B C 1
ATOM 2501 O O . THR B 1 57 ? -19.883 10.758 -35.132 1.00 11.74 104 THR B O 1
ATOM 2505 N N . HIS B 1 58 ? -19.918 12.908 -35.822 1.00 10.77 105 HIS B N 1
ATOM 2506 C CA . HIS B 1 58 ? -20.676 12.656 -37.040 1.00 9.47 105 HIS B CA 1
ATOM 2507 C C . HIS B 1 58 ? -19.745 12.370 -38.211 1.00 10.95 105 HIS B C 1
ATOM 2508 O O . HIS B 1 58 ? -20.197 12.025 -39.308 1.00 11.07 105 HIS B O 1
ATOM 2515 N N . LYS B 1 59 ? -18.444 12.545 -37.976 1.00 9.13 106 LYS B N 1
ATOM 2516 C CA . LYS B 1 59 ? -17.432 12.333 -38.999 1.00 9.74 106 LYS B CA 1
ATOM 2517 C C . LYS B 1 59 ? -17.156 10.853 -39.180 1.00 8.94 106 LYS B C 1
ATOM 2518 O O . LYS B 1 59 ? -17.402 10.065 -38.273 1.00 8.09 106 LYS B O 1
ATOM 2524 N N . VAL B 1 60 ? -16.652 10.480 -40.354 1.00 9.19 107 VAL B N 1
ATOM 2525 C CA . VAL B 1 60 ? -16.294 9.094 -40.609 1.00 11.44 107 VAL B CA 1
ATOM 2526 C C . VAL B 1 60 ? -14.950 8.854 -39.938 1.00 13.29 107 VAL B C 1
ATOM 2527 O O . VAL B 1 60 ? -13.904 8.876 -40.572 1.00 14.17 107 VAL B O 1
ATOM 2531 N N . ASP B 1 61 ? -15.002 8.667 -38.624 1.00 13.71 108 ASP B N 1
ATOM 2532 C CA . ASP B 1 61 ? -13.819 8.598 -37.787 1.00 15.55 108 ASP B CA 1
ATOM 2533 C C . ASP B 1 61 ? -13.699 7.194 -37.214 1.00 14.75 108 ASP B C 1
ATOM 2534 O O . ASP B 1 61 ? -14.327 6.887 -36.209 1.00 16.61 108 ASP B O 1
ATOM 2539 N N . MET B 1 62 ? -12.874 6.358 -37.838 1.00 15.62 109 MET B N 1
ATOM 2540 C CA . MET B 1 62 ? -12.831 4.939 -37.495 1.00 14.33 109 MET B CA 1
ATOM 2541 C C . MET B 1 62 ? -12.266 4.701 -36.099 1.00 14.50 109 MET B C 1
ATOM 2542 O O . MET B 1 62 ? -12.514 3.656 -35.510 1.00 13.05 109 MET B O 1
ATOM 2547 N N . ASP B 1 63 ? -11.519 5.668 -35.564 1.00 15.98 110 ASP B N 1
ATOM 2548 C CA . ASP B 1 63 ? -11.105 5.622 -34.156 1.00 13.11 110 ASP B CA 1
ATOM 2549 C C . ASP B 1 63 ? -12.301 5.666 -33.218 1.00 13.19 110 ASP B C 1
ATOM 2550 O O . ASP B 1 63 ? -12.200 5.273 -32.053 1.00 12.91 110 ASP B O 1
ATOM 2555 N N . LYS B 1 64 ? -13.431 6.160 -33.715 1.00 10.15 111 LYS B N 1
ATOM 2556 C CA . LYS B 1 64 ? -14.613 6.321 -32.885 1.00 7.62 111 LYS B CA 1
ATOM 2557 C C . LYS B 1 64 ? -15.790 5.499 -33.402 1.00 7.28 111 LYS B C 1
ATOM 2558 O O . LYS B 1 64 ? -16.945 5.742 -33.045 1.00 9.83 111 LYS B O 1
ATOM 2564 N N . LEU B 1 65 ? -15.475 4.522 -34.237 1.00 8.10 112 LEU B N 1
ATOM 2565 C CA . LEU B 1 65 ? -16.436 3.526 -34.687 1.00 8.31 112 LEU B CA 1
ATOM 2566 C C . LEU B 1 65 ? -17.039 2.767 -33.516 1.00 8.73 112 LEU B C 1
ATOM 2567 O O . LEU B 1 65 ? -16.335 2.394 -32.582 1.00 7.72 112 LEU B O 1
ATOM 2572 N N . LEU B 1 66 ? -18.343 2.536 -33.563 1.00 10.21 113 LEU B N 1
ATOM 2573 C CA . LEU B 1 66 ? -18.972 1.694 -32.567 1.00 10.49 113 LEU B CA 1
ATOM 2574 C C . LEU B 1 66 ? -18.298 0.332 -32.553 1.00 11.85 113 LEU B C 1
ATOM 2575 O O . LEU B 1 66 ? -18.186 -0.340 -33.581 1.00 11.87 113 LEU B O 1
ATOM 2580 N N . GLY B 1 67 ? -17.831 -0.058 -31.379 1.00 10.91 114 GLY B N 1
ATOM 2581 C CA . GLY B 1 67 ? -17.037 -1.262 -31.250 1.00 12.40 114 GLY B CA 1
ATOM 2582 C C . GLY B 1 67 ? -17.352 -2.027 -29.988 1.00 11.88 114 GLY B C 1
ATOM 2583 O O . GLY B 1 67 ? -16.453 -2.361 -29.229 1.00 12.68 114 GLY B O 1
ATOM 2584 N N . GLY B 1 68 ? -18.633 -2.302 -29.762 1.00 9.98 115 GLY B N 1
ATOM 2585 C CA . GLY B 1 68 ? -19.021 -3.173 -28.669 1.00 9.25 115 GLY B CA 1
ATOM 2586 C C . GLY B 1 68 ? -19.367 -2.494 -27.361 1.00 10.56 115 GLY B C 1
ATOM 2587 O O . GLY B 1 68 ? -19.814 -3.154 -26.432 1.00 11.90 115 GLY B O 1
ATOM 2588 N N . GLN B 1 69 ? -19.162 -1.183 -27.289 1.00 8.56 116 GLN B N 1
ATOM 2589 C CA . GLN B 1 69 ? -19.385 -0.426 -26.064 1.00 12.72 116 GLN B CA 1
ATOM 2590 C C . GLN B 1 69 ? -20.124 0.887 -26.319 1.00 10.77 116 GLN B C 1
ATOM 2591 O O . GLN B 1 69 ? -19.749 1.663 -27.192 1.00 18.84 116 GLN B O 1
ATOM 2597 N N . ILE B 1 70 ? -21.180 1.125 -25.557 1.00 9.48 117 ILE B N 1
ATOM 2598 C CA . ILE B 1 70 ? -21.859 2.412 -25.566 1.00 7.76 117 ILE B CA 1
ATOM 2599 C C . ILE B 1 70 ? -21.993 2.908 -24.137 1.00 7.13 117 ILE B C 1
ATOM 2600 O O . ILE B 1 70 ? -22.773 2.374 -23.359 1.00 7.44 117 ILE B O 1
ATOM 2605 N N . GLY B 1 71 ? -21.215 3.933 -23.805 1.00 10.50 118 GLY B N 1
ATOM 2606 C CA . GLY B 1 71 ? -21.108 4.413 -22.446 1.00 7.92 118 GLY B CA 1
ATOM 2607 C C . GLY B 1 71 ? -22.374 5.045 -21.918 1.00 9.69 118 GLY B C 1
ATOM 2608 O O . GLY B 1 71 ? -23.147 5.659 -22.665 1.00 6.64 118 GLY B O 1
ATOM 2609 N N . LEU B 1 72 ? -22.575 4.912 -20.610 1.00 12.62 119 LEU B N 1
ATOM 2610 C CA . LEU B 1 72 ? -23.737 5.499 -19.948 1.00 10.78 119 LEU B CA 1
ATOM 2611 C C . LEU B 1 72 ? -23.340 6.794 -19.239 1.00 7.19 119 LEU B C 1
ATOM 2612 O O . LEU B 1 72 ? -22.157 7.108 -19.116 1.00 8.05 119 LEU B O 1
ATOM 2617 N N . GLU B 1 73 ? -24.343 7.542 -18.794 1.00 7.90 120 GLU B N 1
ATOM 2618 C CA . GLU B 1 73 ? -24.146 8.779 -18.045 1.00 9.12 120 GLU B CA 1
ATOM 2619 C C . GLU B 1 73 ? -23.818 8.444 -16.590 1.00 10.68 120 GLU B C 1
ATOM 2620 O O . GLU B 1 73 ? -24.038 7.323 -16.160 1.00 12.05 120 GLU B O 1
ATOM 2626 N N . ASP B 1 74 ? -23.266 9.395 -15.843 1.00 13.33 121 ASP B N 1
ATOM 2627 C CA . ASP B 1 74 ? -23.009 9.165 -14.415 1.00 13.92 121 ASP B CA 1
ATOM 2628 C C . ASP B 1 74 ? -24.307 8.937 -13.641 1.00 11.44 121 ASP B C 1
ATOM 2629 O O . ASP B 1 74 ? -25.300 9.607 -13.885 1.00 11.63 121 ASP B O 1
ATOM 2634 N N . PHE B 1 75 ? -24.286 7.993 -12.706 1.00 14.85 122 PHE B N 1
ATOM 2635 C CA . PHE B 1 75 ? -25.419 7.745 -11.823 1.00 11.75 122 PHE B CA 1
ATOM 2636 C C . PHE B 1 75 ? -25.185 8.498 -10.516 1.00 8.57 122 PHE B C 1
ATOM 2637 O O . PHE B 1 75 ? -24.097 8.446 -9.961 1.00 9.68 122 PHE B O 1
ATOM 2645 N N . ILE B 1 76 ? -26.200 9.211 -10.048 1.00 8.70 123 ILE B N 1
ATOM 2646 C CA . ILE B 1 76 ? -26.068 10.097 -8.888 1.00 8.79 123 ILE B CA 1
ATOM 2647 C C . ILE B 1 76 ? -26.579 9.472 -7.583 1.00 9.71 123 ILE B C 1
ATOM 2648 O O . ILE B 1 76 ? -27.767 9.237 -7.433 1.00 12.45 123 ILE B O 1
ATOM 2653 N N . PHE B 1 77 ? -25.689 9.218 -6.633 1.00 9.66 124 PHE B N 1
ATOM 2654 C CA . PHE B 1 77 ? -26.130 8.713 -5.342 1.00 10.36 124 PHE B CA 1
ATOM 2655 C C . PHE B 1 77 ? -26.168 9.833 -4.320 1.00 12.42 124 PHE B C 1
ATOM 2656 O O . PHE B 1 77 ? -25.156 10.485 -4.087 1.00 10.10 124 PHE B O 1
ATOM 2664 N N . ALA B 1 78 ? -27.331 10.048 -3.712 1.00 11.15 125 ALA B N 1
ATOM 2665 C CA . ALA B 1 78 ? -27.498 11.111 -2.727 1.00 10.89 125 ALA B CA 1
ATOM 2666 C C . ALA B 1 78 ? -27.351 10.604 -1.298 1.00 11.57 125 ALA B C 1
ATOM 2667 O O . ALA B 1 78 ? -28.005 9.646 -0.886 1.00 12.25 125 ALA B O 1
ATOM 2669 N N . HIS B 1 79 ? -26.484 11.259 -0.536 1.00 11.48 126 HIS B N 1
ATOM 2670 C CA . HIS B 1 79 ? -26.290 10.906 0.865 1.00 12.17 126 HIS B CA 1
ATOM 2671 C C . HIS B 1 79 ? -27.112 11.843 1.726 1.00 14.82 126 HIS B C 1
ATOM 2672 O O . HIS B 1 79 ? -26.946 13.062 1.634 1.00 16.33 126 HIS B O 1
ATOM 2679 N N . VAL B 1 80 ? -28.001 11.288 2.553 1.00 15.40 127 VAL B N 1
ATOM 2680 C CA . VAL B 1 80 ? -28.873 12.120 3.372 1.00 14.63 127 VAL B CA 1
ATOM 2681 C C . VAL B 1 80 ? -28.519 12.028 4.851 1.00 14.19 127 VAL B C 1
ATOM 2682 O O . VAL B 1 80 ? -27.743 11.172 5.257 1.00 18.64 127 VAL B O 1
ATOM 2686 N N . LYS B 1 81 ? -29.091 12.917 5.656 1.00 14.46 128 LYS B N 1
ATOM 2687 C CA . LYS B 1 81 ? -28.703 13.021 7.062 1.00 15.02 128 LYS B CA 1
ATOM 2688 C C . LYS B 1 81 ? -29.060 11.771 7.850 1.00 19.50 128 LYS B C 1
ATOM 2689 O O . LYS B 1 81 ? -30.171 11.258 7.744 1.00 20.65 128 LYS B O 1
ATOM 2695 N N . GLY B 1 82 ? -28.113 11.289 8.647 1.00 19.25 129 GLY B N 1
ATOM 2696 C CA . GLY B 1 82 ? -28.365 10.157 9.514 1.00 20.10 129 GLY B CA 1
ATOM 2697 C C . GLY B 1 82 ? -28.123 10.479 10.974 1.00 18.25 129 GLY B C 1
ATOM 2698 O O . GLY B 1 82 ? -28.634 11.471 11.494 1.00 18.21 129 GLY B O 1
ATOM 2699 N N . GLN B 1 83 ? -27.332 9.632 11.625 1.00 22.63 130 GLN B N 1
ATOM 2700 C CA . GLN B 1 83 ? -27.093 9.719 13.062 1.00 26.67 130 GLN B CA 1
ATOM 2701 C C . GLN B 1 83 ? -26.412 11.017 13.471 1.00 26.38 130 GLN B C 1
ATOM 2702 O O . GLN B 1 83 ? -25.357 11.363 12.947 1.00 26.66 130 GLN B O 1
ATOM 2708 N N . ARG B 1 84 ? -27.003 11.732 14.418 1.00 26.09 131 ARG B N 1
ATOM 2709 C CA . ARG B 1 84 ? -26.361 12.930 14.930 1.00 27.25 131 ARG B CA 1
ATOM 2710 C C . ARG B 1 84 ? -25.447 12.559 16.080 1.00 29.07 131 ARG B C 1
ATOM 2711 O O . ARG B 1 84 ? -25.835 11.806 16.972 1.00 33.59 131 ARG B O 1
ATOM 2719 N N . LYS B 1 85 ? -24.230 13.087 16.051 1.00 26.68 132 LYS B N 1
ATOM 2720 C CA . LYS B 1 85 ? -23.258 12.828 17.101 1.00 27.11 132 LYS B CA 1
ATOM 2721 C C . LYS B 1 85 ? -22.763 14.115 17.733 1.00 27.70 132 LYS B C 1
ATOM 2722 O O . LYS B 1 85 ? -22.859 15.191 17.149 1.00 27.94 132 LYS B O 1
ATOM 2728 N N . GLU B 1 86 ? -22.227 13.988 18.936 1.00 29.96 133 GLU B N 1
ATOM 2729 C CA . GLU B 1 86 ? -21.492 15.069 19.553 1.00 29.85 133 GLU B CA 1
ATOM 2730 C C . GLU B 1 86 ? -20.261 14.452 20.185 1.00 27.99 133 GLU B C 1
ATOM 2731 O O . GLU B 1 86 ? -20.376 13.590 21.045 1.00 27.35 133 GLU B O 1
ATOM 2737 N N . VAL B 1 87 ? -19.083 14.872 19.734 1.00 26.91 134 VAL B N 1
ATOM 2738 C CA . VAL B 1 87 ? -17.838 14.246 20.166 1.00 26.69 134 VAL B CA 1
ATOM 2739 C C . VAL B 1 87 ? -16.881 15.254 20.788 1.00 24.66 134 VAL B C 1
ATOM 2740 O O . VAL B 1 87 ? -16.612 16.312 20.219 1.00 29.60 134 VAL B O 1
ATOM 2744 N N . GLU B 1 88 ? -16.363 14.921 21.959 1.00 26.13 135 GLU B N 1
ATOM 2745 C CA . GLU B 1 88 ? -15.365 15.762 22.592 1.00 32.50 135 GLU B CA 1
ATOM 2746 C C . GLU B 1 88 ? -13.972 15.337 22.160 1.00 31.26 135 GLU B C 1
ATOM 2747 O O . GLU B 1 88 ? -13.636 14.152 22.182 1.00 28.31 135 GLU B O 1
ATOM 2753 N N . VAL B 1 89 ? -13.169 16.315 21.752 1.00 31.19 136 VAL B N 1
ATOM 2754 C CA . VAL B 1 89 ? -11.826 16.051 21.260 1.00 30.24 136 VAL B CA 1
ATOM 2755 C C . VAL B 1 89 ? -10.810 16.950 21.955 1.00 27.00 136 VAL B C 1
ATOM 2756 O O . VAL B 1 89 ? -11.054 18.138 22.143 1.00 27.19 136 VAL B O 1
ATOM 2760 N N . PHE B 1 90 ? -9.671 16.376 22.333 1.00 27.84 137 PHE B N 1
ATOM 2761 C CA . PHE B 1 90 ? -8.599 17.137 22.961 1.00 30.63 137 PHE B CA 1
ATOM 2762 C C . PHE B 1 90 ? -7.542 17.492 21.931 1.00 30.20 137 PHE B C 1
ATOM 2763 O O . PHE B 1 90 ? -6.867 16.614 21.397 1.00 28.65 137 PHE B O 1
ATOM 2771 N N . LYS B 1 91 ? -7.409 18.783 21.647 1.00 31.48 138 LYS B N 1
ATOM 2772 C CA . LYS B 1 91 ? -6.410 19.254 20.697 1.00 30.88 138 LYS B CA 1
ATOM 2773 C C . LYS B 1 91 ? -5.026 19.093 21.292 1.00 31.71 138 LYS B C 1
ATOM 2774 O O . LYS B 1 91 ? -4.594 19.913 22.090 1.00 33.35 138 LYS B O 1
ATOM 2780 N N . SER B 1 92 ? -4.335 18.023 20.919 1.00 28.85 139 SER B N 1
ATOM 2781 C CA . SER B 1 92 ? -3.043 17.722 21.524 1.00 35.40 139 SER B CA 1
ATOM 2782 C C . SER B 1 92 ? -1.912 18.001 20.551 1.00 34.89 139 SER B C 1
ATOM 2783 O O . SER B 1 92 ? -0.741 17.854 20.882 1.00 36.79 139 SER B O 1
ATOM 2786 N N . GLU B 1 93 ? -2.274 18.391 19.337 1.00 36.73 140 GLU B N 1
ATOM 2787 C CA . GLU B 1 93 ? -1.300 18.731 18.309 1.00 36.19 140 GLU B CA 1
ATOM 2788 C C . GLU B 1 93 ? -1.843 19.927 17.555 1.00 35.30 140 GLU B C 1
ATOM 2789 O O . GLU B 1 93 ? -3.052 20.067 17.424 1.00 32.90 140 GLU B O 1
ATOM 2795 N N . GLU B 1 94 ? -0.965 20.801 17.079 1.00 38.19 141 GLU B N 1
ATOM 2796 C CA . GLU B 1 94 ? -1.418 21.971 16.334 1.00 40.73 141 GLU B CA 1
ATOM 2797 C C . GLU B 1 94 ? -2.233 21.553 15.111 1.00 40.31 141 GLU B C 1
ATOM 2798 O O . GLU B 1 94 ? -3.243 22.173 14.781 1.00 43.87 141 GLU B O 1
ATOM 2804 N N . ALA B 1 95 ? -1.800 20.481 14.454 1.00 37.91 142 ALA B N 1
ATOM 2805 C CA . ALA B 1 95 ? -2.499 19.951 13.293 1.00 35.00 142 ALA B CA 1
ATOM 2806 C C . ALA B 1 95 ? -3.339 18.731 13.666 1.00 34.15 142 ALA B C 1
ATOM 2807 O O . ALA B 1 95 ? -2.807 17.687 14.040 1.00 36.45 142 ALA B O 1
ATOM 2809 N N . LEU B 1 96 ? -4.653 18.862 13.547 1.00 29.17 143 LEU B N 1
ATOM 2810 C CA . LEU B 1 96 ? -5.555 17.807 13.977 1.00 28.47 143 LEU B CA 1
ATOM 2811 C C . LEU B 1 96 ? -5.663 16.676 12.955 1.00 29.18 143 LEU B C 1
ATOM 2812 O O . LEU B 1 96 ? -5.936 15.539 13.330 1.00 30.35 143 LEU B O 1
ATOM 2817 N N . GLY B 1 97 ? -5.451 16.988 11.676 1.00 26.67 144 GLY B N 1
ATOM 2818 C CA . GLY B 1 97 ? -5.429 15.976 10.628 1.00 23.05 144 GLY B CA 1
ATOM 2819 C C . GLY B 1 97 ? -6.673 15.967 9.758 1.00 22.66 144 GLY B C 1
ATOM 2820 O O . GLY B 1 97 ? -7.027 14.953 9.165 1.00 22.42 144 GLY B O 1
ATOM 2821 N N . LEU B 1 98 ? -7.315 17.125 9.663 1.00 23.88 145 LEU B N 1
ATOM 2822 C CA . LEU B 1 98 ? -8.622 17.254 9.044 1.00 21.29 145 LEU B CA 1
ATOM 2823 C C . LEU B 1 98 ? -8.563 18.018 7.719 1.00 20.55 145 LEU B C 1
ATOM 2824 O O . LEU B 1 98 ? -7.944 19.082 7.635 1.00 22.99 145 LEU B O 1
ATOM 2829 N N . THR B 1 99 ? -9.213 17.485 6.688 1.00 17.00 146 THR B N 1
ATOM 2830 C CA . THR B 1 99 ? -9.442 18.253 5.467 1.00 13.38 146 THR B CA 1
ATOM 2831 C C . THR B 1 99 ? -10.937 18.437 5.253 1.00 16.30 146 THR B C 1
ATOM 2832 O O . THR B 1 99 ? -11.689 17.460 5.182 1.00 12.24 146 THR B O 1
ATOM 2836 N N . ILE B 1 100 ? -11.358 19.695 5.147 1.00 12.58 147 ILE B N 1
ATOM 2837 C CA . ILE B 1 100 ? -12.771 20.041 5.110 1.00 12.13 147 ILE B CA 1
ATOM 2838 C C . ILE B 1 100 ? -13.218 20.394 3.699 1.00 13.75 147 ILE B C 1
ATOM 2839 O O . ILE B 1 100 ? -12.514 21.074 2.986 1.00 15.17 147 ILE B O 1
ATOM 2844 N N . THR B 1 101 ? -14.387 19.919 3.289 1.00 13.29 148 THR B N 1
ATOM 2845 C CA . THR B 1 101 ? -14.980 20.361 2.038 1.00 10.11 148 THR B CA 1
ATOM 2846 C C . THR B 1 101 ? -16.404 20.809 2.368 1.00 15.16 148 THR B C 1
ATOM 2847 O O . THR B 1 101 ? -16.769 20.863 3.542 1.00 13.62 148 THR B O 1
ATOM 2851 N N . ASP B 1 102 ? -17.189 21.182 1.363 1.00 9.60 149 ASP B N 1
ATOM 2852 C CA . ASP B 1 102 ? -18.603 21.435 1.600 1.00 10.32 149 ASP B CA 1
ATOM 2853 C C . ASP B 1 102 ? -19.411 21.050 0.372 1.00 12.40 149 ASP B C 1
ATOM 2854 O O . ASP B 1 102 ? -18.841 20.769 -0.679 1.00 14.50 149 ASP B O 1
ATOM 2859 N N . ASN B 1 103 ? -20.734 21.020 0.504 1.00 12.99 150 ASN B N 1
ATOM 2860 C CA . ASN B 1 103 ? -21.578 20.577 -0.595 1.00 12.82 150 ASN B CA 1
ATOM 2861 C C . ASN B 1 103 ? -21.988 21.707 -1.531 1.00 13.10 150 ASN B C 1
ATOM 2862 O O . ASN B 1 103 ? -22.875 21.532 -2.367 1.00 12.70 150 ASN B O 1
ATOM 2867 N N . GLY B 1 104 ? -21.338 22.857 -1.386 1.00 12.54 151 GLY B N 1
ATOM 2868 C CA . GLY B 1 104 ? -21.645 24.020 -2.199 1.00 13.32 151 GLY B CA 1
ATOM 2869 C C . GLY B 1 104 ? -23.053 24.549 -1.982 1.00 15.29 151 GLY B C 1
ATOM 2870 O O . GLY B 1 104 ? -23.570 25.307 -2.795 1.00 16.89 151 GLY B O 1
ATOM 2871 N N . ALA B 1 105 ? -23.676 24.145 -0.882 1.00 15.13 152 ALA B N 1
ATOM 2872 C CA . ALA B 1 105 ? -25.029 24.594 -0.562 1.00 15.06 152 ALA B CA 1
ATOM 2873 C C . ALA B 1 105 ? -25.229 24.756 0.937 1.00 15.71 152 ALA B C 1
ATOM 2874 O O . ALA B 1 105 ? -26.338 24.612 1.428 1.00 14.99 152 ALA B O 1
ATOM 2876 N N . GLY B 1 106 ? -24.160 25.040 1.670 1.00 15.79 153 GLY B N 1
ATOM 2877 C CA . GLY B 1 106 ? -24.314 25.409 3.065 1.00 14.94 153 GLY B CA 1
ATOM 2878 C C . GLY B 1 106 ? -23.963 24.361 4.102 1.00 17.04 153 GLY B C 1
ATOM 2879 O O . GLY B 1 106 ? -24.022 24.656 5.293 1.00 18.46 153 GLY B O 1
ATOM 2880 N N . TYR B 1 107 ? -23.607 23.151 3.662 1.00 16.24 154 TYR B N 1
ATOM 2881 C CA . TYR B 1 107 ? -23.166 22.081 4.567 1.00 12.82 154 TYR B CA 1
ATOM 2882 C C . TYR B 1 107 ? -21.688 21.782 4.393 1.00 12.63 154 TYR B C 1
ATOM 2883 O O . TYR B 1 107 ? -21.261 21.468 3.302 1.00 12.89 154 TYR B O 1
ATOM 2892 N N . ALA B 1 108 ? -20.901 21.864 5.458 1.00 11.85 155 ALA B N 1
ATOM 2893 C CA . ALA B 1 108 ? -19.491 21.527 5.349 1.00 11.48 155 ALA B CA 1
ATOM 2894 C C . ALA B 1 108 ? -19.302 20.144 5.933 1.00 15.80 155 ALA B C 1
ATOM 2895 O O . ALA B 1 108 ? -19.993 19.779 6.879 1.00 18.32 155 ALA B O 1
ATOM 2897 N N . PHE B 1 109 ? -18.392 19.365 5.361 1.00 16.06 156 PHE B N 1
ATOM 2898 C CA . PHE B 1 109 ? -18.159 18.021 5.865 1.00 14.86 156 PHE B CA 1
ATOM 2899 C C . PHE B 1 109 ? -16.712 17.580 5.702 1.00 11.31 156 PHE B C 1
ATOM 2900 O O . PHE B 1 109 ? -15.904 18.242 5.064 1.00 11.58 156 PHE B O 1
ATOM 2908 N N . ILE B 1 110 ? -16.388 16.466 6.334 1.00 12.54 157 ILE B N 1
ATOM 2909 C CA . ILE B 1 110 ? -15.024 15.973 6.384 1.00 12.31 157 ILE B CA 1
ATOM 2910 C C . ILE B 1 110 ? -14.718 15.168 5.138 1.00 14.08 157 ILE B C 1
ATOM 2911 O O . ILE B 1 110 ? -15.355 14.143 4.879 1.00 11.26 157 ILE B O 1
ATOM 2916 N N . LYS B 1 111 ? -13.753 15.636 4.356 1.00 12.40 158 LYS B N 1
ATOM 2917 C CA . LYS B 1 111 ? -13.392 14.924 3.138 1.00 10.71 158 LYS B CA 1
ATOM 2918 C C . LYS B 1 111 ? -12.211 13.990 3.386 1.00 11.29 158 LYS B C 1
ATOM 2919 O O . LYS B 1 111 ? -12.167 12.903 2.832 1.00 11.23 158 LYS B O 1
ATOM 2925 N N . ARG B 1 112 ? -11.264 14.410 4.220 1.00 11.99 159 ARG B N 1
ATOM 2926 C CA . ARG B 1 112 ? -10.106 13.573 4.549 1.00 12.73 159 ARG B CA 1
ATOM 2927 C C . ARG B 1 112 ? -9.740 13.622 6.026 1.00 13.67 159 ARG B C 1
ATOM 2928 O O . ARG B 1 112 ? -9.787 14.677 6.659 1.00 15.47 159 ARG B O 1
ATOM 2936 N N . ILE B 1 113 ? -9.369 12.462 6.560 1.00 14.62 160 ILE B N 1
ATOM 2937 C CA . ILE B 1 113 ? -8.788 12.345 7.891 1.00 15.44 160 ILE B CA 1
ATOM 2938 C C . ILE B 1 113 ? -7.433 11.667 7.769 1.00 19.92 160 ILE B C 1
ATOM 2939 O O . ILE B 1 113 ? -7.349 10.514 7.352 1.00 17.69 160 ILE B O 1
ATOM 2944 N N . LYS B 1 114 ? -6.373 12.388 8.106 1.00 21.44 161 LYS B N 1
ATOM 2945 C CA . LYS B 1 114 ? -5.033 11.839 7.985 1.00 22.65 161 LYS B CA 1
ATOM 2946 C C . LYS B 1 114 ? -4.843 10.692 8.971 1.00 25.36 161 LYS B C 1
ATOM 2947 O O . LYS B 1 114 ? -5.163 10.822 10.152 1.00 24.85 161 LYS B O 1
ATOM 2953 N N . GLU B 1 115 ? -4.330 9.567 8.480 1.00 29.09 162 GLU B N 1
ATOM 2954 C CA . GLU B 1 115 ? -4.038 8.424 9.340 1.00 34.22 162 GLU B CA 1
ATOM 2955 C C . GLU B 1 115 ? -2.969 8.790 10.363 1.00 35.25 162 GLU B C 1
ATOM 2956 O O . GLU B 1 115 ? -1.943 9.367 10.016 1.00 39.04 162 GLU B O 1
ATOM 2962 N N . GLY B 1 116 ? -3.216 8.461 11.625 1.00 33.97 163 GLY B N 1
ATOM 2963 C CA . GLY B 1 116 ? -2.291 8.803 12.690 1.00 33.40 163 GLY B CA 1
ATOM 2964 C C . GLY B 1 116 ? -2.721 10.021 13.487 1.00 31.21 163 GLY B C 1
ATOM 2965 O O . GLY B 1 116 ? -2.502 10.091 14.690 1.00 32.23 163 GLY B O 1
ATOM 2966 N N . SER B 1 117 ? -3.347 10.977 12.809 1.00 30.10 164 SER B N 1
ATOM 2967 C CA . SER B 1 117 ? -3.772 12.241 13.410 1.00 27.40 164 SER B CA 1
ATOM 2968 C C . SER B 1 117 ? -4.644 12.062 14.649 1.00 28.38 164 SER B C 1
ATOM 2969 O O . SER B 1 117 ? -5.196 10.986 14.867 1.00 29.95 164 SER B O 1
ATOM 2972 N N . VAL B 1 118 ? -4.783 13.116 15.452 1.00 28.00 165 VAL B N 1
ATOM 2973 C CA . VAL B 1 118 ? -5.572 13.015 16.676 1.00 28.22 165 VAL B CA 1
ATOM 2974 C C . VAL B 1 118 ? -7.016 12.705 16.318 1.00 28.32 165 VAL B C 1
ATOM 2975 O O . VAL B 1 118 ? -7.721 12.048 17.080 1.00 30.17 165 VAL B O 1
ATOM 2979 N N . ILE B 1 119 ? -7.438 13.146 15.137 1.00 26.78 166 ILE B N 1
ATOM 2980 C CA . ILE B 1 119 ? -8.778 12.856 14.640 1.00 25.10 166 ILE B CA 1
ATOM 2981 C C . ILE B 1 119 ? -8.912 11.378 14.314 1.00 25.21 166 ILE B C 1
ATOM 2982 O O . ILE B 1 119 ? -9.916 10.747 14.646 1.00 23.85 166 ILE B O 1
ATOM 2987 N N . ASP B 1 120 ? -7.890 10.832 13.665 1.00 28.42 167 ASP B N 1
ATOM 2988 C CA . ASP B 1 120 ? -7.859 9.415 13.337 1.00 30.93 167 ASP B CA 1
ATOM 2989 C C . ASP B 1 120 ? -7.875 8.544 14.597 1.00 35.48 167 ASP B C 1
ATOM 2990 O O . ASP B 1 120 ? -8.417 7.440 14.586 1.00 38.77 167 ASP B O 1
ATOM 2995 N N . HIS B 1 121 ? -7.296 9.049 15.683 1.00 34.43 168 HIS B N 1
ATOM 2996 C CA . HIS B 1 121 ? -7.243 8.307 16.942 1.00 35.83 168 HIS B CA 1
ATOM 2997 C C . HIS B 1 121 ? -8.579 8.327 17.677 1.00 33.91 168 HIS B C 1
ATOM 2998 O O . HIS B 1 121 ? -8.806 7.539 18.591 1.00 32.63 168 HIS B O 1
ATOM 3005 N N . ILE B 1 122 ? -9.453 9.241 17.281 1.00 33.26 169 ILE B N 1
ATOM 3006 C CA . ILE B 1 122 ? -10.828 9.245 17.760 1.00 35.23 169 ILE B CA 1
ATOM 3007 C C . ILE B 1 122 ? -11.678 8.463 16.765 1.00 36.45 169 ILE B C 1
ATOM 3008 O O . ILE B 1 122 ? -11.748 8.801 15.581 1.00 41.49 169 ILE B O 1
ATOM 3013 N N . GLN B 1 123 ? -12.312 7.404 17.246 1.00 31.64 170 GLN B N 1
ATOM 3014 C CA . GLN B 1 123 ? -13.033 6.501 16.367 1.00 27.83 170 GLN B CA 1
ATOM 3015 C C . GLN B 1 123 ? -14.399 7.044 15.983 1.00 25.62 170 GLN B C 1
ATOM 3016 O O . GLN B 1 123 ? -14.967 6.648 14.970 1.00 26.32 170 GLN B O 1
ATOM 3022 N N . LEU B 1 124 ? -14.911 7.977 16.778 1.00 25.18 171 LEU B N 1
ATOM 3023 C CA . LEU B 1 124 ? -16.282 8.465 16.612 1.00 24.61 171 LEU B CA 1
ATOM 3024 C C . LEU B 1 124 ? -16.462 9.485 15.489 1.00 21.99 171 LEU B C 1
ATOM 3025 O O . LEU B 1 124 ? -17.557 10.009 15.297 1.00 22.82 171 LEU B O 1
ATOM 3030 N N . ILE B 1 125 ? -15.395 9.768 14.751 1.00 20.91 172 ILE B N 1
ATOM 3031 C CA . ILE B 1 125 ? -15.462 10.728 13.649 1.00 19.81 172 ILE B CA 1
ATOM 3032 C C . ILE B 1 125 ? -15.043 10.076 12.338 1.00 17.44 172 ILE B C 1
ATOM 3033 O O . ILE B 1 125 ? -13.985 9.455 12.260 1.00 18.27 172 ILE B O 1
ATOM 3038 N N A SER B 1 126 ? -15.862 10.216 11.303 0.17 17.29 173 SER B N 1
ATOM 3039 N N B SER B 1 126 ? -15.868 10.216 11.305 0.83 17.08 173 SER B N 1
ATOM 3040 C CA A SER B 1 126 ? -15.545 9.589 10.026 0.17 15.70 173 SER B CA 1
ATOM 3041 C CA B SER B 1 126 ? -15.553 9.599 10.021 0.83 15.69 173 SER B CA 1
ATOM 3042 C C A SER B 1 126 ? -15.641 10.560 8.855 0.17 17.78 173 SER B C 1
ATOM 3043 C C B SER B 1 126 ? -15.627 10.577 8.858 0.83 17.18 173 SER B C 1
ATOM 3044 O O A SER B 1 126 ? -16.295 11.598 8.944 0.17 14.15 173 SER B O 1
ATOM 3045 O O B SER B 1 126 ? -16.261 11.626 8.951 0.83 14.15 173 SER B O 1
ATOM 3050 N N . VAL B 1 127 ? -14.966 10.211 7.764 1.00 18.26 174 VAL B N 1
ATOM 3051 C CA . VAL B 1 127 ? -15.096 10.919 6.497 1.00 12.90 174 VAL B CA 1
ATOM 3052 C C . VAL B 1 127 ? -16.562 10.915 6.098 1.00 12.44 174 VAL B C 1
ATOM 3053 O O . VAL B 1 127 ? -17.228 9.892 6.218 1.00 18.07 174 VAL B O 1
ATOM 3057 N N . GLY B 1 128 ? -17.079 12.052 5.652 1.00 11.81 175 GLY B N 1
ATOM 3058 C CA . GLY B 1 128 ? -18.486 12.151 5.306 1.00 12.86 175 GLY B CA 1
ATOM 3059 C C . GLY B 1 128 ? -19.323 12.851 6.359 1.00 13.08 175 GLY B C 1
ATOM 3060 O O . GLY B 1 128 ? -20.365 13.424 6.047 1.00 12.47 175 GLY B O 1
ATOM 3061 N N . ASP B 1 129 ? -18.873 12.803 7.611 1.00 12.78 176 ASP B N 1
ATOM 3062 C CA . ASP B 1 129 ? -19.549 13.513 8.692 1.00 13.40 176 ASP B CA 1
ATOM 3063 C C . ASP B 1 129 ? -19.605 15.002 8.401 1.00 17.81 176 ASP B C 1
ATOM 3064 O O . ASP B 1 129 ? -18.572 15.617 8.131 1.00 16.76 176 ASP B O 1
ATOM 3069 N N . MET B 1 130 ? -20.793 15.589 8.457 1.00 13.04 177 MET B N 1
ATOM 3070 C CA . MET B 1 130 ? -20.877 17.032 8.317 1.00 17.83 177 MET B CA 1
ATOM 3071 C C . MET B 1 130 ? -20.770 17.699 9.670 1.00 13.89 177 MET B C 1
ATOM 3072 O O . MET B 1 130 ? -21.209 17.159 10.674 1.00 14.71 177 MET B O 1
ATOM 3077 N N . ILE B 1 131 ? -20.183 18.887 9.677 1.00 13.93 178 ILE B N 1
ATOM 3078 C CA . ILE B 1 131 ? -19.897 19.601 10.906 1.00 18.84 178 ILE B CA 1
ATOM 3079 C C . ILE B 1 131 ? -20.939 20.684 11.143 1.00 20.05 178 ILE B C 1
ATOM 3080 O O . ILE B 1 131 ? -21.050 21.639 10.371 1.00 14.99 178 ILE B O 1
ATOM 3085 N N . GLU B 1 132 ? -21.713 20.515 12.209 1.00 20.76 179 GLU B N 1
ATOM 3086 C CA . GLU B 1 132 ? -22.853 21.379 12.466 1.00 22.84 179 GLU B CA 1
ATOM 3087 C C . GLU B 1 132 ? -22.496 22.466 13.447 1.00 22.88 179 GLU B C 1
ATOM 3088 O O . GLU B 1 132 ? -23.025 23.578 13.379 1.00 20.86 179 GLU B O 1
ATOM 3094 N N . ALA B 1 133 ? -21.598 22.141 14.368 1.00 25.44 180 ALA B N 1
ATOM 3095 C CA . ALA B 1 133 ? -21.161 23.121 15.349 1.00 23.46 180 ALA B CA 1
ATOM 3096 C C . ALA B 1 133 ? -19.775 22.804 15.898 1.00 22.14 180 ALA B C 1
ATOM 3097 O O . ALA B 1 133 ? -19.382 21.645 16.020 1.00 19.91 180 ALA B O 1
ATOM 3099 N N . ILE B 1 134 ? -19.034 23.858 16.203 1.00 20.73 181 ILE B N 1
ATOM 3100 C CA . ILE B 1 134 ? -17.787 23.729 16.926 1.00 21.42 181 ILE B CA 1
ATOM 3101 C C . ILE B 1 134 ? -17.876 24.575 18.176 1.00 23.04 181 ILE B C 1
ATOM 3102 O O . ILE B 1 134 ? -18.058 25.789 18.089 1.00 23.46 181 ILE B O 1
ATOM 3107 N N . ASN B 1 135 ? -17.763 23.924 19.329 1.00 24.53 182 ASN B N 1
ATOM 3108 C CA . ASN B 1 135 ? -17.875 24.590 20.625 1.00 25.79 182 ASN B CA 1
ATOM 3109 C C . ASN B 1 135 ? -19.191 25.357 20.747 1.00 26.85 182 ASN B C 1
ATOM 3110 O O . ASN B 1 135 ? -19.245 26.436 21.342 1.00 27.47 182 ASN B O 1
ATOM 3115 N N . GLY B 1 136 ? -20.253 24.800 20.170 1.00 25.45 183 GLY B N 1
ATOM 3116 C CA . GLY B 1 136 ? -21.572 25.405 20.257 1.00 27.64 183 GLY B CA 1
ATOM 3117 C C . GLY B 1 136 ? -21.859 26.455 19.199 1.00 25.27 183 GLY B C 1
ATOM 3118 O O . GLY B 1 136 ? -23.002 26.897 19.040 1.00 25.52 183 GLY B O 1
ATOM 3119 N N . GLN B 1 137 ? -20.821 26.859 18.476 1.00 24.52 184 GLN B N 1
ATOM 3120 C CA . GLN B 1 137 ? -20.974 27.838 17.408 1.00 23.90 184 GLN B CA 1
ATOM 3121 C C . GLN B 1 137 ? -21.503 27.162 16.152 1.00 27.62 184 GLN B C 1
ATOM 3122 O O . GLN B 1 137 ? -20.791 26.376 15.526 1.00 21.21 184 GLN B O 1
ATOM 3128 N N . SER B 1 138 ? -22.748 27.462 15.789 1.00 27.90 185 SER B N 1
ATOM 3129 C CA . SER B 1 138 ? -23.390 26.796 14.658 1.00 29.36 185 SER B CA 1
ATOM 3130 C C . SER B 1 138 ? -22.723 27.192 13.358 1.00 28.64 185 SER B C 1
ATOM 3131 O O . SER B 1 138 ? -22.233 28.313 13.218 1.00 29.03 185 SER B O 1
ATOM 3134 N N . LEU B 1 139 ? -22.716 26.263 12.409 1.00 29.66 186 LEU B N 1
ATOM 3135 C CA . LEU B 1 139 ? -21.933 26.412 11.187 1.00 28.91 186 LEU B CA 1
ATOM 3136 C C . LEU B 1 139 ? -22.718 26.113 9.922 1.00 30.61 186 LEU B C 1
ATOM 3137 O O . LEU B 1 139 ? -22.139 26.002 8.845 1.00 32.16 186 LEU B O 1
ATOM 3142 N N . LEU B 1 140 ? -24.030 25.959 10.047 1.00 32.84 187 LEU B N 1
ATOM 3143 C CA . LEU B 1 140 ? -24.860 25.758 8.870 1.00 30.07 187 LEU B CA 1
ATOM 3144 C C . LEU B 1 140 ? -24.889 27.067 8.094 1.00 25.24 187 LEU B C 1
ATOM 3145 O O . LEU B 1 140 ? -25.106 28.124 8.673 1.00 25.06 187 LEU B O 1
ATOM 3150 N N . GLY B 1 141 ? -24.640 26.995 6.789 1.00 24.15 188 GLY B N 1
ATOM 3151 C CA . GLY B 1 141 ? -24.514 28.190 5.970 1.00 23.97 188 GLY B CA 1
ATOM 3152 C C . GLY B 1 141 ? -23.071 28.622 5.740 1.00 25.17 188 GLY B C 1
ATOM 3153 O O . GLY B 1 141 ? -22.798 29.493 4.910 1.00 26.08 188 GLY B O 1
ATOM 3154 N N . CYS B 1 142 ? -22.142 28.008 6.471 1.00 25.16 189 CYS B N 1
ATOM 3155 C CA . CYS B 1 142 ? -20.725 28.358 6.380 1.00 23.21 189 CYS B CA 1
ATOM 3156 C C . CYS B 1 142 ? -19.969 27.554 5.321 1.00 20.46 189 CYS B C 1
ATOM 3157 O O . CYS B 1 142 ? -20.295 26.396 5.051 1.00 19.17 189 CYS B O 1
ATOM 3160 N N . ARG B 1 143 ? -18.945 28.174 4.740 1.00 17.14 190 ARG B N 1
ATOM 3161 C CA . ARG B 1 143 ? -18.101 27.494 3.767 1.00 18.86 190 ARG B CA 1
ATOM 3162 C C . ARG B 1 143 ? -17.029 26.679 4.479 1.00 13.15 190 ARG B C 1
ATOM 3163 O O . ARG B 1 143 ? -16.723 26.926 5.640 1.00 13.96 190 ARG B O 1
ATOM 3171 N N . HIS B 1 144 ? -16.487 25.699 3.767 1.00 12.39 191 HIS B N 1
ATOM 3172 C CA . HIS B 1 144 ? -15.443 24.833 4.271 1.00 15.26 191 HIS B CA 1
ATOM 3173 C C . HIS B 1 144 ? -14.276 25.630 4.857 1.00 17.19 191 HIS B C 1
ATOM 3174 O O . HIS B 1 144 ? -13.751 25.265 5.900 1.00 18.58 191 HIS B O 1
ATOM 3181 N N . TYR B 1 145 ? -13.894 26.734 4.216 1.00 16.34 192 TYR B N 1
ATOM 3182 C CA . TYR B 1 145 ? -12.723 27.482 4.661 1.00 18.53 192 TYR B CA 1
ATOM 3183 C C . TYR B 1 145 ? -13.003 28.202 5.971 1.00 19.04 192 TYR B C 1
ATOM 3184 O O . TYR B 1 145 ? -12.106 28.385 6.789 1.00 19.73 192 TYR B O 1
ATOM 3193 N N . GLU B 1 146 ? -14.253 28.604 6.166 1.00 18.65 193 GLU B N 1
ATOM 3194 C CA . GLU B 1 146 ? -14.664 29.208 7.426 1.00 21.44 193 GLU B CA 1
ATOM 3195 C C . GLU B 1 146 ? -14.582 28.155 8.523 1.00 20.56 193 GLU B C 1
ATOM 3196 O O . GLU B 1 146 ? -14.056 28.409 9.596 1.00 22.16 193 GLU B O 1
ATOM 3202 N N . VAL B 1 147 ? -15.094 26.965 8.242 1.00 17.73 194 VAL B N 1
ATOM 3203 C CA . VAL B 1 147 ? -15.026 25.876 9.205 1.00 18.00 194 VAL B CA 1
ATOM 3204 C C . VAL B 1 147 ? -13.583 25.469 9.451 1.00 17.59 194 VAL B C 1
ATOM 3205 O O . VAL B 1 147 ? -13.183 25.213 10.588 1.00 19.13 194 VAL B O 1
ATOM 3209 N N . ALA B 1 148 ? -12.806 25.415 8.378 1.00 15.79 195 ALA B N 1
ATOM 3210 C CA . ALA B 1 148 ? -11.397 25.049 8.465 1.00 19.94 195 ALA B CA 1
ATOM 3211 C C . ALA B 1 148 ? -10.639 26.035 9.349 1.00 23.37 195 ALA B C 1
ATOM 3212 O O . ALA B 1 148 ? -9.822 25.634 10.178 1.00 18.24 195 ALA B O 1
ATOM 3214 N N . ARG B 1 149 ? -10.946 27.320 9.178 1.00 24.84 196 ARG B N 1
ATOM 3215 C CA . ARG B 1 149 ? -10.321 28.396 9.946 1.00 26.50 196 ARG B CA 1
ATOM 3216 C C . ARG B 1 149 ? -10.584 28.282 11.447 1.00 24.76 196 ARG B C 1
ATOM 3217 O O . ARG B 1 149 ? -9.671 28.417 12.261 1.00 24.62 196 ARG B O 1
ATOM 3225 N N . LEU B 1 150 ? -11.837 28.038 11.806 1.00 19.95 197 LEU B N 1
ATOM 3226 C CA . LEU B 1 150 ? -12.215 27.875 13.203 1.00 25.72 197 LEU B CA 1
ATOM 3227 C C . LEU B 1 150 ? -11.479 26.709 13.826 1.00 25.54 197 LEU B C 1
ATOM 3228 O O . LEU B 1 150 ? -11.099 26.750 15.003 1.00 27.34 197 LEU B O 1
ATOM 3233 N N . LEU B 1 151 ? -11.274 25.673 13.025 1.00 21.00 198 LEU B N 1
ATOM 3234 C CA . LEU B 1 151 ? -10.557 24.497 13.480 1.00 20.00 198 LEU B CA 1
ATOM 3235 C C . LEU B 1 151 ? -9.116 24.836 13.806 1.00 22.41 198 LEU B C 1
ATOM 3236 O O . LEU B 1 151 ? -8.621 24.486 14.880 1.00 24.29 198 LEU B O 1
ATOM 3241 N N . LYS B 1 152 ? -8.458 25.528 12.882 1.00 20.88 199 LYS B N 1
ATOM 3242 C CA . LYS B 1 152 ? -7.068 25.959 13.053 1.00 28.73 199 LYS B CA 1
ATOM 3243 C C . LYS B 1 152 ? -6.854 26.792 14.315 1.00 30.41 199 LYS B C 1
ATOM 3244 O O . LYS B 1 152 ? -5.852 26.648 15.021 1.00 28.76 199 LYS B O 1
ATOM 3250 N N . GLU B 1 153 ? -7.813 27.661 14.601 1.00 32.87 200 GLU B N 1
ATOM 3251 C CA . GLU B 1 153 ? -7.646 28.647 15.652 1.00 33.44 200 GLU B CA 1
ATOM 3252 C C . GLU B 1 153 ? -8.089 28.139 17.015 1.00 35.95 200 GLU B C 1
ATOM 3253 O O . GLU B 1 153 ? -8.038 28.876 17.998 1.00 40.70 200 GLU B O 1
ATOM 3259 N N . LEU B 1 154 ? -8.528 26.888 17.082 1.00 33.11 201 LEU B N 1
ATOM 3260 C CA . LEU B 1 154 ? -8.920 26.321 18.365 1.00 33.10 201 LEU B CA 1
ATOM 3261 C C . LEU B 1 154 ? -7.711 26.342 19.287 1.00 35.56 201 LEU B C 1
ATOM 3262 O O . LEU B 1 154 ? -6.584 26.181 18.828 1.00 37.76 201 LEU B O 1
ATOM 3267 N N . PRO B 1 155 ? -7.937 26.576 20.587 1.00 35.42 202 PRO B N 1
ATOM 3268 C CA . PRO B 1 155 ? -6.844 26.625 21.564 1.00 35.97 202 PRO B CA 1
ATOM 3269 C C . PRO B 1 155 ? -6.148 25.277 21.699 1.00 34.32 202 PRO B C 1
ATOM 3270 O O . PRO B 1 155 ? -6.788 24.271 21.996 1.00 31.74 202 PRO B O 1
ATOM 3274 N N . ARG B 1 156 ? -4.839 25.267 21.493 1.00 35.60 203 ARG B N 1
ATOM 3275 C CA . ARG B 1 156 ? -4.095 24.023 21.384 1.00 38.66 203 ARG B CA 1
ATOM 3276 C C . ARG B 1 156 ? -3.961 23.273 22.707 1.00 41.03 203 ARG B C 1
ATOM 3277 O O . ARG B 1 156 ? -3.392 22.185 22.754 1.00 44.95 203 ARG B O 1
ATOM 3285 N N . GLY B 1 157 ? -4.475 23.838 23.789 1.00 40.46 204 GLY B N 1
ATOM 3286 C CA . GLY B 1 157 ? -4.332 23.177 25.070 1.00 42.23 204 GLY B CA 1
ATOM 3287 C C . GLY B 1 157 ? -5.609 22.571 25.611 1.00 42.55 204 GLY B C 1
ATOM 3288 O O . GLY B 1 157 ? -5.630 22.019 26.714 1.00 43.17 204 GLY B O 1
ATOM 3289 N N . ARG B 1 158 ? -6.676 22.650 24.828 1.00 40.35 205 ARG B N 1
ATOM 3290 C CA . ARG B 1 158 ? -8.000 22.405 25.376 1.00 40.15 205 ARG B CA 1
ATOM 3291 C C . ARG B 1 158 ? -8.862 21.387 24.628 1.00 36.54 205 ARG B C 1
ATOM 3292 O O . ARG B 1 158 ? -8.606 21.033 23.473 1.00 30.75 205 ARG B O 1
ATOM 3300 N N . THR B 1 159 ? -9.898 20.933 25.326 1.00 36.51 206 THR B N 1
ATOM 3301 C CA . THR B 1 159 ? -10.897 20.027 24.776 1.00 34.69 206 THR B CA 1
ATOM 3302 C C . THR B 1 159 ? -12.003 20.786 24.055 1.00 32.98 206 THR B C 1
ATOM 3303 O O . THR B 1 159 ? -12.630 21.672 24.631 1.00 30.43 206 THR B O 1
ATOM 3307 N N . PHE B 1 160 ? -12.237 20.455 22.792 1.00 31.04 207 PHE B N 1
ATOM 3308 C CA . PHE B 1 160 ? -13.327 21.081 22.062 1.00 29.44 207 PHE B CA 1
ATOM 3309 C C . PHE B 1 160 ? -14.399 20.058 21.729 1.00 27.75 207 PHE B C 1
ATOM 3310 O O . PHE B 1 160 ? -14.179 18.851 21.823 1.00 27.44 207 PHE B O 1
ATOM 3318 N N . THR B 1 161 ? -15.574 20.549 21.365 1.00 28.54 208 THR B N 1
ATOM 3319 C CA . THR B 1 161 ? -16.679 19.669 21.022 1.00 29.61 208 THR B CA 1
ATOM 3320 C C . THR B 1 161 ? -17.078 19.889 19.574 1.00 27.42 208 THR B C 1
ATOM 3321 O O . THR B 1 161 ? -16.997 21.003 19.056 1.00 29.67 208 THR B O 1
ATOM 3325 N N . LEU B 1 162 ? -17.500 18.818 18.923 1.00 25.17 209 LEU B N 1
ATOM 3326 C CA . LEU B 1 162 ? -18.005 18.906 17.566 1.00 21.02 209 LEU B CA 1
ATOM 3327 C C . LEU B 1 162 ? -19.409 18.344 17.515 1.00 23.20 209 LEU B C 1
ATOM 3328 O O . LEU B 1 162 ? -19.663 17.251 18.010 1.00 22.93 209 LEU B O 1
ATOM 3333 N N . LYS B 1 163 ? -20.326 19.103 16.933 1.00 23.14 210 LYS B N 1
ATOM 3334 C CA . LYS B 1 163 ? -21.641 18.579 16.620 1.00 24.45 210 LYS B CA 1
ATOM 3335 C C . LYS B 1 163 ? -21.615 18.067 15.190 1.00 22.37 210 LYS B C 1
ATOM 3336 O O . LYS B 1 163 ? -21.371 18.834 14.258 1.00 22.29 210 LYS B O 1
ATOM 3342 N N . LEU B 1 164 ? -21.844 16.767 15.029 1.00 18.68 211 LEU B N 1
ATOM 3343 C CA . LEU B 1 164 ? -21.760 16.127 13.722 1.00 17.45 211 LEU B CA 1
ATOM 3344 C C . LEU B 1 164 ? -23.028 15.366 13.354 1.00 19.11 211 LEU B C 1
ATOM 3345 O O . LEU B 1 164 ? -23.683 14.768 14.207 1.00 20.13 211 LEU B O 1
ATOM 3350 N N . THR B 1 165 ? -23.358 15.392 12.067 1.00 23.80 212 THR B N 1
ATOM 3351 C CA . THR B 1 165 ? -24.368 14.507 11.506 1.00 23.43 212 THR B CA 1
ATOM 3352 C C . THR B 1 165 ? -23.731 13.542 10.519 1.00 15.36 212 THR B C 1
ATOM 3353 O O . THR B 1 165 ? -23.153 13.957 9.523 1.00 15.14 212 THR B O 1
ATOM 3357 N N . GLU B 1 166 ? -23.845 12.253 10.795 1.00 15.91 213 GLU B N 1
ATOM 3358 C CA . GLU B 1 166 ? -23.355 11.227 9.889 1.00 17.61 213 GLU B CA 1
ATOM 3359 C C . GLU B 1 166 ? -24.350 11.023 8.754 1.00 17.98 213 GLU B C 1
ATOM 3360 O O . GLU B 1 166 ? -25.555 11.088 8.979 1.00 18.99 213 GLU B O 1
ATOM 3366 N N . PRO B 1 167 ? -23.866 10.793 7.519 1.00 16.52 214 PRO B N 1
ATOM 3367 C CA . PRO B 1 167 ? -24.878 10.436 6.519 1.00 17.87 214 PRO B CA 1
ATOM 3368 C C . PRO B 1 167 ? -25.391 9.021 6.786 1.00 19.14 214 PRO B C 1
ATOM 3369 O O . PRO B 1 167 ? -24.641 8.219 7.342 1.00 16.93 214 PRO B O 1
ATOM 3373 N N . ARG B 1 168 ? -26.632 8.694 6.441 1.00 17.89 215 ARG B N 1
ATOM 3374 C CA A ARG B 1 168 ? -27.129 7.325 6.560 0.62 18.06 215 ARG B CA 1
ATOM 3375 C CA B ARG B 1 168 ? -27.001 7.311 6.671 0.38 18.25 215 ARG B CA 1
ATOM 3376 C C . ARG B 1 168 ? -26.380 6.423 5.602 1.00 17.30 215 ARG B C 1
ATOM 3377 O O . ARG B 1 168 ? -26.253 6.776 4.434 1.00 17.88 215 ARG B O 1
ATOM 3392 N N . LYS B 1 169 ? -25.938 5.265 6.076 1.00 18.51 216 LYS B N 1
ATOM 3393 C CA . LYS B 1 169 ? -25.252 4.269 5.271 1.00 22.00 216 LYS B CA 1
ATOM 3394 C C . LYS B 1 169 ? -26.002 2.956 5.401 1.00 28.61 216 LYS B C 1
ATOM 3395 O O . LYS B 1 169 ? -26.519 2.649 6.473 1.00 32.50 216 LYS B O 1
ATOM 3401 N N . ALA B 1 170 ? -26.081 2.179 4.327 1.00 31.83 217 ALA B N 1
ATOM 3402 C CA . ALA B 1 170 ? -26.749 0.883 4.420 1.00 35.66 217 ALA B CA 1
ATOM 3403 C C . ALA B 1 170 ? -25.793 -0.173 4.964 1.00 39.10 217 ALA B C 1
ATOM 3404 O O . ALA B 1 170 ? -25.686 -0.359 6.180 1.00 41.82 217 ALA B O 1
ATOM 3406 N N . LEU B 1 189 ? -8.558 0.686 -10.592 1.00 50.53 236 LEU B N 1
ATOM 3407 C CA . LEU B 1 189 ? -9.824 1.230 -10.111 1.00 49.34 236 LEU B CA 1
ATOM 3408 C C . LEU B 1 189 ? -10.674 1.769 -11.256 1.00 46.31 236 LEU B C 1
ATOM 3409 O O . LEU B 1 189 ? -11.032 1.030 -12.170 1.00 49.37 236 LEU B O 1
ATOM 3414 N N . GLY B 1 190 ? -10.995 3.058 -11.203 1.00 39.11 237 GLY B N 1
ATOM 3415 C CA . GLY B 1 190 ? -11.807 3.680 -12.232 1.00 31.92 237 GLY B CA 1
ATOM 3416 C C . GLY B 1 190 ? -12.908 4.516 -11.611 1.00 24.04 237 GLY B C 1
ATOM 3417 O O . GLY B 1 190 ? -12.985 4.624 -10.394 1.00 19.39 237 GLY B O 1
ATOM 3418 N N . THR B 1 191 ? -13.756 5.106 -12.447 1.00 18.64 238 THR B N 1
ATOM 3419 C CA . THR B 1 191 ? -14.827 5.975 -11.966 1.00 17.45 238 THR B CA 1
ATOM 3420 C C . THR B 1 191 ? -16.090 5.188 -11.622 1.00 16.61 238 THR B C 1
ATOM 3421 O O . THR B 1 191 ? -16.966 5.681 -10.912 1.00 16.09 238 THR B O 1
ATOM 3425 N N . GLY B 1 192 ? -16.197 3.969 -12.134 1.00 16.37 239 GLY B N 1
ATOM 3426 C CA . GLY B 1 192 ? -17.364 3.151 -11.864 1.00 15.43 239 GLY B CA 1
ATOM 3427 C C . GLY B 1 192 ? -18.510 3.451 -12.807 1.00 11.33 239 GLY B C 1
ATOM 3428 O O . GLY B 1 192 ? -19.578 2.857 -12.704 1.00 11.64 239 GLY B O 1
ATOM 3429 N N . ARG B 1 193 ? -18.289 4.378 -13.732 1.00 10.88 240 ARG B N 1
ATOM 3430 C CA . ARG B 1 193 ? -19.307 4.719 -14.720 1.00 10.74 240 ARG B CA 1
ATOM 3431 C C . ARG B 1 193 ? -19.675 3.516 -15.590 1.00 11.67 240 ARG B C 1
ATOM 3432 O O . ARG B 1 193 ? -18.812 2.785 -16.058 1.00 12.36 240 ARG B O 1
ATOM 3440 N N . GLY B 1 194 ? -20.970 3.309 -15.801 1.00 13.32 241 GLY B N 1
ATOM 3441 C CA . GLY B 1 194 ? -21.426 2.138 -16.528 1.00 13.21 241 GLY B CA 1
ATOM 3442 C C . GLY B 1 194 ? -21.300 2.238 -18.037 1.00 11.09 241 GLY B C 1
ATOM 3443 O O . GLY B 1 194 ? -21.248 3.328 -18.604 1.00 10.94 241 GLY B O 1
ATOM 3444 N N . THR B 1 195 ? -21.261 1.083 -18.684 1.00 10.86 242 THR B N 1
ATOM 3445 C CA . THR B 1 195 ? -21.275 1.026 -20.127 1.00 10.30 242 THR B CA 1
ATOM 3446 C C . THR B 1 195 ? -22.182 -0.110 -20.598 1.00 12.77 242 THR B C 1
ATOM 3447 O O . THR B 1 195 ? -22.335 -1.126 -19.920 1.00 13.82 242 THR B O 1
ATOM 3451 N N . LEU B 1 196 ? -22.815 0.087 -21.744 1.00 11.23 243 LEU B N 1
ATOM 3452 C CA . LEU B 1 196 ? -23.620 -0.950 -22.364 1.00 12.38 243 LEU B CA 1
ATOM 3453 C C . LEU B 1 196 ? -22.743 -1.755 -23.313 1.00 13.32 243 LEU B C 1
ATOM 3454 O O . LEU B 1 196 ? -22.264 -1.248 -24.316 1.00 13.21 243 LEU B O 1
ATOM 3459 N N . ARG B 1 197 ? -22.538 -3.019 -22.979 1.00 11.08 244 ARG B N 1
ATOM 3460 C CA . ARG B 1 197 ? -21.659 -3.880 -23.734 1.00 10.24 244 ARG B CA 1
ATOM 3461 C C . ARG B 1 197 ? -22.467 -4.681 -24.756 1.00 17.50 244 ARG B C 1
ATOM 3462 O O . ARG B 1 197 ? -23.207 -5.599 -24.391 1.00 17.10 244 ARG B O 1
ATOM 3470 N N . LEU B 1 198 ? -22.365 -4.293 -26.030 1.00 17.73 245 LEU B N 1
ATOM 3471 C CA . LEU B 1 198 ? -23.036 -5.005 -27.117 1.00 18.16 245 LEU B CA 1
ATOM 3472 C C . LEU B 1 198 ? -22.167 -6.153 -27.584 1.00 13.70 245 LEU B C 1
ATOM 3473 O O . LEU B 1 198 ? -21.180 -5.936 -28.272 1.00 16.54 245 LEU B O 1
ATOM 3478 N N . ARG B 1 199 ? -22.552 -7.369 -27.212 1.00 12.51 246 ARG B N 1
ATOM 3479 C CA . ARG B 1 199 ? -21.749 -8.564 -27.442 1.00 12.10 246 ARG B CA 1
ATOM 3480 C C . ARG B 1 199 ? -22.149 -9.248 -28.748 1.00 17.33 246 ARG B C 1
ATOM 3481 O O . ARG B 1 199 ? -23.334 -9.365 -29.052 1.00 18.10 246 ARG B O 1
ATOM 3489 N N . SER B 1 200 ? -21.171 -9.725 -29.509 1.00 15.89 247 SER B N 1
ATOM 3490 C CA . SER B 1 200 ? -21.475 -10.369 -30.777 1.00 18.26 247 SER B CA 1
ATOM 3491 C C . SER B 1 200 ? -22.138 -11.723 -30.598 1.00 26.25 247 SER B C 1
ATOM 3492 O O . SER B 1 200 ? -23.011 -12.113 -31.392 1.00 33.28 247 SER B O 1
ATOM 3495 N N . ARG B 1 201 ? -21.756 -12.422 -29.535 1.00 25.85 248 ARG B N 1
ATOM 3496 C CA . ARG B 1 201 ? -22.248 -13.777 -29.333 1.00 27.13 248 ARG B CA 1
ATOM 3497 C C . ARG B 1 201 ? -23.292 -13.903 -28.243 1.00 27.30 248 ARG B C 1
ATOM 3498 O O . ARG B 1 201 ? -23.220 -14.843 -27.454 1.00 24.21 248 ARG B O 1
ATOM 3506 N N . GLY B 1 202 ? -24.217 -12.940 -28.178 1.00 25.95 249 GLY B N 1
ATOM 3507 C CA . GLY B 1 202 ? -25.264 -12.992 -27.180 1.00 28.25 249 GLY B CA 1
ATOM 3508 C C . GLY B 1 202 ? -25.847 -11.668 -26.818 1.00 24.87 249 GLY B C 1
ATOM 3509 O O . GLY B 1 202 ? -25.465 -10.678 -27.398 1.00 21.31 249 GLY B O 1
ATOM 3510 N N . PRO B 1 203 ? -26.814 -11.672 -25.888 1.00 24.61 250 PRO B N 1
ATOM 3511 C CA . PRO B 1 203 ? -27.533 -10.451 -25.481 1.00 21.41 250 PRO B CA 1
ATOM 3512 C C . PRO B 1 203 ? -26.640 -9.447 -24.773 1.00 19.74 250 PRO B C 1
ATOM 3513 O O . PRO B 1 203 ? -25.667 -9.846 -24.136 1.00 21.63 250 PRO B O 1
ATOM 3517 N N . ALA B 1 204 ? -26.960 -8.163 -24.916 1.00 17.82 251 ALA B N 1
ATOM 3518 C CA . ALA B 1 204 ? -26.191 -7.080 -24.318 1.00 14.29 251 ALA B CA 1
ATOM 3519 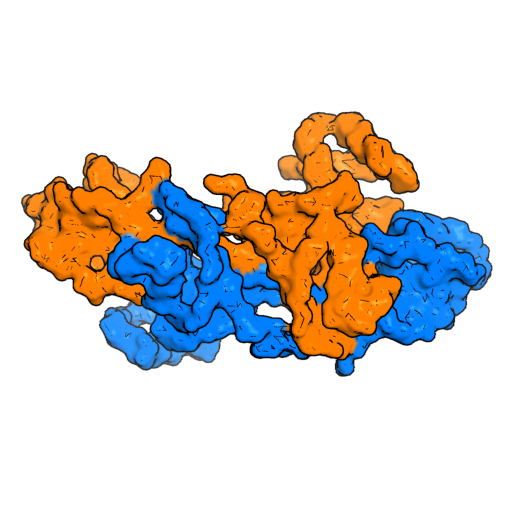C C . ALA B 1 204 ? -26.201 -7.142 -22.797 1.00 14.51 251 ALA B C 1
ATOM 3520 O O . ALA B 1 204 ? -27.163 -7.617 -22.175 1.00 16.48 251 ALA B O 1
ATOM 3522 N N . THR B 1 205 ? -25.123 -6.638 -22.205 1.00 13.62 252 THR B N 1
ATOM 3523 C CA . THR B 1 205 ? -24.965 -6.607 -20.759 1.00 14.84 252 THR B CA 1
ATOM 3524 C C . THR B 1 205 ? -24.530 -5.219 -20.304 1.00 16.96 252 THR B C 1
ATOM 3525 O O . THR B 1 205 ? -24.023 -4.440 -21.098 1.00 15.14 252 THR B O 1
ATOM 3529 N N . VAL B 1 206 ? -24.745 -4.903 -19.031 1.00 16.55 253 VAL B N 1
ATOM 3530 C CA . VAL B 1 206 ? -24.200 -3.673 -18.475 1.00 15.64 253 VAL B CA 1
ATOM 3531 C C . VAL B 1 206 ? -22.892 -3.995 -17.754 1.00 18.08 253 VAL B C 1
ATOM 3532 O O . VAL B 1 206 ? -22.849 -4.880 -16.902 1.00 19.81 253 VAL B O 1
ATOM 3536 N N . GLU B 1 207 ? -21.820 -3.302 -18.125 1.00 15.43 254 GLU B N 1
ATOM 3537 C CA . GLU B 1 207 ? -20.501 -3.612 -17.598 1.00 15.28 254 GLU B CA 1
ATOM 3538 C C . GLU B 1 207 ? -19.813 -2.375 -17.044 1.00 16.52 254 GLU B C 1
ATOM 3539 O O . GLU B 1 207 ? -20.268 -1.247 -17.242 1.00 13.62 254 GLU B O 1
ATOM 3545 N N . ASP B 1 208 ? -18.714 -2.592 -16.340 1.00 17.88 255 ASP B N 1
ATOM 3546 C CA . ASP B 1 208 ? -17.812 -1.503 -16.007 1.00 18.51 255 ASP B CA 1
ATOM 3547 C C . ASP B 1 208 ? -17.009 -1.162 -17.248 1.00 16.56 255 ASP B C 1
ATOM 3548 O O . ASP B 1 208 ? -16.945 -1.943 -18.196 1.00 15.65 255 ASP B O 1
ATOM 3553 N N . LEU B 1 209 ? -16.381 0.000 -17.233 1.00 14.55 256 LEU B N 1
ATOM 3554 C CA . LEU B 1 209 ? -15.495 0.390 -18.310 1.00 15.60 256 LEU B CA 1
ATOM 3555 C C . LEU B 1 209 ? -14.248 -0.489 -18.288 1.00 14.99 256 LEU B C 1
ATOM 3556 O O . LEU B 1 209 ? -13.805 -0.905 -17.214 1.00 16.47 256 LEU B O 1
ATOM 3561 N N . PRO B 1 210 ? -13.692 -0.797 -19.472 1.00 14.62 257 PRO B N 1
ATOM 3562 C CA . PRO B 1 210 ? -12.423 -1.535 -19.504 1.00 19.35 257 PRO B CA 1
ATOM 3563 C C . PRO B 1 210 ? -11.304 -0.766 -18.812 1.00 21.32 257 PRO B C 1
ATOM 3564 O O . PRO B 1 210 ? -11.269 0.463 -18.893 1.00 23.62 257 PRO B O 1
ATOM 3568 N N . SER B 1 211 ? -10.416 -1.482 -18.130 1.00 20.62 258 SER B N 1
ATOM 3569 C CA . SER B 1 211 ? -9.268 -0.870 -17.475 1.00 23.13 258 SER B CA 1
ATOM 3570 C C . SER B 1 211 ? -8.263 -0.371 -18.500 1.00 22.01 258 SER B C 1
ATOM 3571 O O . SER B 1 211 ? -8.363 -0.702 -19.678 1.00 20.09 258 SER B O 1
ATOM 3574 N N . ALA B 1 212 ? -7.294 0.422 -18.047 1.00 24.61 259 ALA B N 1
ATOM 3575 C CA . ALA B 1 212 ? -6.216 0.905 -18.916 1.00 27.15 259 ALA B CA 1
ATOM 3576 C C . ALA B 1 212 ? -5.463 -0.264 -19.542 1.00 24.75 259 ALA B C 1
ATOM 3577 O O . ALA B 1 212 ? -5.144 -0.262 -20.731 1.00 23.53 259 ALA B O 1
ATOM 3579 N N . PHE B 1 213 ? -5.194 -1.261 -18.710 1.00 27.69 260 PHE B N 1
ATOM 3580 C CA . PHE B 1 213 ? -4.583 -2.516 -19.123 1.00 33.41 260 PHE B CA 1
ATOM 3581 C C . PHE B 1 213 ? -5.406 -3.213 -20.218 1.00 22.01 260 PHE B C 1
ATOM 3582 O O . PHE B 1 213 ? -4.866 -3.633 -21.243 1.00 21.73 260 PHE B O 1
ATOM 3590 N N . GLU B 1 214 ? -6.711 -3.323 -20.004 1.00 22.19 261 GLU B N 1
ATOM 3591 C CA . GLU B 1 214 ? -7.573 -4.061 -20.933 1.00 23.13 261 GLU B CA 1
ATOM 3592 C C . GLU B 1 214 ? -7.707 -3.360 -22.277 1.00 17.88 261 GLU B C 1
ATOM 3593 O O . GLU B 1 214 ? -7.739 -4.007 -23.320 1.00 19.35 261 GLU B O 1
ATOM 3599 N N . GLU B 1 215 ? -7.786 -2.038 -22.251 1.00 17.78 262 GLU B N 1
ATOM 3600 C CA . GLU B 1 215 ? -7.839 -1.254 -23.475 1.00 20.44 262 GLU B CA 1
ATOM 3601 C C . GLU B 1 215 ? -6.594 -1.458 -24.319 1.00 20.85 262 GLU B C 1
ATOM 3602 O O . GLU B 1 215 ? -6.678 -1.592 -25.536 1.00 19.88 262 GLU B O 1
ATOM 3608 N N . LYS B 1 216 ? -5.436 -1.472 -23.666 1.00 21.81 263 LYS B N 1
ATOM 3609 C CA . LYS B 1 216 ? -4.179 -1.735 -24.353 1.00 25.34 263 LYS B CA 1
ATOM 3610 C C . LYS B 1 216 ? -4.134 -3.157 -24.911 1.00 22.34 263 LYS B C 1
ATOM 3611 O O . LYS B 1 216 ? -3.704 -3.371 -26.036 1.00 20.72 263 LYS B O 1
ATOM 3617 N N . ALA B 1 217 ? -4.589 -4.128 -24.132 1.00 19.69 264 ALA B N 1
ATOM 3618 C CA . ALA B 1 217 ? -4.636 -5.503 -24.613 1.00 19.41 264 ALA B CA 1
ATOM 3619 C C . ALA B 1 217 ? -5.595 -5.644 -25.792 1.00 17.94 264 ALA B C 1
ATOM 3620 O O . ALA B 1 217 ? -5.347 -6.426 -26.705 1.00 18.66 264 ALA B O 1
ATOM 3622 N N . ILE B 1 218 ? -6.688 -4.881 -25.769 1.00 16.60 265 ILE B N 1
ATOM 3623 C CA . ILE B 1 218 ? -7.638 -4.843 -26.877 1.00 18.81 265 ILE B CA 1
ATOM 3624 C C . ILE B 1 218 ? -7.029 -4.276 -28.168 1.00 17.76 265 ILE B C 1
ATOM 3625 O O . ILE B 1 218 ? -7.258 -4.815 -29.249 1.00 14.38 265 ILE B O 1
ATOM 3630 N N . GLU B 1 219 ? -6.244 -3.206 -28.057 1.00 18.68 266 GLU B N 1
ATOM 3631 C CA . GLU B 1 219 ? -5.526 -2.655 -29.214 1.00 23.38 266 GLU B CA 1
ATOM 3632 C C . GLU B 1 219 ? -4.545 -3.652 -29.839 1.00 26.54 266 GLU B C 1
ATOM 3633 O O . GLU B 1 219 ? -4.417 -3.734 -31.064 1.00 25.01 266 GLU B O 1
ATOM 3639 N N . LYS B 1 220 ? -3.846 -4.393 -28.987 1.00 17.36 267 LYS B N 1
ATOM 3640 C CA . LYS B 1 220 ? -2.877 -5.386 -29.432 1.00 18.05 267 LYS B CA 1
ATOM 3641 C C . LYS B 1 220 ? -3.541 -6.503 -30.213 1.00 20.06 267 LYS B C 1
ATOM 3642 O O . LYS B 1 220 ? -3.049 -6.932 -31.254 1.00 17.07 267 LYS B O 1
ATOM 3648 N N . VAL B 1 221 ? -4.665 -6.977 -29.691 1.00 21.31 268 VAL B N 1
ATOM 3649 C CA . VAL B 1 221 ? -5.426 -8.033 -30.339 1.00 22.11 268 VAL B CA 1
ATOM 3650 C C . VAL B 1 221 ? -6.039 -7.529 -31.642 1.00 14.69 268 VAL B C 1
ATOM 3651 O O . VAL B 1 221 ? -6.130 -8.260 -32.616 1.00 15.73 268 VAL B O 1
ATOM 3655 N N . ASP B 1 222 ? -6.441 -6.270 -31.671 1.00 14.20 269 ASP B N 1
ATOM 3656 C CA . ASP B 1 222 ? -6.995 -5.710 -32.896 1.00 19.09 269 ASP B CA 1
ATOM 3657 C C . ASP B 1 222 ? -5.907 -5.621 -33.969 1.00 16.84 269 ASP B C 1
ATOM 3658 O O . ASP B 1 222 ? -6.170 -5.842 -35.155 1.00 13.97 269 ASP B O 1
ATOM 3663 N N . ASP B 1 223 ? -4.688 -5.296 -33.539 1.00 17.72 270 ASP B N 1
ATOM 3664 C CA . ASP B 1 223 ? -3.527 -5.298 -34.423 1.00 20.88 270 ASP B CA 1
ATOM 3665 C C . ASP B 1 223 ? -3.267 -6.681 -35.017 1.00 24.31 270 ASP B C 1
ATOM 3666 O O . ASP B 1 223 ? -2.923 -6.804 -36.194 1.00 23.67 270 ASP B O 1
ATOM 3671 N N . LEU B 1 224 ? -3.410 -7.718 -34.196 1.00 15.73 271 LEU B N 1
ATOM 3672 C CA . LEU B 1 224 ? -3.189 -9.087 -34.648 1.00 15.99 271 LEU B CA 1
ATOM 3673 C C . LEU B 1 224 ? -4.245 -9.531 -35.642 1.00 15.12 271 LEU B C 1
ATOM 3674 O O . LEU B 1 224 ? -3.966 -10.315 -36.541 1.00 15.31 271 LEU B O 1
ATOM 3679 N N . LEU B 1 225 ? -5.468 -9.055 -35.452 1.00 14.33 272 LEU B N 1
ATOM 3680 C CA . LEU B 1 225 ? -6.548 -9.361 -36.369 1.00 16.35 272 LEU B CA 1
ATOM 3681 C C . LEU B 1 225 ? -6.233 -8.789 -37.747 1.00 15.24 272 LEU B C 1
ATOM 3682 O O . LEU B 1 225 ? -6.568 -9.382 -38.767 1.00 14.29 272 LEU B O 1
ATOM 3687 N N . GLU B 1 226 ? -5.575 -7.636 -37.778 1.00 15.04 273 GLU B N 1
ATOM 3688 C CA . GLU B 1 226 ? -5.244 -7.016 -39.052 1.00 13.84 273 GLU B CA 1
ATOM 3689 C C . GLU B 1 226 ? -4.091 -7.754 -39.714 1.00 16.18 273 GLU B C 1
ATOM 3690 O O . GLU B 1 226 ? -4.208 -8.200 -40.854 1.00 17.70 273 GLU B O 1
ATOM 3696 N N . SER B 1 227 ? -2.985 -7.901 -38.988 1.00 17.66 274 SER B N 1
ATOM 3697 C CA . SER B 1 227 ? -1.773 -8.487 -39.547 1.00 19.66 274 SER B CA 1
ATOM 3698 C C . SER B 1 227 ? -1.990 -9.912 -40.025 1.00 22.50 274 SER B C 1
ATOM 3699 O O . SER B 1 227 ? -1.355 -10.345 -40.978 1.00 27.52 274 SER B O 1
ATOM 3702 N N . TYR B 1 228 ? -2.903 -10.628 -39.375 1.00 19.58 275 TYR B N 1
ATOM 3703 C CA . TYR B 1 228 ? -3.183 -12.013 -39.722 1.00 19.45 275 TYR B CA 1
ATOM 3704 C C . TYR B 1 228 ? -4.344 -12.173 -40.684 1.00 20.06 275 TYR B C 1
ATOM 3705 O O . TYR B 1 228 ? -4.263 -12.946 -41.639 1.00 21.97 275 TYR B O 1
ATOM 3714 N N . MET B 1 229 ? -5.430 -11.458 -40.416 1.00 19.76 276 MET B N 1
ATOM 3715 C CA . MET B 1 229 ? -6.680 -11.693 -41.130 1.00 20.60 276 MET B CA 1
ATOM 3716 C C . MET B 1 229 ? -7.132 -10.559 -42.033 1.00 16.96 276 MET B C 1
ATOM 3717 O O . MET B 1 229 ? -8.137 -10.690 -42.723 1.00 16.48 276 MET B O 1
ATOM 3722 N N . GLY B 1 230 ? -6.407 -9.449 -42.028 1.00 16.05 277 GLY B N 1
ATOM 3723 C CA . GLY B 1 230 ? -6.776 -8.331 -42.874 1.00 16.68 277 GLY B CA 1
ATOM 3724 C C . GLY B 1 230 ? -8.051 -7.632 -42.432 1.00 16.15 277 GLY B C 1
ATOM 3725 O O . GLY B 1 230 ? -8.711 -6.972 -43.235 1.00 13.51 277 GLY B O 1
ATOM 3726 N N . ILE B 1 231 ? -8.392 -7.779 -41.151 1.00 14.43 278 ILE B N 1
ATOM 3727 C CA . ILE B 1 231 ? -9.551 -7.107 -40.574 1.00 16.75 278 ILE B CA 1
ATOM 3728 C C . ILE B 1 231 ? -9.257 -6.369 -39.276 1.00 16.97 278 ILE B C 1
ATOM 3729 O O . ILE B 1 231 ? -8.230 -6.595 -38.636 1.00 20.62 278 ILE B O 1
ATOM 3734 N N . ARG B 1 232 ? -10.181 -5.489 -38.905 1.00 14.06 279 ARG B N 1
ATOM 3735 C CA . ARG B 1 232 ? -10.261 -4.937 -37.560 1.00 13.79 279 ARG B CA 1
ATOM 3736 C C . ARG B 1 232 ? -11.693 -5.043 -37.033 1.00 11.33 279 ARG B C 1
ATOM 3737 O O . ARG B 1 232 ? -12.650 -4.938 -37.787 1.00 12.00 279 ARG B O 1
ATOM 3745 N N . ASP B 1 233 ? -11.823 -5.263 -35.730 1.00 12.55 280 ASP B N 1
ATOM 3746 C CA . ASP B 1 233 ? -13.120 -5.416 -35.080 1.00 10.85 280 ASP B CA 1
ATOM 3747 C C . ASP B 1 233 ? -12.899 -5.271 -33.582 1.00 10.81 280 ASP B C 1
ATOM 3748 O O . ASP B 1 233 ? -12.540 -6.231 -32.910 1.00 11.09 280 ASP B O 1
ATOM 3753 N N . THR B 1 234 ? -13.088 -4.068 -33.058 1.00 13.91 281 THR B N 1
ATOM 3754 C CA . THR B 1 234 ? -12.831 -3.815 -31.648 1.00 13.90 281 THR B CA 1
ATOM 3755 C C . THR B 1 234 ? -13.725 -4.672 -30.755 1.00 14.01 281 THR B C 1
ATOM 3756 O O . THR B 1 234 ? -13.318 -5.079 -29.672 1.00 14.65 281 THR B O 1
ATOM 3760 N N . GLU B 1 235 ? -14.943 -4.939 -31.208 1.00 15.24 282 GLU B N 1
ATOM 3761 C CA . GLU B 1 235 ? -15.868 -5.745 -30.415 1.00 15.38 282 GLU B CA 1
ATOM 3762 C C . GLU B 1 235 ? -15.318 -7.154 -30.272 1.00 11.03 282 GLU B C 1
ATOM 3763 O O . GLU B 1 235 ? -15.318 -7.723 -29.179 1.00 16.95 282 GLU B O 1
ATOM 3769 N N . LEU B 1 236 ? -14.850 -7.712 -31.380 1.00 11.20 283 LEU B N 1
ATOM 3770 C CA . LEU B 1 236 ? -14.301 -9.063 -31.393 1.00 11.89 283 LEU B CA 1
ATOM 3771 C C . LEU B 1 236 ? -13.027 -9.156 -30.561 1.00 14.41 283 LEU B C 1
ATOM 3772 O O . LEU B 1 236 ? -12.819 -10.119 -29.804 1.00 13.17 283 LEU B O 1
ATOM 3777 N N . ALA B 1 237 ? -12.170 -8.152 -30.727 1.00 13.61 284 ALA B N 1
ATOM 3778 C CA . ALA B 1 237 ? -10.972 -8.012 -29.918 1.00 14.66 284 ALA B CA 1
ATOM 3779 C C . ALA B 1 237 ? -11.304 -8.035 -28.425 1.00 16.37 284 ALA B C 1
ATOM 3780 O O . ALA B 1 237 ? -10.668 -8.746 -27.653 1.00 14.01 284 ALA B O 1
ATOM 3782 N N . ALA B 1 238 ? -12.311 -7.264 -28.030 1.00 14.45 285 ALA B N 1
ATOM 3783 C CA . ALA B 1 238 ? -12.723 -7.208 -26.631 1.00 15.00 285 ALA B CA 1
ATOM 3784 C C . ALA B 1 238 ? -13.274 -8.554 -26.193 1.00 15.69 285 ALA B C 1
ATOM 3785 O O . ALA B 1 238 ? -13.046 -8.996 -25.067 1.00 14.28 285 ALA B O 1
ATOM 3787 N N . THR B 1 239 ? -13.982 -9.208 -27.103 1.00 13.15 286 THR B N 1
ATOM 3788 C CA . THR B 1 239 ? -14.569 -10.514 -26.836 1.00 13.92 286 THR B CA 1
ATOM 3789 C C . THR B 1 239 ? -13.486 -11.537 -26.568 1.00 15.08 286 THR B C 1
ATOM 3790 O O . THR B 1 239 ? -13.596 -12.345 -25.654 1.00 24.90 286 THR B O 1
ATOM 3794 N N . MET B 1 240 ? -12.422 -11.480 -27.357 1.00 15.25 287 MET B N 1
ATOM 3795 C CA . MET B 1 240 ? -11.303 -12.396 -27.188 1.00 16.20 287 MET B CA 1
ATOM 3796 C C . MET B 1 240 ? -10.528 -12.113 -25.902 1.00 17.05 287 MET B C 1
ATOM 3797 O O . MET B 1 240 ? -10.052 -13.029 -25.251 1.00 18.43 287 MET B O 1
ATOM 3802 N N . VAL B 1 241 ? -10.398 -10.841 -25.540 1.00 27.69 288 VAL B N 1
ATOM 3803 C CA . VAL B 1 241 ? -9.733 -10.475 -24.294 1.00 17.39 288 VAL B CA 1
ATOM 3804 C C . VAL B 1 241 ? -10.501 -10.999 -23.086 1.00 18.13 288 VAL B C 1
ATOM 3805 O O . VAL B 1 241 ? -9.925 -11.607 -22.195 1.00 19.64 288 VAL B O 1
ATOM 3809 N N . GLU B 1 242 ? -11.805 -10.748 -23.059 1.00 21.13 289 GLU B N 1
ATOM 3810 C CA . GLU B 1 242 ? -12.659 -11.243 -21.991 1.00 20.45 289 GLU B CA 1
ATOM 3811 C C . GLU B 1 242 ? -12.603 -12.758 -21.933 1.00 19.28 289 GLU B C 1
ATOM 3812 O O . GLU B 1 242 ? -12.545 -13.354 -20.867 1.00 23.45 289 GLU B O 1
ATOM 3818 N N . LEU B 1 243 ? -12.613 -13.365 -23.108 1.00 24.87 290 LEU B N 1
ATOM 3819 C CA . LEU B 1 243 ? -12.662 -14.809 -23.257 1.00 24.37 290 LEU B CA 1
ATOM 3820 C C . LEU B 1 243 ? -11.420 -15.498 -22.711 1.00 25.34 290 LEU B C 1
ATOM 3821 O O . LEU B 1 243 ? -11.512 -16.519 -22.034 1.00 28.27 290 LEU B O 1
ATOM 3826 N N . GLY B 1 244 ? -10.255 -14.937 -23.000 1.00 25.15 291 GLY B N 1
ATOM 3827 C CA . GLY B 1 244 ? -9.009 -15.620 -22.709 1.00 27.42 291 GLY B CA 1
ATOM 3828 C C . GLY B 1 244 ? -8.381 -15.346 -21.358 1.00 32.70 291 GLY B C 1
ATOM 3829 O O . GLY B 1 244 ? -7.357 -15.938 -21.024 1.00 35.28 291 GLY B O 1
ATOM 3830 N N . LYS B 1 245 ? -8.989 -14.467 -20.572 1.00 37.25 292 LYS B N 1
ATOM 3831 C CA . LYS B 1 245 ? -8.341 -13.976 -19.362 1.00 43.58 292 LYS B CA 1
ATOM 3832 C C . LYS B 1 245 ? -8.141 -15.038 -18.282 1.00 49.39 292 LYS B C 1
ATOM 3833 O O . LYS B 1 245 ? -7.099 -15.062 -17.628 1.00 52.20 292 LYS B O 1
ATOM 3839 N N . ASP B 1 246 ? -9.116 -15.917 -18.089 1.00 53.25 293 ASP B N 1
ATOM 3840 C CA . ASP B 1 246 ? -8.930 -16.988 -17.113 1.00 57.97 293 ASP B CA 1
ATOM 3841 C C . ASP B 1 246 ? -8.550 -18.308 -17.788 1.00 56.23 293 ASP B C 1
ATOM 3842 O O . ASP B 1 246 ? -8.696 -19.380 -17.199 1.00 60.17 293 ASP B O 1
ATOM 3847 N N . LYS B 1 247 ? -8.072 -18.223 -19.027 1.00 49.61 294 LYS B N 1
ATOM 3848 C CA . LYS B 1 247 ? -7.391 -19.348 -19.653 1.00 46.98 294 LYS B CA 1
ATOM 3849 C C . LYS B 1 247 ? -5.961 -19.320 -19.154 1.00 46.69 294 LYS B C 1
ATOM 3850 O O . LYS B 1 247 ? -5.402 -18.244 -18.957 1.00 47.95 294 LYS B O 1
ATOM 3856 N N . ARG B 1 248 ? -5.356 -20.478 -18.936 1.00 44.66 295 ARG B N 1
ATOM 3857 C CA . ARG B 1 248 ? -4.038 -20.459 -18.328 1.00 45.08 295 ARG B CA 1
ATOM 3858 C C . ARG B 1 248 ? -2.944 -20.963 -19.254 1.00 43.60 295 ARG B C 1
ATOM 3859 O O . ARG B 1 248 ? -1.772 -20.906 -18.910 1.00 44.91 295 ARG B O 1
ATOM 3867 N N . ASN B 1 249 ? -3.322 -21.409 -20.446 1.00 40.45 296 ASN B N 1
ATOM 3868 C CA . ASN B 1 249 ? -2.338 -21.744 -21.468 1.00 38.01 296 ASN B CA 1
ATOM 3869 C C . ASN B 1 249 ? -2.934 -21.533 -22.856 1.00 35.27 296 ASN B C 1
ATOM 3870 O O . ASN B 1 249 ? -4.154 -21.487 -23.002 1.00 34.30 296 ASN B O 1
ATOM 3875 N N . PRO B 1 250 ? -2.074 -21.375 -23.876 1.00 35.08 297 PRO B N 1
ATOM 3876 C CA . PRO B 1 250 ? -2.558 -21.165 -25.244 1.00 33.79 297 PRO B CA 1
ATOM 3877 C C . PRO B 1 250 ? -3.474 -22.274 -25.746 1.00 33.11 297 PRO B C 1
ATOM 3878 O O . PRO B 1 250 ? -4.214 -22.048 -26.703 1.00 31.57 297 PRO B O 1
ATOM 3882 N N . ASP B 1 251 ? -3.424 -23.445 -25.120 1.00 34.04 298 ASP B N 1
ATOM 3883 C CA . ASP B 1 251 ? -4.285 -24.554 -25.515 1.00 35.58 298 ASP B CA 1
ATOM 3884 C C . ASP B 1 251 ? -5.698 -24.358 -24.986 1.00 34.40 298 ASP B C 1
ATOM 3885 O O . ASP B 1 251 ? -6.665 -24.697 -25.658 1.00 35.93 298 ASP B O 1
ATOM 3890 N N . GLU B 1 252 ? -5.818 -23.821 -23.776 1.00 33.87 299 GLU B N 1
ATOM 3891 C CA . GLU B 1 252 ? -7.129 -23.486 -23.237 1.00 32.75 299 GLU B CA 1
ATOM 3892 C C . GLU B 1 252 ? -7.737 -22.372 -24.071 1.00 31.80 299 GLU B C 1
ATOM 3893 O O . GLU B 1 252 ? -8.927 -22.382 -24.368 1.00 32.72 299 GLU B O 1
ATOM 3899 N N . LEU B 1 253 ? -6.899 -21.414 -24.449 1.00 27.82 300 LEU B N 1
ATOM 3900 C CA . LEU B 1 253 ? -7.327 -20.302 -25.275 1.00 25.65 300 LEU B CA 1
ATOM 3901 C C . LEU B 1 253 ? -7.784 -20.787 -26.645 1.00 28.47 300 LEU B C 1
ATOM 3902 O O . LEU B 1 253 ? -8.863 -20.423 -27.105 1.00 32.33 300 LEU B O 1
ATOM 3907 N N . ALA B 1 254 ? -6.966 -21.620 -27.282 1.00 26.62 301 ALA B N 1
ATOM 3908 C CA . ALA B 1 254 ? -7.245 -22.116 -28.626 1.00 27.24 301 ALA B CA 1
ATOM 3909 C C . ALA B 1 254 ? -8.543 -22.902 -28.660 1.00 30.48 301 ALA B C 1
ATOM 3910 O O . ALA B 1 254 ? -9.295 -22.845 -29.638 1.00 31.22 301 ALA B O 1
ATOM 3912 N N . GLU B 1 255 ? -8.794 -23.641 -27.587 1.00 32.83 302 GLU B N 1
ATOM 3913 C CA . GLU B 1 255 ? -10.040 -24.373 -27.426 1.00 38.48 302 GLU B CA 1
ATOM 3914 C C . GLU B 1 255 ? -11.206 -23.399 -27.372 1.00 37.84 302 GLU B C 1
ATOM 3915 O O . GLU B 1 255 ? -12.280 -23.663 -27.915 1.00 32.78 302 GLU B O 1
ATOM 3921 N N . ALA B 1 256 ? -10.976 -22.261 -26.722 1.00 34.99 303 ALA B N 1
ATOM 3922 C CA . ALA B 1 256 ? -12.006 -21.244 -26.554 1.00 32.70 303 ALA B CA 1
ATOM 3923 C C . ALA B 1 256 ? -12.288 -20.494 -27.857 1.00 32.53 303 ALA B C 1
ATOM 3924 O O . ALA B 1 256 ? -13.447 -20.265 -28.199 1.00 32.52 303 ALA B O 1
ATOM 3926 N N . LEU B 1 257 ? -11.241 -20.105 -28.582 1.00 25.56 304 LEU B N 1
ATOM 3927 C CA . LEU B 1 257 ? -11.435 -19.463 -29.879 1.00 28.45 304 LEU B CA 1
ATOM 3928 C C . LEU B 1 257 ? -12.253 -20.347 -30.811 1.00 29.68 304 LEU B C 1
ATOM 3929 O O . LEU B 1 257 ? -13.121 -19.863 -31.536 1.00 31.74 304 LEU B O 1
ATOM 3934 N N . ASP B 1 258 ? -11.979 -21.645 -30.782 1.00 28.63 305 ASP B N 1
ATOM 3935 C CA . ASP B 1 258 ? -12.645 -22.574 -31.687 1.00 31.17 305 ASP B CA 1
ATOM 3936 C C . ASP B 1 258 ? -14.120 -22.777 -31.332 1.00 38.82 305 ASP B C 1
ATOM 3937 O O . ASP B 1 258 ? -14.916 -23.168 -32.178 1.00 35.13 305 ASP B O 1
ATOM 3942 N N . GLU B 1 259 ? -14.477 -22.494 -30.082 1.00 41.04 306 GLU B N 1
ATOM 3943 C CA . GLU B 1 259 ? -15.836 -22.703 -29.592 1.00 45.66 306 GLU B CA 1
ATOM 3944 C C . GLU B 1 259 ? -16.860 -21.842 -30.339 1.00 46.64 306 GLU B C 1
ATOM 3945 O O . GLU B 1 259 ? -18.043 -22.179 -30.389 1.00 48.53 306 GLU B O 1
ATOM 3951 N N . ARG B 1 260 ? -16.409 -20.734 -30.921 1.00 45.22 307 ARG B N 1
ATOM 3952 C CA . ARG B 1 260 ? -17.300 -19.865 -31.686 1.00 45.73 307 ARG B CA 1
ATOM 3953 C C . ARG B 1 260 ? -16.703 -19.491 -33.039 1.00 40.33 307 ARG B C 1
ATOM 3954 O O . ARG B 1 260 ? -17.422 -19.334 -34.018 1.00 40.17 307 ARG B O 1
ATOM 3962 N N . LEU B 1 261 ? -15.382 -19.368 -33.098 1.00 35.36 308 LEU B N 1
ATOM 3963 C CA . LEU B 1 261 ? -14.758 -18.667 -34.214 1.00 35.46 308 LEU B CA 1
ATOM 3964 C C . LEU B 1 261 ? -14.006 -19.557 -35.205 1.00 36.06 308 LEU B C 1
ATOM 3965 O O . LEU B 1 261 ? -13.006 -19.133 -35.791 1.00 35.28 308 LEU B O 1
ATOM 3970 N N . GLY B 1 262 ? -14.500 -20.777 -35.404 1.00 36.60 309 GLY B N 1
ATOM 3971 C CA . GLY B 1 262 ? -13.854 -21.732 -36.283 1.00 35.57 309 GLY B CA 1
ATOM 3972 C C . GLY B 1 262 ? -13.612 -21.225 -37.692 1.00 37.59 309 GLY B C 1
ATOM 3973 O O . GLY B 1 262 ? -12.552 -21.486 -38.265 1.00 37.46 309 GLY B O 1
ATOM 3974 N N . ASP B 1 263 ? -14.579 -20.486 -38.240 1.00 37.63 310 ASP B N 1
ATOM 3975 C CA . ASP B 1 263 ? -14.528 -20.061 -39.641 1.00 38.60 310 ASP B CA 1
ATOM 3976 C C . ASP B 1 263 ? -13.387 -19.096 -39.911 1.00 35.94 310 ASP B C 1
ATOM 3977 O O . ASP B 1 263 ? -12.917 -18.974 -41.048 1.00 35.98 310 ASP B O 1
ATOM 3982 N N . PHE B 1 264 ? -12.948 -18.415 -38.859 1.00 31.70 311 PHE B N 1
ATOM 3983 C CA . PHE B 1 264 ? -11.847 -17.476 -38.967 1.00 34.56 311 PHE B CA 1
ATOM 3984 C C . PHE B 1 264 ? -10.579 -18.213 -39.349 1.00 34.38 311 PHE B C 1
ATOM 3985 O O . PHE B 1 264 ? -9.694 -17.646 -39.991 1.00 34.48 311 PHE B O 1
ATOM 3993 N N . ALA B 1 265 ? -10.513 -19.480 -38.949 1.00 33.55 312 ALA B N 1
ATOM 3994 C CA . ALA B 1 265 ? -9.373 -20.342 -39.229 1.00 35.16 312 ALA B CA 1
ATOM 3995 C C . ALA B 1 265 ? -8.110 -19.684 -38.722 1.00 34.42 312 ALA B C 1
ATOM 3996 O O . ALA B 1 265 ? -7.173 -19.442 -39.483 1.00 34.90 312 ALA B O 1
ATOM 3998 N N . PHE B 1 266 ? -8.109 -19.376 -37.430 1.00 33.12 313 PHE B N 1
ATOM 3999 C CA . PHE B 1 266 ? -6.961 -18.773 -36.786 1.00 32.46 313 PHE B CA 1
ATOM 4000 C C . PHE B 1 266 ? -5.775 -19.716 -36.824 1.00 33.99 313 PHE B C 1
ATOM 4001 O O . PHE B 1 266 ? -5.824 -20.806 -36.257 1.00 38.28 313 PHE B O 1
ATOM 4009 N N . PRO B 1 267 ? -4.699 -19.301 -37.507 1.00 34.59 314 PRO B N 1
ATOM 4010 C CA . PRO B 1 267 ? -3.437 -20.051 -37.450 1.00 37.01 314 PRO B CA 1
ATOM 4011 C C . PRO B 1 267 ? -2.915 -20.055 -36.004 1.00 34.40 314 PRO B C 1
ATOM 4012 O O . PRO B 1 267 ? -3.079 -19.020 -35.314 1.00 30.46 314 PRO B O 1
ATOM 4016 N N . ASP B 1 268 ? -2.354 -21.160 -35.532 1.00 36.73 315 ASP B N 1
ATOM 4017 C CA . ASP B 1 268 ? -1.995 -21.218 -34.133 1.00 37.24 315 ASP B CA 1
ATOM 4018 C C . ASP B 1 268 ? -0.966 -20.176 -33.694 1.00 34.29 315 ASP B C 1
ATOM 4019 O O . ASP B 1 268 ? -0.778 -19.890 -32.512 1.00 34.76 315 ASP B O 1
ATOM 4024 N N . GLU B 1 269 ? -0.298 -19.606 -34.676 1.00 33.71 316 GLU B N 1
ATOM 4025 C CA . GLU B 1 269 ? 0.606 -18.497 -34.394 1.00 36.52 316 GLU B CA 1
ATOM 4026 C C . GLU B 1 269 ? -0.184 -17.280 -33.913 1.00 32.06 316 GLU B C 1
ATOM 4027 O O . GLU B 1 269 ? 0.257 -16.529 -33.046 1.00 28.58 316 GLU B O 1
ATOM 4033 N N . PHE B 1 270 ? -1.368 -17.096 -34.475 1.00 32.47 317 PHE B N 1
ATOM 4034 C CA . PHE B 1 270 ? -2.282 -16.044 -34.023 1.00 23.04 317 PHE B CA 1
ATOM 4035 C C . PHE B 1 270 ? -2.716 -16.281 -32.579 1.00 26.96 317 PHE B C 1
ATOM 4036 O O . PHE B 1 270 ? -2.652 -15.374 -31.747 1.00 21.03 317 PHE B O 1
ATOM 4044 N N . VAL B 1 271 ? -3.143 -17.510 -32.290 1.00 29.26 318 VAL B N 1
ATOM 4045 C CA . VAL B 1 271 ? -3.512 -17.918 -30.929 1.00 26.63 318 VAL B CA 1
ATOM 4046 C C . VAL B 1 271 ? -2.411 -17.639 -29.909 1.00 24.79 318 VAL B C 1
ATOM 4047 O O . VAL B 1 271 ? -2.661 -17.011 -28.881 1.00 24.61 318 VAL B O 1
ATOM 4051 N N . PHE B 1 272 ? -1.198 -18.112 -30.194 1.00 24.37 319 PHE B N 1
ATOM 4052 C CA . PHE B 1 272 ? -0.047 -17.812 -29.351 1.00 25.02 319 PHE B CA 1
ATOM 4053 C C . PHE B 1 272 ? 0.136 -16.311 -29.195 1.00 23.85 319 PHE B C 1
ATOM 4054 O O . PHE B 1 272 ? 0.331 -15.807 -28.090 1.00 23.83 319 PHE B O 1
ATOM 4062 N N . ASP B 1 273 ? 0.087 -15.602 -30.319 1.00 23.38 320 ASP B N 1
ATOM 4063 C CA . ASP B 1 273 ? 0.240 -14.151 -30.322 1.00 26.19 320 ASP B CA 1
ATOM 4064 C C . ASP B 1 273 ? -0.818 -13.488 -29.450 1.00 24.36 320 ASP B C 1
ATOM 4065 O O . ASP B 1 273 ? -0.508 -12.613 -28.645 1.00 25.00 320 ASP B O 1
ATOM 4070 N N . VAL B 1 274 ? -2.065 -13.914 -29.608 1.00 20.42 321 VAL B N 1
ATOM 4071 C CA . VAL B 1 274 ? -3.150 -13.366 -28.813 1.00 21.17 321 VAL B CA 1
ATOM 4072 C C . VAL B 1 274 ? -2.946 -13.708 -27.343 1.00 20.97 321 VAL B C 1
ATOM 4073 O O . VAL B 1 274 ? -3.133 -12.859 -26.466 1.00 20.32 321 VAL B O 1
ATOM 4077 N N . TRP B 1 275 ? -2.531 -14.947 -27.091 1.00 21.70 322 TRP B N 1
ATOM 4078 C CA . TRP B 1 275 ? -2.263 -15.416 -25.741 1.00 21.99 322 TRP B CA 1
ATOM 4079 C C . TRP B 1 275 ? -1.278 -14.524 -24.984 1.00 22.96 322 TRP B C 1
ATOM 4080 O O . TRP B 1 275 ? -1.479 -14.230 -23.810 1.00 27.34 322 TRP B O 1
ATOM 4091 N N . GLY B 1 276 ? -0.208 -14.105 -25.655 1.00 23.37 323 GLY B N 1
ATOM 4092 C CA . GLY B 1 276 ? 0.765 -13.213 -25.051 1.00 24.70 323 GLY B CA 1
ATOM 4093 C C . GLY B 1 276 ? 0.231 -11.801 -24.919 1.00 28.81 323 GLY B C 1
ATOM 4094 O O . GLY B 1 276 ? 0.618 -11.057 -24.018 1.00 29.34 323 GLY B O 1
ATOM 4095 N N . ALA B 1 277 ? -0.679 -11.443 -25.818 1.00 28.24 324 ALA B N 1
ATOM 4096 C CA . ALA B 1 277 ? -1.187 -10.079 -25.909 1.00 29.72 324 ALA B CA 1
ATOM 4097 C C . ALA B 1 277 ? -2.090 -9.729 -24.742 1.00 27.76 324 ALA B C 1
ATOM 4098 O O . ALA B 1 277 ? -2.205 -8.562 -24.367 1.00 28.54 324 ALA B O 1
ATOM 4100 N N . ILE B 1 278 ? -2.726 -10.740 -24.163 1.00 26.22 325 ILE B N 1
ATOM 4101 C CA . ILE B 1 278 ? -3.703 -10.502 -23.108 1.00 29.12 325 ILE B CA 1
ATOM 4102 C C . ILE B 1 278 ? -3.151 -10.765 -21.707 1.00 33.91 325 ILE B C 1
ATOM 4103 O O . ILE B 1 278 ? -3.911 -11.003 -20.767 1.00 37.17 325 ILE B O 1
ATOM 4108 N N . GLY B 1 279 ? -1.832 -10.709 -21.560 1.00 38.10 326 GLY B N 1
ATOM 4109 C CA . GLY B 1 279 ? -1.225 -11.029 -20.283 1.00 42.98 326 GLY B CA 1
ATOM 4110 C C . GLY B 1 279 ? -0.575 -9.900 -19.516 1.00 47.50 326 GLY B C 1
ATOM 4111 O O . GLY B 1 279 ? -0.463 -8.779 -20.011 1.00 46.53 326 GLY B O 1
ATOM 4112 N N . ASP B 1 280 ? -0.147 -10.221 -18.295 1.00 53.45 327 ASP B N 1
ATOM 4113 C CA . ASP B 1 280 ? 0.498 -9.272 -17.392 1.00 59.71 327 ASP B CA 1
ATOM 4114 C C . ASP B 1 280 ? 1.788 -8.706 -17.972 1.00 63.89 327 ASP B C 1
ATOM 4115 O O . ASP B 1 280 ? 1.773 -7.745 -18.743 1.00 65.19 327 ASP B O 1
#

GO terms:
  GO:0043197 dendritic spine (C, IDA)
  GO:0043198 dendritic shaft (C, IDA)
  GO:0005737 cytoplasm (C, IDA)
  GO:0005829 cytosol (C, IDA)
  GO:0008021 synaptic vesicle (C, IDA)
  GO:0012506 vesicle membrane (C, IDA)
  GO:0016020 membrane (C, IDA)
  GO:0098761 cellular response to interleukin-7 (P, IDA)
  GO:0005096 GTPase activator activity (F, TAS)
  GO:0007186 G protein-coupled receptor signaling pathway (P, TAS)
  GO:0043542 endothelial cell migration (P, IMP)
  GO:0014047 glutamate secretion (P, IMP)
  GO:0048167 regulation of synaptic plasticity (P, IMP)
  GO:0006605 protein targeting (P, IMP)
  GO:0007268 chemical synaptic transmission (P, IMP)
  GO:0005515 protein binding (F, IPI)
  GO:0003779 actin binding (F, IPI)
  GO:0017022 myosin binding (F, IPI)
  GO:0042802 identical protein binding (F, IPI)
  GO:0006605 protein targeting (P, IPI)

B-factor: mean 23.48, std 12.2, range [4.44, 79.81]

Solvent-accessible surface area: 24899 Å² total; per-residue (Å²): 36,55,129,58,88,56,18,28,105,116,36,28,1,10,0,14,14,5,33,47,26,110,39,14,96,7,66,41,13,79,55,37,135,70,0,13,26,62,0,2,122,44,33,222,55,90,60,55,58,2,0,2,1,0,22,24,18,62,136,37,43,23,124,38,26,21,15,4,44,0,4,3,14,16,2,0,5,0,1,5,42,24,124,134,22,122,5,113,4,142,11,44,132,108,82,11,11,28,11,1,4,13,12,44,48,11,26,1,1,0,15,109,36,146,155,49,6,34,0,41,138,40,152,103,8,37,50,0,0,0,1,13,3,11,85,54,134,68,5,84,56,27,58,0,12,52,0,11,75,79,7,165,120,20,60,163,54,162,55,3,48,0,59,0,1,39,3,121,104,47,253,110,80,35,26,5,1,9,1,7,55,69,84,36,90,30,44,40,62,88,65,30,58,89,94,35,76,117,0,14,96,68,0,10,74,30,0,51,86,85,42,26,0,15,15,47,22,6,0,5,10,0,4,55,28,3,128,110,59,204,60,38,117,59,0,24,126,8,4,101,125,104,2,38,84,24,81,32,65,113,108,0,10,127,58,0,71,48,7,20,28,198,103,140,41,57,80,14,17,112,94,44,26,1,12,0,0,18,3,32,37,16,104,39,14,100,7,59,55,18,66,52,31,147,75,0,13,26,66,0,1,126,45,36,228,57,86,58,58,54,2,0,3,1,0,20,24,22,48,135,41,42,23,130,50,25,22,15,4,40,0,5,3,16,14,2,1,8,0,1,6,43,24,126,148,39,128,8,125,1,109,1,70,96,70,76,11,16,27,9,1,4,14,9,36,32,18,25,1,2,0,16,108,33,150,154,41,10,12,0,60,138,40,172,114,9,35,43,0,0,0,0,9,9,6,83,70,115,72,3,91,60,32,72,0,52,67,0,9,121,47,10,123,105,17,66,155,53,161,81,4,39,0,55,0,0,39,2,120,102,113,222,48,80,23,24,2,1,8,0,4,70,58,122,30,105,25,50,34,52,89,66,36,50,93,82,39,78,79,0,14,118,88,0,10,69,26,0,48,91,71,23,23,0,14,19,49,20,12,0,6,10,0,5,67,26,1,116,112,48,182,60,29,112,55,0,29,128,2,4,101,102,104,4,42,77,7,69,29,42,93,101,0,9,120,61,0,68,54,10,14,30,192

Foldseek 3Di:
DPDQVPQDPWDKDWDDALVDDDIFIFTDDWAPLVVLVRVCVRVVHDSVVDDFDFPPHSDPDVVRTDFQKAFDDDRDDDFDWDDKDKDKAAAALDAQQFQWAAPVQFWIFTQDGDPPGSVNVVVVHDGQKTFQDKQPHGSGRPGRVRVSVCSNPPDHGDMIMTIITHTDDDCVVQGWMFGNAPQDTTGIDGDDDPLLVQLLVQLQVLCCVPPVDGHSNVSSVLLVLPVPPPDLVSSVVSCCVRPVVVPDDSVSSNSSNVSNDD/DPPVVQDPWQKDWDDALVDDDIFIFTDDFAVLVVLVRVCVRVVHDSVPDDFDFPPHSDPDVVRTDFFKAFDDDDDDDFAWDDKDKDKFQQQDLDQQFDWFAPVQFWIFTQGGDCPGSQNVDPPHDGQKTWQDKQNHGRGNHGRVVVVVVSNPPDNGGMIMTIITHTDDPVDDQGWMWGRAPPDTIDIDGDDDPLLVQLLVQLQVLCCVPPVDGHSRVSSVLLVQCQPPDDLVSSVVRCCVPPVVSVDDSVSSVSSNVSNDD

Nearest PDB structures (foldseek):
  5v6b-assembly1_A  TM=1.004E+00  e=2.857E-54  Mus musculus
  5v6b-assembly1_B  TM=9.834E-01  e=7.156E-49  Mus musculus
  5v6t-assembly1_B  TM=7.676E-01  e=6.403E-27  Mus musculus
  3gge-assembly1_A  TM=9.601E-01  e=2.287E-10  Homo sapiens
  6x1x-assembly1_A  TM=9.624E-01  e=9.342E-10  Monosiga brevicollis